Protein AF-0000000084934555 (afdb_homodimer)

InterPro domains:
  IPR013094 Alpha/beta hydrolase fold-3 [PF07859] (72-271)
  IPR029058 Alpha/Beta hydrolase fold [G3DSA:3.40.50.1820] (2-291)
  IPR029058 Alpha/Beta hydrolase fold [SSF53474] (52-292)
  IPR033140 Lipase, GDXG, putative serine active site [PS01174] (139-151)
  IPR050300 GDXG lipolytic enzyme [PTHR48081] (56-271)

Organism: Streptomyces venezuelae (strain ATCC 10712 / CBS 650.69 / DSM 40230 / JCM 4526 / NBRC 13096 / PD 04745) (NCBI:txid953739)

Foldseek 3Di:
DPPQDDDVPQFADSLQLVVQVVLLVQADDCVVDLVSRQCSLCVPQDDDDDFDWDALPNWIKTKDAFDDDDEEEEEEDDLLRHDFCRSCVVVQNLLCVLQRYMYIYTGWHGWPVDAPPRRLVRSLSNQQSCCVVPPPGAYEYEYEACRLLSSLLSLVCCVVVVGDHHQEYEYELYQAALVLPDPLLVVLQDSQNDHNSVNNSSLCRRQPPPGDSCNSHSLNDPDPAPGHAYEYEYEPNESSRVSSVSSQVRCVVNVHHYHYHYDTSHGGPCLSCVVSDVVNVVVSNVVSVVSNVSRD/DPPQDDDVPDQADSLQLVVQVVLLVQADDCVVDLVSRQCSLCVPQDDDDDFDWDALPNWIKTKDAFDDDDEEEEEEDDLLRHDFCRSCVVVQNLLCVLQRYMYIYTGWHGWPVDAPPRRLVRSLSNQQSCCVVPPPGAYEYEYEACRLLSSLLSLVCCVVVVGDHHQEYEYELYQAALVLPDPLLVVLQDSQNDHNSVNNSSLCRRQPPPGDSCNSHSLNDPDPAPGHAYEYEYEPNESSRVSSVSSQVRCVVNVHHYHYHYDTSHGGPCLSCVVSDVVNVVVSNVVSVVSNVSRD

Solvent-accessible surface area (backbone atoms only — not comparable to full-atom values): 29637 Å² total; per-residue (Å²): 131,79,72,66,68,63,57,87,87,42,54,37,15,29,67,46,45,55,50,37,50,56,52,40,74,60,46,71,59,70,88,63,37,69,68,52,42,36,49,42,61,47,65,78,63,70,91,70,77,89,63,54,72,49,64,31,90,81,35,45,28,38,52,42,82,36,94,40,65,35,38,33,42,31,29,56,36,41,48,50,50,29,59,47,62,74,69,40,40,67,57,50,50,48,50,19,68,69,42,30,14,22,30,40,37,44,47,52,56,36,21,65,88,33,34,66,60,44,34,44,51,36,51,42,40,39,48,49,40,48,50,68,73,42,68,90,53,50,35,26,30,21,18,30,28,38,6,11,26,39,27,52,39,33,51,51,45,16,68,75,69,64,46,73,73,47,63,25,34,42,27,32,45,22,46,25,51,80,79,59,76,38,66,30,22,62,78,22,28,61,94,30,58,50,29,38,67,48,51,52,49,26,52,48,39,28,34,41,92,86,45,62,54,68,80,72,10,56,55,66,55,90,73,61,63,86,49,48,41,31,43,36,37,32,26,61,41,15,32,42,32,42,47,42,50,52,38,39,31,52,29,12,24,55,62,22,56,41,40,33,43,40,32,46,19,29,32,52,69,45,63,78,33,52,92,75,33,72,66,21,45,47,51,51,51,52,50,28,53,52,51,48,60,72,73,101,131,78,73,66,68,63,57,89,86,42,56,38,15,30,68,45,45,54,51,36,52,56,53,40,74,59,47,70,59,70,86,64,37,68,68,51,43,34,51,41,62,48,64,79,62,67,90,70,78,91,63,52,72,48,64,31,91,81,36,47,27,36,53,41,82,36,93,40,65,36,37,32,41,31,29,56,37,41,47,50,51,30,60,47,62,75,69,41,40,67,58,50,50,50,51,20,68,69,43,30,15,22,30,41,37,45,47,52,55,36,21,64,88,33,33,69,59,43,34,44,52,36,51,42,43,37,49,50,39,47,51,66,74,42,68,91,51,51,35,27,32,21,17,30,28,36,6,11,25,40,27,52,40,33,50,52,45,18,68,75,69,64,46,74,74,49,61,26,34,44,28,32,45,22,46,25,52,78,79,59,74,37,67,29,22,63,77,22,26,60,95,31,59,50,27,38,66,48,51,54,50,27,51,47,39,27,35,43,95,86,45,59,54,67,82,72,9,55,56,66,56,90,74,63,63,86,48,48,41,31,45,36,36,31,25,60,41,15,31,41,33,42,48,42,51,52,39,39,31,51,29,11,22,55,63,21,56,43,42,34,43,40,34,45,18,29,33,53,71,44,63,76,32,53,91,75,32,70,67,21,46,46,50,52,50,52,49,29,54,51,51,48,60,72,73,102

Sequence (592 aa):
MTTPHARPGDPLTPAARALCDAMSAGFPRPEAGAEALRAAARAHLGELPPAPGASANGVPVRLYEGPGDPVVVFAHGGGWVLCDLDTHDRTCRALASRTGATVVSVDYRRAPEHRFPAAEDDVCTALGWAADRYPGRPLVLAGDSSGGNLAAAAALRARDGGGPAPAGQLLVYPALDHRLEGRSAHDFAEGYFHTTAHMRWYWRQYVGPDGDPAAASPGLTPDVTGLPPTLIVLADCDPLRDEGLAYARRLSAAGVPARVHLHTGMFHGFLGGTGLLPEADEALAGAAAWLTTLCGMTTPHARPGDPLTPAARALCDAMSAGFPRPEAGAEALRAAARAHLGELPPAPGASANGVPVRLYEGPGDPVVVFAHGGGWVLCDLDTHDRTCRALASRTGATVVSVDYRRAPEHRFPAAEDDVCTALGWAADRYPGRPLVLAGDSSGGNLAAAAALRARDGGGPAPAGQLLVYPALDHRLEGRSAHDFAEGYFHTTAHMRWYWRQYVGPDGDPAAASPGLTPDVTGLPPTLIVLADCDPLRDEGLAYARRLSAAGVPARVHLHTGMFHGFLGGTGLLPEADEALAGAAAWLTTLCG

Radius of gyration: 24.26 Å; Cα contacts (8 Å, |Δi|>4): 1357; chains: 2; bounding box: 63×74×59 Å

Secondary structure (DSSP, 8-state):
-------TT-SS-HHHHHHHHHHHHT---GGGHHHHHHHHHHTT--------EEEETTEEEEEE--SSS-EEEEE--STTTS--TTTTHHHHHHHHHHH--EEEEE----TTTS-TTHHHHHHHHHHHHHHHHSTTSPEEEEEETHHHHHHHHHHHHHHHHT----SEEEEES----TT--SHHHHHTSSSSSS-HHHHHHHHHHHH-TTS-TTTT-GGG-S--TTPPPEEEEEEEE-TTHHHHHHHHHHHHHTT--EEEEEEEEEETTGGGGTTT-HHHHHHHHHHHHHHHHHH-/-------TT-SS-HHHHHHHHHHHHTS--GGGHHHHHHHHHHTT--------EEEETTEEEEEE--SSS-EEEEE--STTTS--TTTTHHHHHHHHHHH--EEEEE----TTTS-TTHHHHHHHHHHHHHHHHSTTSPEEEEEETHHHHHHHHHHHHHHHHT----SEEEEES----TT--SHHHHHTSSSSSS-HHHHHHHHHHHH-TTS-TTTT-GGG-S--TTPPPEEEEEEEE-TTHHHHHHHHHHHHHTT--EEEEEEEEEETTGGGGTTT-HHHHHHHHHHHHHHHHHH-

Structure (mmCIF, N/CA/C/O backbone):
data_AF-0000000084934555-model_v1
#
loop_
_entity.id
_entity.type
_entity.pdbx_description
1 polymer 'Alpha or beta hydrolase fold-3 domain protein'
#
loop_
_atom_site.group_PDB
_atom_site.id
_atom_site.type_symbol
_atom_site.label_atom_id
_atom_site.label_alt_id
_atom_site.label_comp_id
_atom_site.label_asym_id
_atom_site.label_entity_id
_atom_site.label_seq_id
_atom_site.pdbx_PDB_ins_code
_atom_site.Cartn_x
_atom_site.Cartn_y
_atom_site.Cartn_z
_atom_site.occupancy
_atom_site.B_iso_or_equiv
_atom_site.auth_seq_id
_atom_site.auth_comp_id
_atom_site.auth_asym_id
_atom_site.auth_atom_id
_atom_site.pdbx_PDB_model_num
ATOM 1 N N . MET A 1 1 ? -31.766 -1.747 8.461 1 26.02 1 MET A N 1
ATOM 2 C CA . MET A 1 1 ? -30.75 -0.875 7.871 1 26.02 1 MET A CA 1
ATOM 3 C C . MET A 1 1 ? -30.297 -1.407 6.512 1 26.02 1 MET A C 1
ATOM 5 O O . MET A 1 1 ? -29.859 -2.553 6.406 1 26.02 1 MET A O 1
ATOM 9 N N . THR A 1 2 ? -30.719 -0.896 5.383 1 33.03 2 THR A N 1
ATOM 10 C CA . THR A 1 2 ? -30.609 -1.397 4.02 1 33.03 2 THR A CA 1
ATOM 11 C C . THR A 1 2 ? -29.156 -1.594 3.619 1 33.03 2 THR A C 1
ATOM 13 O O . THR A 1 2 ? -28.297 -0.786 3.977 1 33.03 2 THR A O 1
ATOM 16 N N . THR A 1 3 ? -28.719 -2.676 3.439 1 41.91 3 THR A N 1
ATOM 17 C CA . THR A 1 3 ? -27.391 -3.041 2.959 1 41.91 3 THR A CA 1
ATOM 18 C C . THR A 1 3 ? -26.922 -2.09 1.858 1 41.91 3 THR A C 1
ATOM 20 O O . THR A 1 3 ? -27.594 -1.95 0.833 1 41.91 3 THR A O 1
ATOM 23 N N . PRO A 1 4 ? -26.297 -1.006 2.266 1 52.72 4 PRO A N 1
ATOM 24 C CA . PRO A 1 4 ? -25.938 -0.068 1.199 1 52.72 4 PRO A CA 1
ATOM 25 C C . PRO A 1 4 ? -25.547 -0.771 -0.101 1 52.72 4 PRO A C 1
ATOM 27 O O . PRO A 1 4 ? -24.781 -1.739 -0.08 1 52.72 4 PRO A O 1
ATOM 30 N N . HIS A 1 5 ? -26.391 -0.736 -1.114 1 56.19 5 HIS A N 1
ATOM 31 C CA . HIS A 1 5 ? -26.203 -1.395 -2.402 1 56.19 5 HIS A CA 1
ATOM 32 C C . HIS A 1 5 ? -25.094 -0.732 -3.207 1 56.19 5 HIS A C 1
ATOM 34 O O . HIS A 1 5 ? -25.016 0.496 -3.27 1 56.19 5 HIS A O 1
ATOM 40 N N . ALA A 1 6 ? -24.156 -1.493 -3.691 1 64.12 6 ALA A N 1
ATOM 41 C CA . ALA A 1 6 ? -23.094 -1.091 -4.598 1 64.12 6 ALA A CA 1
ATOM 42 C C . ALA A 1 6 ? -23.656 -0.365 -5.82 1 64.12 6 ALA A C 1
ATOM 44 O O . ALA A 1 6 ? -24.625 -0.81 -6.418 1 64.12 6 ALA A O 1
ATOM 45 N N . ARG A 1 7 ? -23.344 0.994 -5.973 1 71.75 7 ARG A N 1
ATOM 46 C CA . ARG A 1 7 ? -23.625 1.722 -7.207 1 71.75 7 ARG A CA 1
ATOM 47 C C . ARG A 1 7 ? -22.734 1.237 -8.344 1 71.75 7 ARG A C 1
ATOM 49 O O . ARG A 1 7 ? -21.5 1.225 -8.211 1 71.75 7 ARG A O 1
ATOM 56 N N . PRO A 1 8 ? -23.328 0.672 -9.398 1 72.25 8 PRO A N 1
ATOM 57 C CA . PRO A 1 8 ? -22.484 0.135 -10.477 1 72.25 8 PRO A CA 1
ATOM 58 C C . PRO A 1 8 ? -21.422 1.125 -10.945 1 72.25 8 PRO A C 1
ATOM 60 O O . PRO A 1 8 ? -21.734 2.295 -11.188 1 72.25 8 PRO A O 1
ATOM 63 N N . GLY A 1 9 ? -20.297 0.749 -10.906 1 82.88 9 GLY A N 1
ATOM 64 C CA . GLY A 1 9 ? -19.203 1.54 -11.445 1 82.88 9 GLY A CA 1
ATOM 65 C C . GLY A 1 9 ? -18.578 2.469 -10.43 1 82.88 9 GLY A C 1
ATOM 66 O O . GLY A 1 9 ? -17.578 3.131 -10.711 1 82.88 9 GLY A O 1
ATOM 67 N N . ASP A 1 10 ? -19.188 2.572 -9.273 1 91.81 10 ASP A N 1
ATOM 68 C CA . ASP A 1 10 ? -18.625 3.43 -8.234 1 91.81 10 ASP A CA 1
ATOM 69 C C . ASP A 1 10 ? -17.359 2.816 -7.645 1 91.81 10 ASP A C 1
ATOM 71 O O . ASP A 1 10 ? -17.375 1.676 -7.176 1 91.81 10 ASP A O 1
ATOM 75 N N . PRO A 1 11 ? -16.281 3.523 -7.703 1 94.56 11 PRO A N 1
ATOM 76 C CA . PRO A 1 11 ? -15.031 2.973 -7.188 1 94.56 11 PRO A CA 1
ATOM 77 C C . PRO A 1 11 ? -15.008 2.887 -5.664 1 94.56 11 PRO A C 1
ATOM 79 O O . PRO A 1 11 ? -14.117 2.25 -5.09 1 94.56 11 PRO A O 1
ATOM 82 N N . LEU A 1 12 ? -15.883 3.559 -5 1 97 12 LEU A N 1
ATOM 83 C CA . LEU A 1 12 ? -15.938 3.492 -3.545 1 97 12 LEU A CA 1
ATOM 84 C C . LEU A 1 12 ? -16.641 2.219 -3.088 1 97 12 LEU A C 1
ATOM 86 O O . LEU A 1 12 ? -17.516 1.707 -3.783 1 97 12 LEU A O 1
ATOM 90 N N . THR A 1 13 ? -16.203 1.648 -1.928 1 95.5 13 THR A N 1
ATOM 91 C CA . THR A 1 13 ? -17.016 0.607 -1.307 1 95.5 13 THR A CA 1
ATOM 92 C C . THR A 1 13 ? -18.406 1.134 -0.969 1 95.5 13 THR A C 1
ATOM 94 O O . THR A 1 13 ? -18.594 2.344 -0.825 1 95.5 13 THR A O 1
ATOM 97 N N . PRO A 1 14 ? -19.312 0.258 -0.803 1 93.25 14 PRO A N 1
ATOM 98 C CA . PRO A 1 14 ? -20.656 0.714 -0.445 1 93.25 14 PRO A CA 1
ATOM 99 C C . PRO A 1 14 ? -20.688 1.506 0.86 1 93.25 14 PRO A C 1
ATOM 101 O O . PRO A 1 14 ? -21.344 2.545 0.941 1 93.25 14 PRO A O 1
ATOM 104 N N . ALA A 1 15 ? -19.922 1.052 1.873 1 95 15 ALA A N 1
ATOM 105 C CA . ALA A 1 15 ? -19.875 1.755 3.152 1 95 15 ALA A CA 1
ATOM 106 C C . ALA A 1 15 ? -19.219 3.123 3.002 1 95 15 ALA A C 1
ATOM 108 O O . ALA A 1 15 ? -19.688 4.109 3.586 1 95 15 ALA A O 1
ATOM 109 N N . ALA A 1 16 ? -18.172 3.168 2.207 1 97.31 16 ALA A N 1
ATOM 110 C CA . ALA A 1 16 ? -17.484 4.434 1.973 1 97.31 16 ALA A CA 1
ATOM 111 C C . ALA A 1 16 ? -18.375 5.418 1.226 1 97.31 16 ALA A C 1
ATOM 113 O O . ALA A 1 16 ? -18.375 6.613 1.516 1 97.31 16 ALA A O 1
ATOM 114 N N . ARG A 1 17 ? -19.109 4.93 0.25 1 96.69 17 ARG A N 1
ATOM 115 C CA . ARG A 1 17 ? -20.016 5.789 -0.497 1 96.69 17 ARG A CA 1
ATOM 116 C C . ARG A 1 17 ? -21.078 6.387 0.418 1 96.69 17 ARG A C 1
ATOM 118 O O . ARG A 1 17 ? -21.391 7.578 0.328 1 96.69 17 ARG A O 1
ATOM 125 N N . ALA A 1 18 ? -21.625 5.555 1.267 1 95.38 18 ALA A N 1
ATOM 126 C CA . ALA A 1 18 ? -22.641 6.035 2.199 1 95.38 18 ALA A CA 1
ATOM 127 C C . ALA A 1 18 ? -22.078 7.148 3.088 1 95.38 18 ALA A C 1
ATOM 129 O O . ALA A 1 18 ? -22.719 8.195 3.25 1 95.38 18 ALA A O 1
ATOM 130 N N . LEU A 1 19 ? -20.922 6.938 3.658 1 95.31 19 LEU A N 1
ATOM 131 C CA . LEU A 1 19 ? -20.312 7.941 4.516 1 95.31 19 LEU A CA 1
ATOM 132 C C . LEU A 1 19 ? -19.938 9.188 3.719 1 95.31 19 LEU A C 1
ATOM 134 O O . LEU A 1 19 ? -20.156 10.312 4.176 1 95.31 19 LEU A O 1
ATOM 138 N N . CYS A 1 20 ? -19.328 9 2.551 1 96.06 20 CYS A N 1
ATOM 139 C CA . CYS A 1 20 ? -18.953 10.094 1.66 1 96.06 20 CYS A CA 1
ATOM 140 C C . CYS A 1 20 ? -20.156 10.992 1.365 1 96.06 20 CYS A C 1
ATOM 142 O O . CYS A 1 20 ? -20.047 12.219 1.461 1 96.06 20 CYS A O 1
ATOM 144 N N . ASP A 1 21 ? -21.281 10.391 1.038 1 95.75 21 ASP A N 1
ATOM 145 C CA . ASP A 1 21 ? -22.484 11.141 0.725 1 95.75 21 ASP A CA 1
ATOM 146 C C . ASP A 1 21 ? -22.984 11.922 1.943 1 95.75 21 ASP A C 1
ATOM 148 O O . ASP A 1 21 ? -23.375 13.086 1.828 1 95.75 21 ASP A O 1
ATOM 152 N N . ALA A 1 22 ? -22.984 11.281 3.068 1 93.31 22 ALA A N 1
ATOM 153 C CA . ALA A 1 22 ? -23.438 11.922 4.297 1 93.31 22 ALA A CA 1
ATOM 154 C C . ALA A 1 22 ? -22.578 13.125 4.645 1 93.31 22 ALA A C 1
ATOM 156 O O . ALA A 1 22 ? -23.078 14.195 4.992 1 93.31 22 ALA A O 1
ATOM 157 N N . MET A 1 23 ? -21.312 12.984 4.566 1 93.25 23 MET A N 1
ATOM 158 C CA . MET A 1 23 ? -20.359 14.047 4.887 1 93.25 23 MET A CA 1
ATOM 159 C C . MET A 1 23 ? -20.484 15.195 3.889 1 93.25 23 MET A C 1
ATOM 161 O O . MET A 1 23 ? -20.422 16.359 4.27 1 93.25 23 MET A O 1
ATOM 165 N N . SER A 1 24 ? -20.625 14.828 2.639 1 93.81 24 SER A N 1
ATOM 166 C CA . SER A 1 24 ? -20.703 15.836 1.585 1 93.81 24 SER A CA 1
ATOM 167 C C . SER A 1 24 ? -21.953 16.688 1.741 1 93.81 24 SER A C 1
ATOM 169 O O . SER A 1 24 ? -21.922 17.891 1.475 1 93.81 24 SER A O 1
ATOM 171 N N . ALA A 1 25 ? -22.984 16.062 2.123 1 91.56 25 ALA A N 1
ATOM 172 C CA . ALA A 1 25 ? -24.266 16.766 2.283 1 91.56 25 ALA A CA 1
ATOM 173 C C . ALA A 1 25 ? -24.156 17.859 3.344 1 91.56 25 ALA A C 1
ATOM 175 O O . ALA A 1 25 ? -24.797 18.906 3.227 1 91.56 25 ALA A O 1
ATOM 176 N N . GLY A 1 26 ? -23.297 17.688 4.27 1 88.81 26 GLY A N 1
ATOM 177 C CA . GLY A 1 26 ? -23.203 18.609 5.383 1 88.81 26 GLY A CA 1
ATOM 178 C C . GLY A 1 26 ? -22.031 19.562 5.266 1 88.81 26 GLY A C 1
ATOM 179 O O . GLY A 1 26 ? -21.812 20.406 6.145 1 88.81 26 GLY A O 1
ATOM 180 N N . PHE A 1 27 ? -21.328 19.5 4.246 1 92.19 27 PHE A N 1
ATOM 181 C CA . PHE A 1 27 ? -20.109 20.297 4.148 1 92.19 27 PHE A CA 1
ATOM 182 C C . PHE A 1 27 ? -20.25 21.391 3.094 1 92.19 27 PHE A C 1
ATOM 184 O O . PHE A 1 27 ? -20.484 21.094 1.919 1 92.19 27 PHE A O 1
ATOM 191 N N . PRO A 1 28 ? -20.047 22.594 3.48 1 93.38 28 PRO A N 1
ATOM 192 C CA . PRO A 1 28 ? -20.297 23.703 2.553 1 93.38 28 PRO A CA 1
ATOM 193 C C . PRO A 1 28 ? -19.234 23.812 1.458 1 93.38 28 PRO A C 1
ATOM 195 O O . PRO A 1 28 ? -18.156 23.234 1.587 1 93.38 28 PRO A O 1
ATOM 198 N N . ARG A 1 29 ? -19.656 24.547 0.476 1 92.38 29 ARG A N 1
ATOM 199 C CA . ARG A 1 29 ? -18.703 24.906 -0.571 1 92.38 29 ARG A CA 1
ATOM 200 C C . ARG A 1 29 ? -17.75 26 -0.101 1 92.38 29 ARG A C 1
ATOM 202 O O . ARG A 1 29 ? -18.047 26.719 0.852 1 92.38 29 ARG A O 1
ATOM 209 N N . PRO A 1 30 ? -16.562 26.109 -0.785 1 93.38 30 PRO A N 1
ATOM 210 C CA . PRO A 1 30 ? -15.562 27.078 -0.333 1 93.38 30 PRO A CA 1
ATOM 211 C C . PRO A 1 30 ? -16.125 28.5 -0.229 1 93.38 30 PRO A C 1
ATOM 213 O O . PRO A 1 30 ? -15.656 29.281 0.603 1 93.38 30 PRO A O 1
ATOM 216 N N . GLU A 1 31 ? -17.047 28.75 -0.999 1 92.75 31 GLU A N 1
ATOM 217 C CA . GLU A 1 31 ? -17.594 30.109 -1.062 1 92.75 31 GLU A CA 1
ATOM 218 C C . GLU A 1 31 ? -18.266 30.484 0.255 1 92.75 31 GLU A C 1
ATOM 220 O O . GLU A 1 31 ? -18.469 31.672 0.534 1 92.75 31 GLU A O 1
ATOM 225 N N . ALA A 1 32 ? -18.625 29.484 1.038 1 94.62 32 ALA A N 1
ATOM 226 C CA . ALA A 1 32 ? -19.266 29.75 2.318 1 94.62 32 ALA A CA 1
ATOM 227 C C . ALA A 1 32 ? -18.297 30.375 3.312 1 94.62 32 ALA A C 1
ATOM 229 O O . ALA A 1 32 ? -18.703 30.922 4.336 1 94.62 32 ALA A O 1
ATOM 230 N N . GLY A 1 33 ? -16.969 30.203 3.059 1 94 33 GLY A N 1
ATOM 231 C CA . GLY A 1 33 ? -15.953 30.859 3.857 1 94 33 GLY A CA 1
ATOM 232 C C . GLY A 1 33 ? -15.461 30.016 5.02 1 94 33 GLY A C 1
ATOM 233 O O . GLY A 1 33 ? -16.031 28.969 5.305 1 94 33 GLY A O 1
ATOM 234 N N . ALA A 1 34 ? -14.453 30.531 5.645 1 95.06 34 ALA A N 1
ATOM 235 C CA . ALA A 1 34 ? -13.719 29.781 6.66 1 95.06 34 ALA A CA 1
ATOM 236 C C . ALA A 1 34 ? -14.602 29.469 7.867 1 95.06 34 ALA A C 1
ATOM 238 O O . ALA A 1 34 ? -14.594 28.359 8.391 1 95.06 34 ALA A O 1
ATOM 239 N N . GLU A 1 35 ? -15.344 30.453 8.312 1 94.06 35 GLU A N 1
ATOM 240 C CA . GLU A 1 35 ? -16.172 30.281 9.5 1 94.06 35 GLU A CA 1
ATOM 241 C C . GLU A 1 35 ? -17.203 29.172 9.297 1 94.06 35 GLU A C 1
ATOM 243 O O . GLU A 1 35 ? -17.406 28.328 10.172 1 94.06 35 GLU A O 1
ATOM 248 N N . ALA A 1 36 ? -17.859 29.203 8.188 1 93.94 36 ALA A N 1
ATOM 249 C CA . ALA A 1 36 ? -18.875 28.188 7.871 1 93.94 36 ALA A CA 1
ATOM 250 C C . ALA A 1 36 ? -18.25 26.797 7.785 1 93.94 36 ALA A C 1
ATOM 252 O O . ALA A 1 36 ? -18.828 25.828 8.289 1 93.94 36 ALA A O 1
ATOM 253 N N . LEU A 1 37 ? -17.172 26.719 7.141 1 94.75 37 LEU A N 1
ATOM 254 C CA . LEU A 1 37 ? -16.5 25.438 6.984 1 94.75 37 LEU A CA 1
ATOM 255 C C . LEU A 1 37 ? -15.984 24.922 8.328 1 94.75 37 LEU A C 1
ATOM 257 O O . LEU A 1 37 ? -16.062 23.719 8.609 1 94.75 37 LEU A O 1
ATOM 261 N N . ARG A 1 38 ? -15.461 25.812 9.18 1 94.94 38 ARG A N 1
ATOM 262 C CA . ARG A 1 38 ? -15.023 25.438 10.523 1 94.94 38 ARG A CA 1
ATOM 263 C C . ARG A 1 38 ? -16.188 24.875 11.344 1 94.94 38 ARG A C 1
ATOM 265 O O . ARG A 1 38 ? -16.031 23.875 12.047 1 94.94 38 ARG A O 1
ATOM 272 N N . ALA A 1 39 ? -17.297 25.531 11.234 1 92.94 39 ALA A N 1
ATOM 273 C CA . ALA A 1 39 ? -18.5 25.062 11.938 1 92.94 39 ALA A CA 1
ATOM 274 C C . ALA A 1 39 ? -18.906 23.688 11.445 1 92.94 39 ALA A C 1
ATOM 276 O O . ALA A 1 39 ? -19.297 22.828 12.242 1 92.94 39 ALA A O 1
ATOM 277 N N . ALA A 1 40 ? -18.859 23.5 10.227 1 92.38 40 ALA A N 1
ATOM 278 C CA . ALA A 1 40 ? -19.234 22.234 9.633 1 92.38 40 ALA A CA 1
ATOM 279 C C . ALA A 1 40 ? -18.297 21.109 10.078 1 92.38 40 ALA A C 1
ATOM 281 O O . ALA A 1 40 ? -18.734 19.984 10.312 1 92.38 40 ALA A O 1
ATOM 282 N N . ALA A 1 41 ? -17.016 21.391 10.195 1 91.5 41 ALA A N 1
ATOM 283 C CA . ALA A 1 41 ? -16.016 20.406 10.602 1 91.5 41 ALA A CA 1
ATOM 284 C C . ALA A 1 41 ? -16.266 19.922 12.023 1 91.5 41 ALA A C 1
ATOM 286 O O . ALA A 1 41 ? -15.898 18.812 12.383 1 91.5 41 ALA A O 1
ATOM 287 N N . ARG A 1 42 ? -17 20.656 12.805 1 89.31 42 ARG A N 1
ATOM 288 C CA . ARG A 1 42 ? -17.219 20.344 14.211 1 89.31 42 ARG A CA 1
ATOM 289 C C . ARG A 1 42 ? -18.625 19.812 14.445 1 89.31 42 ARG A C 1
ATOM 291 O O . ARG A 1 42 ? -18.953 19.359 15.539 1 89.31 42 ARG A O 1
ATOM 298 N N . ALA A 1 43 ? -19.391 19.875 13.461 1 84.25 43 ALA A N 1
ATOM 299 C CA . ALA A 1 43 ? -20.828 19.656 13.609 1 84.25 43 ALA A CA 1
ATOM 300 C C . ALA A 1 43 ? -21.109 18.234 14.109 1 84.25 43 ALA A C 1
ATOM 302 O O . ALA A 1 43 ? -22.125 18 14.773 1 84.25 43 ALA A O 1
ATOM 303 N N . HIS A 1 44 ? -20.234 17.344 13.906 1 77.69 44 HIS A N 1
ATOM 304 C CA . HIS A 1 44 ? -20.562 15.961 14.234 1 77.69 44 HIS A CA 1
ATOM 305 C C . HIS A 1 44 ? -19.734 15.477 15.414 1 77.69 44 HIS A C 1
ATOM 307 O O . HIS A 1 44 ? -19.734 14.281 15.734 1 77.69 44 HIS A O 1
ATOM 313 N N . LEU A 1 45 ? -19.219 16.5 16.078 1 83 45 LEU A N 1
ATOM 314 C CA . LEU A 1 45 ? -18.375 16.109 17.203 1 83 45 LEU A CA 1
ATOM 315 C C . LEU A 1 45 ? -19.234 15.734 18.406 1 83 45 LEU A C 1
ATOM 317 O O . LEU A 1 45 ? -20.219 16.406 18.719 1 83 45 LEU A O 1
ATOM 321 N N . GLY A 1 46 ? -19.156 14.57 18.828 1 77.56 46 GLY A N 1
ATOM 322 C CA . GLY A 1 46 ? -19.812 14.141 20.047 1 77.56 46 GLY A CA 1
ATOM 323 C C . GLY A 1 46 ? -19.031 14.492 21.297 1 77.56 46 GLY A C 1
ATOM 324 O O . GLY A 1 46 ? -18.188 15.391 21.266 1 77.56 46 GLY A O 1
ATOM 325 N N . GLU A 1 47 ? -19.406 13.953 22.344 1 78.69 47 GLU A N 1
ATOM 326 C CA . GLU A 1 47 ? -18.672 14.109 23.594 1 78.69 47 GLU A CA 1
ATOM 327 C C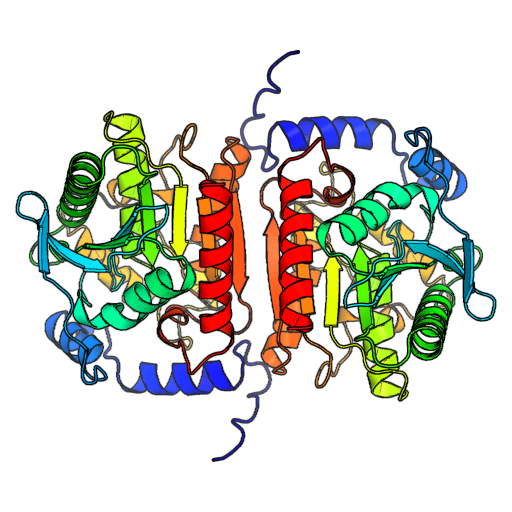 . GLU A 1 47 ? -17.266 13.523 23.5 1 78.69 47 GLU A C 1
ATOM 329 O O . GLU A 1 47 ? -17.094 12.406 23 1 78.69 47 GLU A O 1
ATOM 334 N N . LEU A 1 48 ? -16.344 14.383 23.844 1 82 48 LEU A N 1
ATOM 335 C CA . LEU A 1 48 ? -14.953 13.93 23.828 1 82 48 LEU A CA 1
ATOM 336 C C . LEU A 1 48 ? -14.422 13.758 25.25 1 82 48 LEU A C 1
ATOM 338 O O . LEU A 1 48 ? -14.672 14.602 26.109 1 82 48 LEU A O 1
ATOM 342 N N . PRO A 1 49 ? -13.82 12.688 25.391 1 78.12 49 PRO A N 1
ATOM 343 C CA . PRO A 1 49 ? -13.211 12.547 26.719 1 78.12 49 PRO A CA 1
ATOM 344 C C . PRO A 1 49 ? -12.109 13.57 26.969 1 78.12 49 PRO A C 1
ATOM 346 O O . PRO A 1 49 ? -11.484 14.062 26.031 1 78.12 49 PRO A O 1
ATOM 349 N N . PRO A 1 50 ? -11.922 13.828 28.172 1 75.25 50 PRO A N 1
ATOM 350 C CA . PRO A 1 50 ? -10.875 14.805 28.516 1 75.25 50 PRO A CA 1
ATOM 351 C C . PRO A 1 50 ? -9.477 14.312 28.172 1 75.25 50 PRO A C 1
ATOM 353 O O . PRO A 1 50 ? -9.188 13.117 28.281 1 75.25 50 PRO A O 1
ATOM 356 N N . ALA A 1 51 ? -8.695 15.102 27.578 1 81.94 51 ALA A N 1
ATOM 357 C CA . ALA A 1 51 ? -7.262 14.906 27.375 1 81.94 51 ALA A CA 1
ATOM 358 C C . ALA A 1 51 ? -6.477 16.125 27.844 1 81.94 51 ALA A C 1
ATOM 360 O O . ALA A 1 51 ? -6.922 17.266 27.672 1 81.94 51 ALA A O 1
ATOM 361 N N . PRO A 1 52 ? -5.355 15.805 28.516 1 85.88 52 PRO A N 1
ATOM 362 C CA . PRO A 1 52 ? -4.602 16.938 29.078 1 85.88 52 PRO A CA 1
ATOM 363 C C . PRO A 1 52 ? -4.082 17.891 28 1 85.88 52 PRO A C 1
ATOM 365 O O . PRO A 1 52 ? -3.654 17.438 26.938 1 85.88 52 PRO A O 1
ATOM 368 N N . GLY A 1 53 ? -4.238 19.109 28.328 1 91.31 53 GLY A N 1
ATOM 369 C CA . GLY A 1 53 ? -3.623 20.125 27.5 1 91.31 53 GLY A CA 1
ATOM 370 C C . GLY A 1 53 ? -2.285 20.609 28.031 1 91.31 53 GLY A C 1
ATOM 371 O O . GLY A 1 53 ? -2.023 20.516 29.234 1 91.31 53 GLY A O 1
ATOM 372 N N . ALA A 1 54 ? -1.4 20.938 27.156 1 94.75 54 ALA A N 1
ATOM 373 C CA . ALA A 1 54 ? -0.11 21.531 27.5 1 94.75 54 ALA A CA 1
ATOM 374 C C . ALA A 1 54 ? 0.276 22.625 26.516 1 94.75 54 ALA A C 1
ATOM 376 O O . ALA A 1 54 ? -0.471 22.906 25.578 1 94.75 54 ALA A O 1
ATOM 377 N N . SER A 1 55 ? 1.328 23.297 26.891 1 97.25 55 SER A N 1
ATOM 378 C CA . SER A 1 55 ? 1.898 24.312 26 1 97.25 55 SER A CA 1
ATOM 379 C C . SER A 1 55 ? 3.322 23.953 25.594 1 97.25 55 SER A C 1
ATOM 381 O O . SER A 1 55 ? 4.211 23.844 26.438 1 97.25 55 SER A O 1
ATOM 383 N N . ALA A 1 56 ? 3.502 23.656 24.344 1 97.88 56 ALA A N 1
ATOM 384 C CA . ALA A 1 56 ? 4.832 23.438 23.797 1 97.88 56 ALA A CA 1
ATOM 385 C C . ALA A 1 56 ? 5.492 24.75 23.406 1 97.88 56 ALA A C 1
ATOM 387 O O . ALA A 1 56 ? 5.414 25.172 22.25 1 97.88 56 ALA A O 1
ATOM 388 N N . ASN A 1 57 ? 6.188 25.406 24.422 1 97.38 57 ASN A N 1
ATOM 389 C CA . ASN A 1 57 ? 6.852 26.672 24.172 1 97.38 57 ASN A CA 1
ATOM 390 C C . ASN A 1 57 ? 5.906 27.688 23.531 1 97.38 57 ASN A C 1
ATOM 392 O O . ASN A 1 57 ? 6.246 28.312 22.531 1 97.38 57 ASN A O 1
ATOM 396 N N . GLY A 1 58 ? 4.664 27.703 23.984 1 97.81 58 GLY A N 1
ATOM 397 C CA . GLY A 1 58 ? 3.686 28.688 23.531 1 97.81 58 GLY A CA 1
ATOM 398 C C . GLY A 1 58 ? 2.676 28.125 22.562 1 97.81 58 GLY A C 1
ATOM 399 O O . GLY A 1 58 ? 1.637 28.734 22.297 1 97.81 58 GLY A O 1
ATOM 400 N N . VAL A 1 59 ? 2.945 26.969 21.984 1 98.62 59 VAL A N 1
ATOM 401 C CA . VAL A 1 59 ? 2.021 26.312 21.062 1 98.62 59 VAL A CA 1
ATOM 402 C C . VAL A 1 59 ? 1.133 25.344 21.844 1 98.62 59 VAL A C 1
ATOM 404 O O . VAL A 1 59 ? 1.63 24.422 22.5 1 98.62 59 VAL A O 1
ATOM 407 N N . PRO A 1 60 ? -0.17 25.531 21.844 1 98.38 60 PRO A N 1
ATOM 408 C CA . PRO A 1 60 ? -1.036 24.578 22.547 1 98.38 60 PRO A CA 1
ATOM 409 C C . PRO A 1 60 ? -0.936 23.172 21.984 1 98.38 60 PRO A C 1
ATOM 411 O O . PRO A 1 60 ? -0.875 22.984 20.75 1 98.38 60 PRO A O 1
ATOM 414 N N . VAL A 1 61 ? -0.843 22.141 22.891 1 98.62 61 VAL A N 1
ATOM 415 C CA . VAL A 1 61 ? -0.821 20.734 22.484 1 98.62 61 VAL A CA 1
ATOM 416 C C . VAL A 1 61 ? -1.711 19.922 23.406 1 98.62 61 VAL A C 1
ATOM 418 O O . VAL A 1 61 ? -1.989 20.328 24.547 1 98.62 61 VAL A O 1
ATOM 421 N N . ARG A 1 62 ? -2.23 18.891 22.922 1 98.06 62 ARG A N 1
ATOM 422 C CA . ARG A 1 62 ? -2.877 17.859 23.719 1 98.06 62 ARG A CA 1
ATOM 423 C C . ARG A 1 62 ? -2.033 16.578 23.766 1 98.06 62 ARG A C 1
ATOM 425 O O . ARG A 1 62 ? -1.472 16.172 22.75 1 98.06 62 ARG A O 1
ATOM 432 N N . LEU A 1 63 ? -1.943 16.016 24.969 1 97.5 63 LEU A N 1
ATOM 433 C CA . LEU A 1 63 ? -1.057 14.867 25.172 1 97.5 63 LEU A CA 1
ATOM 434 C C . LEU A 1 63 ? -1.858 13.594 25.391 1 97.5 63 LEU A C 1
ATOM 436 O O . LEU A 1 63 ? -2.764 13.562 26.234 1 97.5 63 LEU A O 1
ATOM 440 N N . TYR A 1 64 ? -1.595 12.594 24.609 1 96.56 64 TYR A N 1
ATOM 441 C CA . TYR A 1 64 ? -2.008 11.211 24.844 1 96.56 64 TYR A CA 1
ATOM 442 C C . TYR A 1 64 ? -0.811 10.336 25.203 1 96.56 64 TYR A C 1
ATOM 444 O O . TYR A 1 64 ? -0.157 9.781 24.312 1 96.56 64 TYR A O 1
ATOM 452 N N . GLU A 1 65 ? -0.549 10.234 26.422 1 95 65 GLU A N 1
ATOM 453 C CA . GLU A 1 65 ? 0.722 9.664 26.859 1 95 65 GLU A CA 1
ATOM 454 C C . GLU A 1 65 ? 0.641 8.141 26.953 1 95 65 GLU A C 1
ATOM 456 O O . GLU A 1 65 ? -0.35 7.598 27.453 1 95 65 GLU A O 1
ATOM 461 N N . GLY A 1 66 ? 1.54 7.484 26.359 1 92.5 66 GLY A N 1
ATOM 462 C CA . GLY A 1 66 ? 1.718 6.043 26.453 1 92.5 66 GLY A CA 1
ATOM 463 C C . GLY A 1 66 ? 3.072 5.641 27 1 92.5 66 GLY A C 1
ATOM 464 O O . GLY A 1 66 ? 4.004 6.449 27.016 1 92.5 66 GLY A O 1
ATOM 465 N N . PRO A 1 67 ? 3.18 4.461 27.5 1 89.19 67 PRO A N 1
ATOM 466 C CA . PRO A 1 67 ? 4.402 3.98 28.141 1 89.19 67 PRO A CA 1
ATOM 467 C C . PRO A 1 67 ? 5.496 3.621 27.125 1 89.19 67 PRO A C 1
ATOM 469 O O . PRO A 1 67 ? 6.656 3.436 27.516 1 89.19 67 PRO A O 1
ATOM 472 N N . GLY A 1 68 ? 5.195 3.463 25.969 1 88.44 68 GLY A N 1
ATOM 473 C CA . GLY A 1 68 ? 6.133 2.912 25 1 88.44 68 GLY A CA 1
ATOM 474 C C . GLY A 1 68 ? 6.625 3.934 24 1 88.44 68 GLY A C 1
ATOM 475 O O . GLY A 1 68 ? 6.289 5.117 24.094 1 88.44 68 GLY A O 1
ATOM 476 N N . ASP A 1 69 ? 7.715 3.484 23.25 1 92.25 69 ASP A N 1
ATOM 477 C CA . ASP A 1 69 ? 8.219 4.246 22.109 1 92.25 69 ASP A CA 1
ATOM 478 C C . ASP A 1 69 ? 7.316 4.074 20.891 1 92.25 69 ASP A C 1
ATOM 480 O O . ASP A 1 69 ? 6.664 3.043 20.734 1 92.25 69 ASP A O 1
ATOM 484 N N . PRO A 1 70 ? 7.125 5.137 20.062 1 97.06 70 PRO A N 1
ATOM 485 C CA . PRO A 1 70 ? 7.809 6.43 20.016 1 97.06 70 PRO A CA 1
ATOM 486 C C . PRO A 1 70 ? 6.969 7.562 20.594 1 97.06 70 PRO A C 1
ATOM 488 O O . PRO A 1 70 ? 5.906 7.312 21.172 1 97.06 70 PRO A O 1
ATOM 491 N N . VAL A 1 71 ? 7.465 8.789 20.5 1 97.94 71 VAL A N 1
ATOM 492 C CA . VAL A 1 71 ? 6.676 10.008 20.641 1 97.94 71 VAL A CA 1
ATOM 493 C C . VAL A 1 71 ? 6.266 10.523 19.266 1 97.94 71 VAL A C 1
ATOM 495 O O . VAL A 1 71 ? 7.125 10.828 18.438 1 97.94 71 VAL A O 1
ATOM 498 N N . VAL A 1 72 ? 4.988 10.57 19.062 1 98.56 72 VAL A N 1
ATOM 499 C CA . VAL A 1 72 ? 4.461 11 17.766 1 98.56 72 VAL A CA 1
ATOM 500 C C . VAL A 1 72 ? 3.969 12.438 17.875 1 98.56 72 VAL A C 1
ATOM 502 O O . VAL A 1 72 ? 3.049 12.742 18.641 1 98.56 72 VAL A O 1
ATOM 505 N N . VAL A 1 73 ? 4.609 13.367 17.188 1 98.88 73 VAL A N 1
ATOM 506 C CA . VAL A 1 73 ? 4.102 14.734 17.047 1 98.88 73 VAL A CA 1
ATOM 507 C C . VAL A 1 73 ? 3.139 14.797 15.859 1 98.88 73 VAL A C 1
ATOM 509 O O . VAL A 1 73 ? 3.557 14.672 14.703 1 98.88 73 VAL A O 1
ATOM 512 N N . PHE A 1 74 ? 1.875 15.008 16.172 1 98.81 74 PHE A N 1
ATOM 513 C CA . PHE A 1 74 ? 0.816 14.844 15.188 1 98.81 74 PHE A CA 1
ATOM 514 C C . PHE A 1 74 ? 0.205 16.188 14.82 1 98.81 74 PHE A C 1
ATOM 516 O O . PHE A 1 74 ? -0.238 16.938 15.695 1 98.81 74 PHE A O 1
ATOM 523 N N . ALA A 1 75 ? 0.2 16.531 13.508 1 98.88 75 ALA A N 1
ATOM 524 C CA . ALA A 1 75 ? -0.5 17.703 12.984 1 98.88 75 ALA A CA 1
ATOM 525 C C . ALA A 1 75 ? -1.81 17.297 12.312 1 98.88 75 ALA A C 1
ATOM 527 O O . ALA A 1 75 ? -1.818 16.469 11.406 1 98.88 75 ALA A O 1
ATOM 528 N N . HIS A 1 76 ? -2.883 17.906 12.766 1 98.44 76 HIS A N 1
ATOM 529 C CA . HIS A 1 76 ? -4.199 17.531 12.258 1 98.44 76 HIS A CA 1
ATOM 530 C C . HIS A 1 76 ? -4.422 18.094 10.859 1 98.44 76 HIS A C 1
ATOM 532 O O . HIS A 1 76 ? -3.814 19.109 10.484 1 98.44 76 HIS A O 1
ATOM 538 N N . GLY A 1 77 ? -5.32 17.438 10.117 1 98.38 77 GLY A N 1
ATOM 539 C CA . GLY A 1 77 ? -5.766 17.969 8.836 1 98.38 77 GLY A CA 1
ATOM 540 C C . GLY A 1 77 ? -6.77 19.094 8.969 1 98.38 77 GLY A C 1
ATOM 541 O O . GLY A 1 77 ? -6.988 19.609 10.07 1 98.38 77 GLY A O 1
ATOM 542 N N . GLY A 1 78 ? -7.316 19.469 7.801 1 97.81 78 GLY A N 1
ATOM 543 C CA . GLY A 1 78 ? -8.281 20.562 7.793 1 97.81 78 GLY A CA 1
ATOM 544 C C . GLY A 1 78 ? -7.898 21.688 6.855 1 97.81 78 GLY A C 1
ATOM 545 O O . GLY A 1 78 ? -8.352 22.828 7.02 1 97.81 78 GLY A O 1
ATOM 546 N N . GLY A 1 79 ? -7.023 21.422 5.926 1 98.38 79 GLY A N 1
ATOM 547 C CA . GLY A 1 79 ? -6.66 22.391 4.914 1 98.38 79 GLY A CA 1
ATOM 548 C C . GLY A 1 79 ? -6.008 23.641 5.5 1 98.38 79 GLY A C 1
ATOM 549 O O . GLY A 1 79 ? -6.215 24.75 5 1 98.38 79 GLY A O 1
ATOM 550 N N . TRP A 1 80 ? -5.379 23.469 6.645 1 98.62 80 TRP A N 1
ATOM 551 C CA . TRP A 1 80 ? -4.711 24.531 7.383 1 98.62 80 TRP A CA 1
ATOM 552 C C . TRP A 1 80 ? -5.727 25.531 7.93 1 98.62 80 TRP A C 1
ATOM 554 O O . TRP A 1 80 ? -5.355 26.484 8.609 1 98.62 80 TRP A O 1
ATOM 564 N N . VAL A 1 81 ? -6.977 25.344 7.641 1 98.44 81 VAL A N 1
ATOM 565 C CA . VAL A 1 81 ? -7.984 26.359 7.934 1 98.44 81 VAL A CA 1
ATOM 566 C C . VAL A 1 81 ? -8.969 25.828 8.969 1 98.44 81 VAL A C 1
ATOM 568 O O . VAL A 1 81 ? -9.391 26.562 9.875 1 98.44 81 VAL A O 1
ATOM 571 N N . LEU A 1 82 ? -9.305 24.531 8.805 1 96.62 82 LEU A N 1
ATOM 572 C CA . LEU A 1 82 ? -10.367 23.953 9.617 1 96.62 82 LEU A CA 1
ATOM 573 C C . LEU A 1 82 ? -9.789 23.047 10.688 1 96.62 82 LEU A C 1
ATOM 575 O O . LEU A 1 82 ? -8.57 22.844 10.75 1 96.62 82 LEU A O 1
ATOM 579 N N . CYS A 1 83 ? -10.602 22.391 11.43 1 95.94 83 CYS A N 1
ATOM 580 C CA . CYS A 1 83 ? -10.312 21.328 12.391 1 95.94 83 CYS A CA 1
ATOM 581 C C . CYS A 1 83 ? -9.438 21.844 13.523 1 95.94 83 CYS A C 1
ATOM 583 O O . CYS A 1 83 ? -9.156 23.031 13.609 1 95.94 83 CYS A O 1
ATOM 585 N N . ASP A 1 84 ? -9.227 21.062 14.469 1 95.19 84 ASP A N 1
ATOM 586 C CA . ASP A 1 84 ? -8.492 21.391 15.688 1 95.19 84 ASP A CA 1
ATOM 587 C C . ASP A 1 84 ? -8.25 20.141 16.531 1 95.19 84 ASP A C 1
ATOM 589 O O . ASP A 1 84 ? -8.367 19.016 16.031 1 95.19 84 ASP A O 1
ATOM 593 N N . LEU A 1 85 ? -7.84 20.344 17.797 1 95.94 85 LEU A N 1
ATOM 594 C CA . LEU A 1 85 ? -7.539 19.234 18.688 1 95.94 85 LEU A CA 1
ATOM 595 C C . LEU A 1 85 ? -8.766 18.344 18.875 1 95.94 85 LEU A C 1
ATOM 597 O O . LEU A 1 85 ? -8.641 17.125 18.953 1 95.94 85 LEU A O 1
ATOM 601 N N . ASP A 1 86 ? -9.938 18.953 18.938 1 94.12 86 ASP A N 1
ATOM 602 C CA . ASP A 1 86 ? -11.164 18.203 19.203 1 94.12 86 ASP A CA 1
ATOM 603 C C . ASP A 1 86 ? -11.531 17.328 18 1 94.12 86 ASP A C 1
ATOM 605 O O . ASP A 1 86 ? -11.938 16.188 18.156 1 94.12 86 ASP A O 1
ATOM 609 N N . THR A 1 87 ? -11.406 17.891 16.812 1 93.94 87 THR A N 1
ATOM 610 C CA . THR A 1 87 ? -11.828 17.188 15.609 1 93.94 87 THR A CA 1
ATOM 611 C C . THR A 1 87 ? -10.953 15.953 15.375 1 93.94 87 THR A C 1
ATOM 613 O O . THR A 1 87 ? -11.375 15.0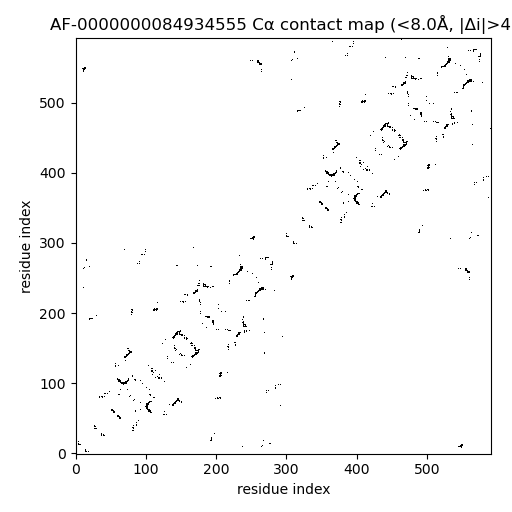16 14.703 1 93.94 87 THR A O 1
ATOM 616 N N . HIS A 1 88 ? -9.742 15.922 15.891 1 95.31 88 HIS A N 1
ATOM 617 C CA . HIS A 1 88 ? -8.836 14.812 15.648 1 95.31 88 HIS A CA 1
ATOM 618 C C . HIS A 1 88 ? -8.539 14.047 16.938 1 95.31 88 HIS A C 1
ATOM 620 O O . HIS A 1 88 ? -7.57 13.289 17 1 95.31 88 HIS A O 1
ATOM 626 N N . ASP A 1 89 ? -9.352 14.289 18 1 94.88 89 ASP A N 1
ATOM 627 C CA . ASP A 1 89 ? -9.148 13.633 19.281 1 94.88 89 ASP A CA 1
ATOM 628 C C . ASP A 1 89 ? -9.219 12.117 19.141 1 94.88 89 ASP A C 1
ATOM 630 O O . ASP A 1 89 ? -8.359 11.398 19.656 1 94.88 89 ASP A O 1
ATOM 634 N N . ARG A 1 90 ? -10.242 11.648 18.438 1 92.38 90 ARG A N 1
ATOM 635 C CA . ARG A 1 90 ? -10.461 10.211 18.312 1 92.38 90 ARG A CA 1
ATOM 636 C C . ARG A 1 90 ? -9.312 9.547 17.562 1 92.38 90 ARG A C 1
ATOM 638 O O . ARG A 1 90 ? -8.875 8.453 17.938 1 92.38 90 ARG A O 1
ATOM 645 N N . THR A 1 91 ? -8.859 10.188 16.5 1 93.38 91 THR A N 1
ATOM 646 C CA . THR A 1 91 ? -7.75 9.656 15.719 1 93.38 91 THR A CA 1
ATOM 647 C C . THR A 1 91 ? -6.488 9.555 16.562 1 93.38 91 THR A C 1
ATOM 649 O O . THR A 1 91 ? -5.82 8.516 16.578 1 93.38 91 THR A O 1
ATOM 652 N N . CYS A 1 92 ? -6.129 10.586 17.297 1 95.56 92 CYS A N 1
ATOM 653 C CA . CYS A 1 92 ? -4.918 10.602 18.109 1 95.56 92 CYS A CA 1
ATOM 654 C C . CYS A 1 92 ? -5.008 9.586 19.234 1 95.56 92 CYS A C 1
ATOM 656 O O . CYS A 1 92 ? -4.031 8.891 19.531 1 95.56 92 CYS A O 1
ATOM 658 N N . ARG A 1 93 ? -6.184 9.492 19.859 1 94.44 93 ARG A N 1
ATOM 659 C CA . ARG A 1 93 ? -6.402 8.508 20.922 1 94.44 93 ARG A CA 1
ATOM 660 C C . ARG A 1 93 ? -6.246 7.09 20.391 1 94.44 93 ARG A C 1
ATOM 662 O O . ARG A 1 93 ? -5.676 6.227 21.062 1 94.44 93 ARG A O 1
ATOM 669 N N . ALA A 1 94 ? -6.828 6.871 19.234 1 93.06 94 ALA A N 1
ATOM 670 C CA . ALA A 1 94 ? -6.738 5.547 18.625 1 93.06 94 ALA A CA 1
ATOM 671 C C . ALA A 1 94 ? -5.289 5.195 18.297 1 93.06 94 ALA A C 1
ATOM 673 O O . ALA A 1 94 ? -4.855 4.059 18.516 1 93.06 94 ALA A O 1
ATOM 674 N N . LEU A 1 95 ? -4.57 6.117 17.75 1 93.38 95 LEU A N 1
ATOM 675 C CA . LEU A 1 95 ? -3.164 5.895 17.422 1 93.38 95 LEU A CA 1
ATOM 676 C C . LEU A 1 95 ? -2.357 5.586 18.688 1 93.38 95 LEU A C 1
ATOM 678 O O . LEU A 1 95 ? -1.561 4.645 18.703 1 93.38 95 LEU A O 1
ATOM 682 N N . ALA A 1 96 ? -2.555 6.359 19.719 1 94.56 96 ALA A N 1
ATOM 683 C CA . ALA A 1 96 ? -1.859 6.141 20.984 1 94.56 96 ALA A CA 1
ATOM 684 C C . ALA A 1 96 ? -2.184 4.766 21.562 1 94.56 96 ALA A C 1
ATOM 686 O O . ALA A 1 96 ? -1.285 4.039 22 1 94.56 96 ALA A O 1
ATOM 687 N N . SER A 1 97 ? -3.436 4.445 21.531 1 92.94 97 SER A N 1
ATOM 688 C CA . SER A 1 97 ? -3.889 3.189 22.109 1 92.94 97 SER A CA 1
ATOM 689 C C . SER A 1 97 ? -3.338 1.988 21.344 1 92.94 97 SER A C 1
ATOM 691 O O . SER A 1 97 ? -2.98 0.975 21.953 1 92.94 97 SER A O 1
ATOM 693 N N . ARG A 1 98 ? -3.24 2.057 20.094 1 90.44 98 ARG A N 1
ATOM 694 C CA . ARG A 1 98 ? -2.824 0.937 19.25 1 90.44 98 ARG A CA 1
ATOM 695 C C . ARG A 1 98 ? -1.311 0.76 19.297 1 90.44 98 ARG A C 1
ATOM 697 O O . ARG A 1 98 ? -0.802 -0.334 19.031 1 90.44 98 ARG A O 1
ATOM 704 N N . THR A 1 99 ? -0.605 1.772 19.609 1 89.81 99 THR A N 1
ATOM 705 C CA . THR A 1 99 ? 0.849 1.73 19.5 1 89.81 99 THR A CA 1
ATOM 706 C C . THR A 1 99 ? 1.485 1.72 20.891 1 89.81 99 THR A C 1
ATOM 708 O O . THR A 1 99 ? 2.643 1.325 21.047 1 89.81 99 THR A O 1
ATOM 711 N N . GLY A 1 100 ? 0.804 2.213 21.844 1 92.94 100 GLY A N 1
ATOM 712 C CA . GLY A 1 100 ? 1.414 2.502 23.125 1 92.94 100 GLY A CA 1
ATOM 713 C C . GLY A 1 100 ? 2.283 3.744 23.109 1 92.94 100 GLY A C 1
ATOM 714 O O . GLY A 1 100 ? 2.918 4.078 24.109 1 92.94 100 GLY A O 1
ATOM 715 N N . ALA A 1 101 ? 2.283 4.473 22.078 1 95.94 101 ALA A N 1
ATOM 716 C CA . ALA A 1 101 ? 3.113 5.664 21.922 1 95.94 101 ALA A CA 1
ATOM 717 C C . ALA A 1 101 ? 2.518 6.852 22.672 1 95.94 101 ALA A C 1
ATOM 719 O O . ALA A 1 101 ? 1.351 6.82 23.062 1 95.94 101 ALA A O 1
ATOM 720 N N . THR A 1 102 ? 3.328 7.793 22.969 1 97.06 102 THR A N 1
ATOM 721 C CA . THR A 1 102 ? 2.85 9.133 23.312 1 97.06 102 THR A CA 1
ATOM 722 C C . THR A 1 102 ? 2.541 9.938 22.062 1 97.06 102 THR A C 1
ATOM 724 O O . THR A 1 102 ? 3.352 9.977 21.125 1 97.06 102 THR A O 1
ATOM 727 N N . VAL A 1 103 ? 1.372 10.477 21.984 1 98 103 VAL A N 1
ATOM 728 C CA . VAL A 1 103 ? 1 11.32 20.844 1 98 103 VAL A CA 1
ATOM 729 C C . VAL A 1 103 ? 0.851 12.766 21.328 1 98 103 VAL A C 1
ATOM 731 O O . VAL A 1 103 ? 0.108 13.047 22.266 1 98 103 VAL A O 1
ATOM 734 N N . VAL A 1 104 ? 1.61 13.664 20.75 1 98.69 104 VAL A N 1
ATOM 735 C CA . VAL A 1 104 ? 1.526 15.102 20.953 1 98.69 104 VAL A CA 1
ATOM 736 C C . VAL A 1 104 ? 0.745 15.742 19.812 1 98.69 104 VAL A C 1
ATOM 738 O O . VAL A 1 104 ? 1.298 15.992 18.734 1 98.69 104 VAL A O 1
ATOM 741 N N . SER A 1 105 ? -0.506 16 20.062 1 98.69 105 SER A N 1
ATOM 742 C CA . SER A 1 105 ? -1.354 16.641 19.047 1 98.69 105 SER A CA 1
ATOM 743 C C . SER A 1 105 ? -1.209 18.156 19.078 1 98.69 105 SER A C 1
ATOM 745 O O . SER A 1 105 ? -1.431 18.781 20.109 1 98.69 105 SER A O 1
ATOM 747 N N . VAL A 1 106 ? -0.894 18.734 17.953 1 98.88 106 VAL A N 1
ATOM 748 C CA . VAL A 1 106 ? -0.51 20.141 17.906 1 98.88 106 VAL A CA 1
ATOM 749 C C . VAL A 1 106 ? -1.707 21 17.469 1 98.88 106 VAL A C 1
ATOM 751 O O . VAL A 1 106 ? -2.369 20.688 16.484 1 98.88 106 VAL A O 1
ATOM 754 N N . ASP A 1 107 ? -2.033 21.984 18.219 1 98.5 107 ASP A N 1
ATOM 755 C CA . ASP A 1 107 ? -3.023 22.984 17.828 1 98.5 107 ASP A CA 1
ATOM 756 C C . ASP A 1 107 ? -2.361 24.172 17.125 1 98.5 107 ASP A C 1
ATOM 758 O O . ASP A 1 107 ? -2.35 25.281 17.672 1 98.5 107 ASP A O 1
ATOM 762 N N . TYR A 1 108 ? -1.914 23.938 15.961 1 98.81 108 TYR A N 1
ATOM 763 C CA . TYR A 1 108 ? -1.138 24.953 15.258 1 98.81 108 TYR A CA 1
ATOM 764 C C . TYR A 1 108 ? -2.016 26.141 14.867 1 98.81 108 TYR A C 1
ATOM 766 O O . TYR A 1 108 ? -3.238 26 14.766 1 98.81 108 TYR A O 1
ATOM 774 N N . ARG A 1 109 ? -1.428 27.344 14.68 1 98.69 109 ARG A N 1
ATOM 775 C CA . ARG A 1 109 ? -2.125 28.531 14.18 1 98.69 109 ARG A CA 1
ATOM 776 C C . ARG A 1 109 ? -2.686 28.281 12.781 1 98.69 109 ARG A C 1
ATOM 778 O O . ARG A 1 109 ? -2.025 27.672 11.945 1 98.69 109 ARG A O 1
ATOM 785 N N . ARG A 1 110 ? -3.881 28.797 12.492 1 98.44 110 ARG A N 1
ATOM 786 C CA . ARG A 1 110 ? -4.559 28.422 11.25 1 98.44 110 ARG A CA 1
ATOM 787 C C . ARG A 1 110 ? -4.742 29.641 10.352 1 98.44 110 ARG A C 1
ATOM 789 O O . ARG A 1 110 ? -4.855 30.766 10.836 1 98.44 110 ARG A O 1
ATOM 796 N N . ALA A 1 111 ? -4.676 29.328 9.117 1 98.19 111 ALA A N 1
ATOM 797 C CA . ALA A 1 111 ? -5.031 30.312 8.086 1 98.19 111 ALA A CA 1
ATOM 798 C C . ALA A 1 111 ? -6.535 30.547 8.055 1 98.19 111 ALA A C 1
ATOM 800 O O . ALA A 1 111 ? -7.316 29.703 8.492 1 98.19 111 ALA A O 1
ATOM 801 N N . PRO A 1 112 ? -7.051 31.719 7.629 1 97.31 112 PRO A N 1
ATOM 802 C CA . PRO A 1 112 ? -6.258 32.781 7.023 1 97.31 112 PRO A CA 1
ATOM 803 C C . PRO A 1 112 ? -5.707 33.781 8.055 1 97.31 112 PRO A C 1
ATOM 805 O O . PRO A 1 112 ? -4.918 34.656 7.715 1 97.31 112 PRO A O 1
ATOM 808 N N . GLU A 1 113 ? -6.129 33.625 9.336 1 97.88 113 GLU A N 1
ATOM 809 C CA . GLU A 1 113 ? -5.652 34.531 10.375 1 97.88 113 GLU A CA 1
ATOM 810 C C . GLU A 1 113 ? -4.133 34.469 10.508 1 97.88 113 GLU A C 1
ATOM 812 O O . GLU A 1 113 ? -3.484 35.5 10.781 1 97.88 113 GLU A O 1
ATOM 817 N N . HIS A 1 114 ? -3.557 33.312 10.422 1 98.31 114 HIS A N 1
ATOM 818 C CA . HIS A 1 114 ? -2.119 33.062 10.43 1 98.31 114 HIS A CA 1
ATOM 819 C C . HIS A 1 114 ? -1.691 32.281 9.211 1 98.31 114 HIS A C 1
ATOM 821 O O . HIS A 1 114 ? -1.757 31.031 9.227 1 98.31 114 HIS A O 1
ATOM 827 N N . ARG A 1 115 ? -1.185 32.938 8.266 1 98.38 115 ARG A N 1
ATOM 828 C CA . ARG A 1 115 ? -0.817 32.312 6.996 1 98.38 115 ARG A CA 1
ATOM 829 C C . ARG A 1 115 ? 0.581 31.703 7.062 1 98.38 115 ARG A C 1
ATOM 831 O O . ARG A 1 115 ? 1.26 31.812 8.086 1 98.38 115 ARG A O 1
ATOM 838 N N . PHE A 1 116 ? 0.999 30.938 6.035 1 98.38 116 PHE A N 1
ATOM 839 C CA . PHE A 1 116 ? 2.336 30.375 5.898 1 98.38 116 PHE A CA 1
ATOM 840 C C . PHE A 1 116 ? 3.398 31.422 6.219 1 98.38 116 PHE A C 1
ATOM 842 O O . PHE A 1 116 ? 3.318 32.562 5.754 1 98.38 116 PHE A O 1
ATOM 849 N N . PRO A 1 117 ? 4.254 30.953 7.074 1 98.25 117 PRO A N 1
ATOM 850 C CA . PRO A 1 117 ? 4.613 29.609 7.535 1 98.25 117 PRO A CA 1
ATOM 851 C C . PRO A 1 117 ? 4.23 29.375 8.992 1 98.25 117 PRO A C 1
ATOM 853 O O . PRO A 1 117 ? 4.855 28.547 9.664 1 98.25 117 PRO A O 1
ATOM 856 N N . ALA A 1 118 ? 3.238 30.078 9.523 1 98.62 118 ALA A N 1
ATOM 857 C CA . ALA A 1 118 ? 2.912 30.047 10.945 1 98.62 118 ALA A CA 1
ATOM 858 C C . ALA A 1 118 ? 2.654 28.625 11.422 1 98.62 118 ALA A C 1
ATOM 860 O O . ALA A 1 118 ? 3.162 28.203 12.469 1 98.62 118 ALA A O 1
ATOM 861 N N . ALA A 1 119 ? 1.841 27.891 10.695 1 98.81 119 ALA A N 1
ATOM 862 C CA . ALA A 1 119 ? 1.511 26.531 11.078 1 98.81 119 ALA A CA 1
ATOM 863 C C . ALA A 1 119 ? 2.76 25.641 11.109 1 98.81 119 ALA A C 1
ATOM 865 O O . ALA A 1 119 ? 2.943 24.844 12.031 1 98.81 119 ALA A O 1
ATOM 866 N N . GLU A 1 120 ? 3.609 25.781 10.102 1 98.25 120 GLU A N 1
ATOM 867 C CA . GLU A 1 120 ? 4.867 25.031 10.055 1 98.25 120 GLU A CA 1
ATOM 868 C C . GLU A 1 120 ? 5.734 25.344 11.273 1 98.25 120 GLU A C 1
ATOM 870 O O . GLU A 1 120 ? 6.309 24.422 11.875 1 98.25 120 GLU A O 1
ATOM 875 N N . ASP A 1 121 ? 5.824 26.672 11.57 1 98.56 121 ASP A N 1
ATOM 876 C CA . ASP A 1 121 ? 6.594 27.109 12.734 1 98.56 121 ASP A CA 1
ATOM 877 C C . ASP A 1 121 ? 6.109 26.406 14.008 1 98.56 121 ASP A C 1
ATOM 879 O O . ASP A 1 121 ? 6.918 25.969 14.828 1 98.56 121 ASP A O 1
ATOM 883 N N . ASP A 1 122 ? 4.844 26.328 14.133 1 98.88 122 ASP A N 1
ATOM 884 C CA . ASP A 1 122 ? 4.254 25.75 15.336 1 98.88 122 ASP A CA 1
ATOM 885 C C . ASP A 1 122 ? 4.574 24.266 15.445 1 98.88 122 ASP A C 1
ATOM 887 O O . ASP A 1 122 ? 4.875 23.766 16.531 1 98.88 122 ASP A O 1
ATOM 891 N N . VAL A 1 123 ? 4.516 23.516 14.367 1 98.88 123 VAL A N 1
ATOM 892 C CA . VAL A 1 123 ? 4.812 22.094 14.398 1 98.88 123 VAL A CA 1
ATOM 893 C C . VAL A 1 123 ? 6.289 21.875 14.711 1 98.88 123 VAL A C 1
ATOM 895 O O . VAL A 1 123 ? 6.641 20.984 15.484 1 98.88 123 VAL A O 1
ATOM 898 N N . CYS A 1 124 ? 7.172 22.719 14.125 1 98.69 124 CYS A N 1
ATOM 899 C CA . CYS A 1 124 ? 8.594 22.625 14.43 1 98.69 124 CYS A CA 1
ATOM 900 C C . CYS A 1 124 ? 8.852 22.922 15.906 1 98.69 124 CYS A C 1
ATOM 902 O O . CYS A 1 124 ? 9.68 22.266 16.531 1 98.69 124 CYS A O 1
ATOM 904 N N . THR A 1 125 ? 8.164 23.922 16.391 1 98.62 125 THR A N 1
ATOM 905 C CA . THR A 1 125 ? 8.281 24.266 17.812 1 98.62 125 THR A CA 1
ATOM 906 C C . THR A 1 125 ? 7.863 23.078 18.688 1 98.62 125 THR A C 1
ATOM 908 O O . THR A 1 125 ? 8.555 22.734 19.641 1 98.62 125 THR A O 1
ATOM 911 N N . ALA A 1 126 ? 6.734 22.438 18.359 1 98.81 126 ALA A N 1
ATOM 912 C CA . ALA A 1 126 ? 6.246 21.281 19.109 1 98.81 126 ALA A CA 1
ATOM 913 C C . ALA A 1 126 ? 7.234 20.125 19.031 1 98.81 126 ALA A C 1
ATOM 915 O O . ALA A 1 126 ? 7.414 19.391 20 1 98.81 126 ALA A O 1
ATOM 916 N N . LEU A 1 127 ? 7.84 19.953 17.844 1 98.69 127 LEU A N 1
ATOM 917 C CA . LEU A 1 127 ? 8.844 18.906 17.672 1 98.69 127 LEU A CA 1
ATOM 918 C C . LEU A 1 127 ? 10.016 19.125 18.625 1 98.69 127 LEU A C 1
ATOM 920 O O . LEU A 1 127 ? 10.453 18.188 19.297 1 98.69 127 LEU A O 1
ATOM 924 N N . GLY A 1 128 ? 10.555 20.328 18.625 1 98.5 128 GLY A N 1
ATOM 925 C CA . GLY A 1 128 ? 11.633 20.656 19.531 1 98.5 128 GLY A CA 1
ATOM 926 C C . GLY A 1 128 ? 11.258 20.469 21 1 98.5 128 GLY A C 1
ATOM 927 O O . GLY A 1 128 ? 12.031 19.906 21.781 1 98.5 128 GLY A O 1
ATOM 928 N N . TRP A 1 129 ? 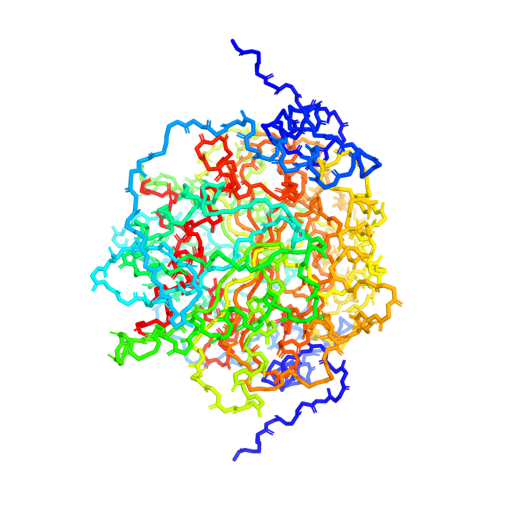10.094 20.938 21.359 1 98.56 129 TRP A N 1
ATOM 929 C CA . TRP A 1 129 ? 9.586 20.797 22.719 1 98.56 129 TRP A CA 1
ATOM 930 C C . TRP A 1 129 ? 9.492 19.328 23.109 1 98.56 129 TRP A C 1
ATOM 932 O O . TRP A 1 129 ? 9.867 18.953 24.234 1 98.56 129 TRP A O 1
ATOM 942 N N . ALA A 1 130 ? 8.922 18.484 22.25 1 98.5 130 ALA A N 1
ATOM 943 C CA . ALA A 1 130 ? 8.789 17.047 22.516 1 98.5 130 ALA A CA 1
ATOM 944 C C . ALA A 1 130 ? 10.148 16.406 22.734 1 98.5 130 ALA A C 1
ATOM 946 O O . ALA A 1 130 ? 10.289 15.516 23.594 1 98.5 130 ALA A O 1
ATOM 947 N N . ALA A 1 131 ? 11.133 16.812 21.938 1 98.25 131 ALA A N 1
ATOM 948 C CA . ALA A 1 131 ? 12.492 16.281 22.078 1 98.25 131 ALA A CA 1
ATOM 949 C C . ALA A 1 131 ? 13.031 16.578 23.484 1 98.25 131 ALA A C 1
ATOM 951 O O . ALA A 1 131 ? 13.719 15.734 24.078 1 98.25 131 ALA A O 1
ATOM 952 N N . ASP A 1 132 ? 12.758 17.75 23.938 1 97.94 132 ASP A N 1
ATOM 953 C CA . ASP A 1 132 ? 13.234 18.156 25.266 1 97.94 132 ASP A CA 1
ATOM 954 C C . ASP A 1 132 ? 12.461 17.438 26.359 1 97.94 132 ASP A C 1
ATOM 956 O O . ASP A 1 132 ? 13.039 17.047 27.375 1 97.94 132 ASP A O 1
ATOM 960 N N . ARG A 1 133 ? 11.219 17.297 26.188 1 97.12 133 ARG A N 1
ATOM 961 C CA . ARG A 1 133 ? 10.336 16.75 27.219 1 97.12 133 ARG A CA 1
ATOM 962 C C . ARG A 1 133 ? 10.531 15.242 27.359 1 97.12 133 ARG A C 1
ATOM 964 O O . ARG A 1 133 ? 10.383 14.695 28.453 1 97.12 133 ARG A O 1
ATOM 971 N N . TYR A 1 134 ? 10.75 14.594 26.281 1 97.06 134 TYR A N 1
ATOM 972 C CA . TYR A 1 134 ? 10.891 13.141 26.266 1 97.06 134 TYR A CA 1
ATOM 973 C C . TYR A 1 134 ? 12.266 12.727 25.75 1 97.06 134 TYR A C 1
ATOM 975 O O . TYR A 1 134 ? 12.375 12.047 24.734 1 97.06 134 TYR A O 1
ATOM 983 N N . PRO A 1 135 ? 13.305 13.086 26.547 1 96.19 135 PRO A N 1
ATOM 984 C CA . PRO A 1 135 ? 14.672 12.82 26.078 1 96.19 135 PRO A CA 1
ATOM 985 C C . PRO A 1 135 ? 14.93 11.336 25.844 1 96.19 135 PRO A C 1
ATOM 987 O O . PRO A 1 135 ? 14.531 10.492 26.656 1 96.19 135 PRO A O 1
ATOM 990 N N . GLY A 1 136 ? 15.508 11.023 24.672 1 94.25 136 GLY A N 1
ATOM 991 C CA . GLY A 1 136 ? 15.938 9.672 24.375 1 94.25 136 GLY A CA 1
ATOM 992 C C . GLY A 1 136 ? 14.891 8.859 23.625 1 94.25 136 GLY A C 1
ATOM 993 O O . GLY A 1 136 ? 15.188 7.801 23.078 1 94.25 136 GLY A O 1
ATOM 994 N N . ARG A 1 137 ? 13.656 9.242 23.641 1 96.19 137 ARG A N 1
ATOM 995 C CA . ARG A 1 137 ? 12.617 8.539 22.891 1 96.19 137 ARG A CA 1
ATOM 996 C C . ARG A 1 137 ? 12.625 8.953 21.422 1 96.19 137 ARG A C 1
ATOM 998 O O . ARG A 1 137 ? 12.734 10.133 21.109 1 96.19 137 ARG A O 1
ATOM 1005 N N . PRO A 1 138 ? 12.547 7.934 20.516 1 97.69 138 PRO A N 1
ATOM 1006 C CA . PRO A 1 138 ? 12.469 8.305 19.094 1 97.69 138 PRO A CA 1
ATOM 1007 C C . PRO A 1 138 ? 11.273 9.203 18.797 1 97.69 138 PRO A C 1
ATOM 1009 O O . PRO A 1 138 ? 10.188 8.992 19.344 1 97.69 138 PRO A O 1
ATOM 1012 N N . LEU A 1 139 ? 11.477 10.227 17.969 1 98.12 139 LEU A N 1
ATOM 1013 C CA . LEU A 1 139 ? 10.422 11.141 17.547 1 98.12 139 LEU A CA 1
ATOM 1014 C C . LEU A 1 139 ? 9.898 10.766 16.172 1 98.12 139 LEU A C 1
ATOM 1016 O O . LEU A 1 139 ? 10.68 10.375 15.289 1 98.12 139 LEU A O 1
ATOM 1020 N N . VAL A 1 140 ? 8.625 10.812 16.016 1 98.62 140 VAL A N 1
ATOM 1021 C CA . VAL A 1 140 ? 7.996 10.609 14.719 1 98.62 140 VAL A CA 1
ATOM 1022 C C . VAL A 1 140 ? 7.09 11.797 14.383 1 98.62 140 VAL A C 1
ATOM 1024 O O . VAL A 1 140 ? 6.32 12.25 15.234 1 98.62 140 VAL A O 1
ATOM 1027 N N . LEU A 1 141 ? 7.242 12.352 13.211 1 98.81 141 LEU A N 1
ATOM 1028 C CA . LEU A 1 141 ? 6.32 13.367 12.703 1 98.81 141 LEU A CA 1
ATOM 1029 C C . LEU A 1 141 ? 5.164 12.719 11.953 1 98.81 141 LEU A C 1
ATOM 1031 O O . LEU A 1 141 ? 5.379 11.859 11.086 1 98.81 141 LEU A O 1
ATOM 1035 N N . ALA A 1 142 ? 3.934 13.086 12.305 1 98.88 142 ALA A N 1
ATOM 1036 C CA . ALA A 1 142 ? 2.768 12.477 11.672 1 98.88 1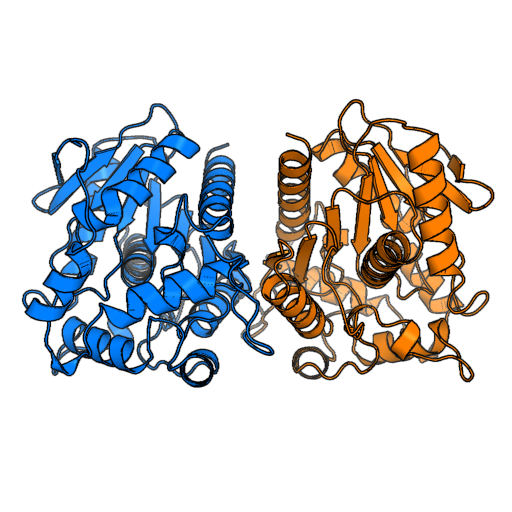42 ALA A CA 1
ATOM 1037 C C . ALA A 1 142 ? 1.68 13.516 11.414 1 98.88 142 ALA A C 1
ATOM 1039 O O . ALA A 1 142 ? 1.616 14.539 12.109 1 98.88 142 ALA A O 1
ATOM 1040 N N . GLY A 1 143 ? 0.837 13.25 10.477 1 98.75 143 GLY A N 1
ATOM 1041 C CA . GLY A 1 143 ? -0.319 14.086 10.203 1 98.75 143 GLY A CA 1
ATOM 1042 C C . GLY A 1 143 ? -1.113 13.633 8.992 1 98.75 143 GLY A C 1
ATOM 1043 O O . GLY A 1 143 ? -0.634 12.82 8.195 1 98.75 143 GLY A O 1
ATOM 1044 N N . ASP A 1 144 ? -2.328 14.086 8.875 1 98.56 144 ASP A N 1
ATOM 1045 C CA . ASP A 1 144 ? -3.156 13.75 7.719 1 98.56 144 ASP A CA 1
ATOM 1046 C C . ASP A 1 144 ? -3.486 14.992 6.898 1 98.56 144 ASP A C 1
ATOM 1048 O O . ASP A 1 144 ? -3.654 16.078 7.449 1 98.56 144 ASP A O 1
ATOM 1052 N N . SER A 1 145 ? -3.559 14.836 5.539 1 98.62 145 SER A N 1
ATOM 1053 C CA . SER A 1 145 ? -3.939 15.922 4.641 1 98.62 145 SER A CA 1
ATOM 1054 C C . SER A 1 145 ? -3.004 17.109 4.785 1 98.62 145 SER A C 1
ATOM 1056 O O . SER A 1 145 ? -1.786 16.984 4.641 1 98.62 145 SER A O 1
ATOM 1058 N N . SER A 1 146 ? -3.543 18.328 5.227 1 98.88 146 SER A N 1
ATOM 1059 C CA . SER A 1 146 ? -2.699 19.5 5.477 1 98.88 146 SER A CA 1
ATOM 1060 C C . SER A 1 146 ? -1.746 19.25 6.641 1 98.88 146 SER A C 1
ATOM 1062 O O . SER A 1 146 ? -0.633 19.781 6.66 1 98.88 146 SER A O 1
ATOM 1064 N N . GLY A 1 147 ? -2.188 18.406 7.598 1 98.88 147 GLY A N 1
ATOM 1065 C CA . GLY A 1 147 ? -1.269 18.016 8.648 1 98.88 147 GLY A CA 1
ATOM 1066 C C . GLY A 1 147 ? -0.112 17.172 8.148 1 98.88 147 GLY A C 1
ATOM 1067 O O . GLY A 1 147 ? 0.991 17.234 8.695 1 98.88 147 GLY A O 1
ATOM 1068 N N . GLY A 1 148 ? -0.413 16.281 7.145 1 98.94 148 GLY A N 1
ATOM 1069 C CA . GLY A 1 148 ? 0.667 15.57 6.484 1 98.94 148 GLY A CA 1
ATOM 1070 C C . GLY A 1 148 ? 1.659 16.5 5.797 1 98.94 148 GLY A C 1
ATOM 1071 O O . GLY A 1 148 ? 2.861 16.219 5.781 1 98.94 148 GLY A O 1
ATOM 1072 N N . ASN A 1 149 ? 1.158 17.562 5.191 1 98.94 149 ASN A N 1
ATOM 1073 C CA . ASN A 1 149 ? 2.01 18.625 4.664 1 98.94 149 ASN A CA 1
ATOM 1074 C C . ASN A 1 149 ? 2.947 19.172 5.734 1 98.94 149 ASN A C 1
ATOM 1076 O O . ASN A 1 149 ? 4.152 19.297 5.508 1 98.94 149 ASN A O 1
ATOM 1080 N N . LEU A 1 150 ? 2.381 19.5 6.867 1 98.94 150 LEU A N 1
ATOM 1081 C CA . LEU A 1 150 ? 3.143 20.109 7.949 1 98.94 150 LEU A CA 1
ATOM 1082 C C . LEU A 1 150 ? 4.184 19.141 8.5 1 98.94 150 LEU A C 1
ATOM 1084 O O . LEU A 1 150 ? 5.301 19.547 8.836 1 98.94 150 LEU A O 1
ATOM 1088 N N . ALA A 1 151 ? 3.818 17.875 8.625 1 98.88 151 ALA A N 1
ATOM 1089 C CA . ALA A 1 151 ? 4.77 16.859 9.07 1 98.88 151 ALA A CA 1
ATOM 1090 C C . ALA A 1 151 ? 5.949 16.766 8.102 1 98.88 151 ALA A C 1
ATOM 1092 O O . ALA A 1 151 ? 7.105 16.75 8.531 1 98.88 151 ALA A O 1
ATOM 1093 N N . ALA A 1 152 ? 5.691 16.688 6.809 1 98.88 152 ALA A N 1
ATOM 1094 C CA . ALA A 1 152 ? 6.742 16.609 5.797 1 98.88 152 ALA A CA 1
ATOM 1095 C C . ALA A 1 152 ? 7.625 17.859 5.828 1 98.88 152 ALA A C 1
ATOM 1097 O O . ALA A 1 152 ? 8.852 17.75 5.746 1 98.88 152 ALA A O 1
ATOM 1098 N N . ALA A 1 153 ? 6.977 19.031 5.953 1 98.62 153 ALA A N 1
ATOM 1099 C CA . ALA A 1 153 ? 7.711 20.297 5.996 1 98.62 153 ALA A CA 1
ATOM 1100 C C . ALA A 1 153 ? 8.617 20.359 7.223 1 98.62 153 ALA A C 1
ATOM 1102 O O . ALA A 1 153 ? 9.773 20.781 7.129 1 98.62 153 ALA A O 1
ATOM 1103 N N . ALA A 1 154 ? 8.078 19.938 8.344 1 98.69 154 ALA A N 1
ATOM 1104 C CA . ALA A 1 154 ? 8.859 19.953 9.578 1 98.69 154 ALA A CA 1
ATOM 1105 C C . ALA A 1 154 ? 10.062 19.016 9.477 1 98.69 154 ALA A C 1
ATOM 1107 O O . ALA A 1 154 ? 11.133 19.312 10.016 1 98.69 154 ALA A O 1
ATOM 1108 N N . ALA A 1 155 ? 9.922 17.891 8.852 1 98.62 155 ALA A N 1
ATOM 1109 C CA . ALA A 1 155 ? 11.031 16.969 8.656 1 98.62 155 ALA A CA 1
ATOM 1110 C C . ALA A 1 155 ? 12.141 17.609 7.82 1 98.62 155 ALA A C 1
ATOM 1112 O O . ALA A 1 155 ? 13.32 17.484 8.141 1 98.62 155 ALA A O 1
ATOM 1113 N N . LEU A 1 156 ? 11.734 18.25 6.742 1 98.38 156 LEU A N 1
ATOM 1114 C CA . LEU A 1 156 ? 12.695 18.953 5.898 1 98.38 156 LEU A CA 1
ATOM 1115 C C . LEU A 1 156 ? 13.438 20.016 6.695 1 98.38 156 LEU A C 1
ATOM 1117 O O . LEU A 1 156 ? 14.664 20.125 6.605 1 98.38 156 LEU A O 1
ATOM 1121 N N . ARG A 1 157 ? 12.695 20.766 7.469 1 97.75 157 ARG A N 1
ATOM 1122 C CA . ARG A 1 157 ? 13.297 21.844 8.25 1 97.75 157 ARG A CA 1
ATOM 1123 C C . ARG A 1 157 ? 14.227 21.281 9.32 1 97.75 157 ARG A C 1
ATOM 1125 O O . ARG A 1 157 ? 15.266 21.875 9.609 1 97.75 157 ARG A O 1
ATOM 1132 N N . ALA A 1 158 ? 13.789 20.234 9.961 1 97.75 158 ALA A N 1
ATOM 1133 C CA . ALA A 1 158 ? 14.656 19.594 10.953 1 97.75 158 ALA A CA 1
ATOM 1134 C C . ALA A 1 158 ? 15.977 19.172 10.328 1 97.75 158 ALA A C 1
ATOM 1136 O O . ALA A 1 158 ? 17.047 19.375 10.914 1 97.75 158 ALA A O 1
ATOM 1137 N N . ARG A 1 159 ? 15.945 18.578 9.172 1 96.69 159 ARG A N 1
ATOM 1138 C CA . ARG A 1 159 ? 17.141 18.141 8.453 1 96.69 159 ARG A CA 1
ATOM 1139 C C . ARG A 1 159 ? 18.031 19.328 8.086 1 96.69 159 ARG A C 1
ATOM 1141 O O . ARG A 1 159 ? 19.234 19.297 8.32 1 96.69 159 ARG A O 1
ATOM 1148 N N . ASP A 1 160 ? 17.422 20.359 7.551 1 95.69 160 ASP A N 1
ATOM 1149 C CA . ASP A 1 160 ? 18.156 21.5 6.988 1 95.69 160 ASP A CA 1
ATOM 1150 C C . ASP A 1 160 ? 18.656 22.422 8.086 1 95.69 160 ASP A C 1
ATOM 1152 O O . ASP A 1 160 ? 19.688 23.078 7.938 1 95.69 160 ASP A O 1
ATOM 1156 N N . GLY A 1 161 ? 17.875 22.578 9.125 1 91.56 161 GLY A N 1
ATOM 1157 C CA . GLY A 1 161 ? 18.172 23.547 10.164 1 91.56 161 GLY A CA 1
ATOM 1158 C C . GLY A 1 161 ? 18.844 22.938 11.375 1 91.56 161 GLY A C 1
ATOM 1159 O O . GLY A 1 161 ? 19.172 23.641 12.336 1 91.56 161 GLY A O 1
ATOM 1160 N N . GLY A 1 162 ? 18.859 21.766 11.336 1 86.5 162 GLY A N 1
ATOM 1161 C CA . GLY A 1 162 ? 19.547 21.094 12.43 1 86.5 162 GLY A CA 1
ATOM 1162 C C . GLY A 1 162 ? 18.672 20.875 13.648 1 86.5 162 GLY A C 1
ATOM 1163 O O . GLY A 1 162 ? 19.156 20.859 14.773 1 86.5 162 GLY A O 1
ATOM 1164 N N . GLY A 1 163 ? 17.391 20.875 13.625 1 90.81 163 GLY A N 1
ATOM 1165 C CA . GLY A 1 163 ? 16.516 20.453 14.703 1 90.81 163 GLY A CA 1
ATOM 1166 C C . GLY A 1 163 ? 16.594 18.969 15 1 90.81 163 GLY A C 1
ATOM 1167 O O . GLY A 1 163 ? 17.422 18.25 14.422 1 90.81 163 GLY A O 1
ATOM 1168 N N . PRO A 1 164 ? 15.828 18.594 16.062 1 95.88 164 PRO A N 1
ATOM 1169 C CA . PRO A 1 164 ? 15.859 17.172 16.359 1 95.88 164 PRO A CA 1
ATOM 1170 C C . PRO A 1 164 ? 15.508 16.312 15.141 1 95.88 164 PRO A C 1
ATOM 1172 O O . PRO A 1 164 ? 14.562 16.625 14.414 1 95.88 164 PRO A O 1
ATOM 1175 N N . ALA A 1 165 ? 16.281 15.305 14.945 1 95.12 165 ALA A N 1
ATOM 1176 C CA . ALA A 1 165 ? 16.094 14.422 13.797 1 95.12 165 ALA A CA 1
ATOM 1177 C C . ALA A 1 165 ? 14.969 13.422 14.055 1 95.12 165 ALA A C 1
ATOM 1179 O O . ALA A 1 165 ? 15.078 12.562 14.938 1 95.12 165 ALA A O 1
ATOM 1180 N N . PRO A 1 166 ? 13.867 13.516 13.297 1 97.62 166 PRO A N 1
ATOM 1181 C CA . PRO A 1 166 ? 12.836 12.492 13.469 1 97.62 166 PRO A CA 1
ATOM 1182 C C . PRO A 1 166 ? 13.297 11.109 13.023 1 97.62 166 PRO A C 1
ATOM 1184 O O . PRO A 1 166 ? 14.023 10.992 12.031 1 97.62 166 PRO A O 1
ATOM 1187 N N . ALA A 1 167 ? 12.812 10.117 13.773 1 97.62 167 ALA A N 1
ATOM 1188 C CA . ALA A 1 167 ? 13.102 8.727 13.445 1 97.62 167 ALA A CA 1
ATOM 1189 C C . ALA A 1 167 ? 12.242 8.242 12.281 1 97.62 167 ALA A C 1
ATOM 1191 O O . ALA A 1 167 ? 12.562 7.238 11.641 1 97.62 167 ALA A O 1
ATOM 1192 N N . GLY A 1 168 ? 11.148 8.945 12 1 98.06 168 GLY A N 1
ATOM 1193 C CA . GLY A 1 168 ? 10.234 8.594 10.93 1 98.06 168 GLY A CA 1
ATOM 1194 C C . GLY A 1 168 ? 9.188 9.656 10.656 1 98.06 168 GLY A C 1
ATOM 1195 O O . GLY A 1 168 ? 9.055 10.609 11.43 1 98.06 168 GLY A O 1
ATOM 1196 N N . GLN A 1 169 ? 8.477 9.586 9.562 1 98.19 169 GLN A N 1
ATOM 1197 C CA . GLN A 1 169 ? 7.316 10.422 9.281 1 98.19 169 GLN A CA 1
ATOM 1198 C C . GLN A 1 169 ? 6.152 9.586 8.766 1 98.19 169 GLN A C 1
ATOM 1200 O O . GLN A 1 169 ? 6.34 8.688 7.938 1 98.19 169 GLN A O 1
ATOM 1205 N N . LEU A 1 170 ? 5.02 9.703 9.352 1 98.56 170 LEU A N 1
ATOM 1206 C CA . LEU A 1 170 ? 3.75 9.102 8.953 1 98.56 170 LEU A CA 1
ATOM 1207 C C . LEU A 1 170 ? 2.846 10.125 8.281 1 98.56 170 LEU A C 1
ATOM 1209 O O . LEU A 1 170 ? 2.285 11 8.945 1 98.56 170 LEU A O 1
ATOM 1213 N N . LEU A 1 171 ? 2.709 10.008 6.941 1 98.88 171 LEU A N 1
ATOM 1214 C CA . LEU A 1 171 ? 1.952 10.977 6.156 1 98.88 171 LEU A CA 1
ATOM 1215 C C . LEU A 1 171 ? 0.68 10.344 5.598 1 98.88 171 LEU A C 1
ATOM 1217 O O . LEU A 1 171 ? 0.743 9.477 4.727 1 98.88 171 LEU A O 1
ATOM 1221 N N . VAL A 1 172 ? -0.478 10.805 6.059 1 98.81 172 VAL A N 1
ATOM 1222 C CA . VAL A 1 172 ? -1.757 10.258 5.617 1 98.81 172 VAL A CA 1
ATOM 1223 C C . VAL A 1 172 ? -2.416 11.219 4.629 1 98.81 172 VAL A C 1
ATOM 1225 O O . VAL A 1 172 ? -2.791 12.336 4.992 1 98.81 172 VAL A O 1
ATOM 1228 N N . TYR A 1 173 ? -2.576 10.766 3.359 1 98.75 173 TYR A N 1
ATOM 1229 C CA . TYR A 1 173 ? -3.045 11.523 2.203 1 98.75 173 TYR A CA 1
ATOM 1230 C C . TYR A 1 173 ? -2.607 12.977 2.287 1 98.75 173 TYR A C 1
ATOM 1232 O O . TYR A 1 173 ? -3.438 13.891 2.217 1 98.75 173 TYR A O 1
ATOM 1240 N N . PRO A 1 174 ? -1.318 13.203 2.27 1 98.94 174 PRO A N 1
ATOM 1241 C CA . PRO A 1 174 ? -0.743 14.523 2.531 1 98.94 174 PRO A CA 1
ATOM 1242 C C . PRO A 1 174 ? -0.918 15.484 1.358 1 98.94 174 PRO A C 1
ATOM 1244 O O . PRO A 1 174 ? -0.862 15.07 0.199 1 98.94 174 PRO A O 1
ATOM 1247 N N . ALA A 1 175 ? -1.119 16.766 1.677 1 98.88 175 ALA A N 1
ATOM 1248 C CA . ALA A 1 175 ? -1.027 17.828 0.687 1 98.88 175 ALA A CA 1
ATOM 1249 C C . ALA A 1 175 ? 0.425 18.234 0.451 1 98.88 175 ALA A C 1
ATOM 1251 O O . ALA A 1 175 ? 1.062 18.828 1.329 1 98.88 175 ALA A O 1
ATOM 1252 N N . LEU A 1 176 ? 0.957 18.016 -0.762 1 98.81 176 LEU A N 1
ATOM 1253 C CA . LEU A 1 176 ? 2.404 18.125 -0.907 1 98.81 176 LEU A CA 1
ATOM 1254 C C . LEU A 1 176 ? 2.762 19.047 -2.076 1 98.81 176 LEU A C 1
ATOM 1256 O O . LEU A 1 176 ? 3.92 19.438 -2.227 1 98.81 176 LEU A O 1
ATOM 1260 N N . ASP A 1 177 ? 1.828 19.375 -2.906 1 98.69 177 ASP A N 1
ATOM 1261 C CA . ASP A 1 177 ? 2.066 20.109 -4.145 1 98.69 177 ASP A CA 1
ATOM 1262 C C . ASP A 1 177 ? 0.895 21.031 -4.469 1 98.69 177 ASP A C 1
ATOM 1264 O O . ASP A 1 177 ? -0.17 20.578 -4.883 1 98.69 177 ASP A O 1
ATOM 1268 N N . HIS A 1 178 ? 1.134 22.297 -4.402 1 98.62 178 HIS A N 1
ATOM 1269 C CA . HIS A 1 178 ? 0.076 23.281 -4.551 1 98.62 178 HIS A CA 1
ATOM 1270 C C . HIS A 1 178 ? -0.477 23.297 -5.973 1 98.62 178 HIS A C 1
ATOM 1272 O O . HIS A 1 178 ? -1.552 23.844 -6.223 1 98.62 178 HIS A O 1
ATOM 1278 N N . ARG A 1 179 ? 0.231 22.797 -6.926 1 98.25 179 ARG A N 1
ATOM 1279 C CA . ARG A 1 179 ? -0.13 22.906 -8.336 1 98.25 179 ARG A CA 1
ATOM 1280 C C . ARG A 1 179 ? -1.325 22 -8.656 1 98.25 179 ARG A C 1
ATOM 1282 O O . ARG A 1 179 ? -2.088 22.297 -9.586 1 98.25 179 ARG A O 1
ATOM 1289 N N . LEU A 1 180 ? -1.513 20.891 -7.867 1 98 180 LEU A N 1
ATOM 1290 C CA . LEU A 1 180 ? -2.619 19.953 -8.055 1 98 180 LEU A CA 1
ATOM 1291 C C . LEU A 1 180 ? -2.701 19.5 -9.508 1 98 180 LEU A C 1
ATOM 1293 O O . LEU A 1 180 ? -3.77 19.547 -10.117 1 98 180 LEU A O 1
ATOM 1297 N N . GLU A 1 181 ? -1.622 18.953 -9.992 1 95.06 181 GLU A N 1
ATOM 1298 C CA . GLU A 1 181 ? -1.542 18.641 -11.414 1 95.06 181 GLU A CA 1
ATOM 1299 C C . GLU A 1 181 ? -1.613 17.125 -11.641 1 95.06 181 GLU A C 1
ATOM 1301 O O . GLU A 1 181 ? -1.628 16.672 -12.789 1 95.06 181 GLU A O 1
ATOM 1306 N N . GLY A 1 182 ? -1.554 16.359 -10.617 1 95 182 GLY A N 1
ATOM 1307 C CA . GLY A 1 182 ? -1.725 14.93 -10.805 1 95 182 GLY A CA 1
ATOM 1308 C C . GLY A 1 182 ? -3.057 14.57 -11.438 1 95 182 GLY A C 1
ATOM 1309 O O . GLY A 1 182 ? -4.035 15.305 -11.297 1 95 182 GLY A O 1
ATOM 1310 N N . ARG A 1 183 ? -3.156 13.414 -12.125 1 95.44 183 ARG A N 1
ATOM 1311 C CA . ARG A 1 183 ? -4.395 12.969 -12.75 1 95.44 183 ARG A CA 1
ATOM 1312 C C . ARG A 1 183 ? -5.516 12.844 -11.727 1 95.44 183 ARG A C 1
ATOM 1314 O O . ARG A 1 183 ? -6.684 13.086 -12.039 1 95.44 183 ARG A O 1
ATOM 1321 N N . SER A 1 184 ? -5.168 12.438 -10.547 1 97.69 184 SER A N 1
ATOM 1322 C CA . SER A 1 184 ? -6.176 12.227 -9.508 1 97.69 184 SER A CA 1
ATOM 1323 C C . SER A 1 184 ? -6.879 13.531 -9.148 1 97.69 184 SER A C 1
ATOM 1325 O O . SER A 1 184 ? -8.039 13.523 -8.734 1 97.69 184 SER A O 1
ATOM 1327 N N . ALA A 1 185 ? -6.184 14.695 -9.25 1 98 185 ALA A N 1
ATOM 1328 C CA . ALA A 1 185 ? -6.773 16 -8.961 1 98 185 ALA A CA 1
ATOM 1329 C C . ALA A 1 185 ? -7.922 16.312 -9.914 1 98 185 ALA A C 1
ATOM 1331 O O . ALA A 1 185 ? -8.805 17.109 -9.602 1 98 185 ALA A O 1
ATOM 1332 N N . HIS A 1 186 ? -7.906 15.625 -11.086 1 97.25 186 HIS A N 1
ATOM 1333 C CA . HIS A 1 186 ? -8.961 15.781 -12.086 1 97.25 186 HIS A CA 1
ATOM 1334 C C . HIS A 1 186 ? -9.984 14.656 -11.977 1 97.25 186 HIS A C 1
ATOM 1336 O O . HIS A 1 186 ? -11.188 14.914 -11.93 1 97.25 186 HIS A O 1
ATOM 1342 N N . ASP A 1 187 ? -9.484 13.398 -11.898 1 96.06 187 ASP A N 1
ATOM 1343 C CA . ASP A 1 187 ? -10.344 12.219 -11.891 1 96.06 187 ASP A CA 1
ATOM 1344 C C . ASP A 1 187 ? -11.273 12.219 -10.68 1 96.06 187 ASP A C 1
ATOM 1346 O O . ASP A 1 187 ? -12.398 11.727 -10.758 1 96.06 187 ASP A O 1
ATOM 1350 N N . PHE A 1 188 ? -10.781 12.734 -9.586 1 97.81 188 PHE A N 1
ATOM 1351 C CA . PHE A 1 188 ? -11.539 12.695 -8.344 1 97.81 188 PHE A CA 1
ATOM 1352 C C . PHE A 1 188 ? -11.836 14.109 -7.848 1 97.81 188 PHE A C 1
ATOM 1354 O O . PHE A 1 188 ? -11.914 14.344 -6.641 1 97.81 188 PHE A O 1
ATOM 1361 N N . ALA A 1 189 ? -12.008 15.016 -8.758 1 97.75 189 ALA A N 1
ATOM 1362 C CA . ALA A 1 189 ? -12.211 16.438 -8.477 1 97.75 189 ALA A CA 1
ATOM 1363 C C . ALA A 1 189 ? -13.508 16.656 -7.699 1 97.75 189 ALA A C 1
ATOM 1365 O O . ALA A 1 189 ? -13.609 17.609 -6.922 1 97.75 189 ALA A O 1
ATOM 1366 N N . GLU A 1 190 ? -14.492 15.859 -7.906 1 96.81 190 GLU A N 1
ATOM 1367 C CA . GLU A 1 190 ? -15.797 15.953 -7.262 1 96.81 190 GLU A CA 1
ATOM 1368 C C . GLU A 1 190 ? -16.406 14.57 -7.035 1 96.81 190 GLU A C 1
ATOM 1370 O O . GLU A 1 190 ? -15.984 13.594 -7.664 1 96.81 190 GLU A O 1
ATOM 1375 N N . GLY A 1 191 ? -17.312 14.555 -6.051 1 95.81 191 GLY A N 1
ATOM 1376 C CA . GLY A 1 191 ? -18.062 13.32 -5.84 1 95.81 191 GLY A CA 1
ATOM 1377 C C . GLY A 1 191 ? -17.422 12.414 -4.797 1 95.81 191 GLY A C 1
ATOM 1378 O O . GLY A 1 191 ? -17.953 11.359 -4.473 1 95.81 191 GLY A O 1
ATOM 1379 N N . TYR A 1 192 ? -16.312 12.82 -4.215 1 97.12 192 TYR A N 1
ATOM 1380 C CA . TYR A 1 192 ? -15.578 12.008 -3.248 1 97.12 192 TYR A CA 1
ATOM 1381 C C . TYR A 1 192 ? -15.281 12.805 -1.982 1 97.12 192 TYR A C 1
ATOM 1383 O O . TYR A 1 192 ? -14.211 12.664 -1.389 1 97.12 192 TYR A O 1
ATOM 1391 N N . PHE A 1 193 ? -16.188 13.758 -1.58 1 95.56 193 PHE A N 1
ATOM 1392 C CA . PHE A 1 193 ? -16.188 14.609 -0.396 1 95.56 193 PHE A CA 1
ATOM 1393 C C . PHE A 1 193 ? -15.18 15.742 -0.535 1 95.56 193 PHE A C 1
ATOM 1395 O O . PHE A 1 193 ? -15.547 16.875 -0.817 1 95.56 193 PHE A O 1
ATOM 1402 N N . HIS A 1 194 ? -13.891 15.359 -0.419 1 95.5 194 HIS A N 1
ATOM 1403 C CA . HIS A 1 194 ? -12.852 16.359 -0.658 1 95.5 194 HIS A CA 1
ATOM 1404 C C . HIS A 1 194 ? -12.742 16.688 -2.143 1 95.5 194 HIS A C 1
ATOM 1406 O O . HIS A 1 194 ? -12.625 15.789 -2.977 1 95.5 194 HIS A O 1
ATOM 1412 N N . THR A 1 195 ? -12.836 17.969 -2.514 1 97.5 195 THR A N 1
ATOM 1413 C CA . THR A 1 195 ? -12.82 18.359 -3.918 1 97.5 195 THR A CA 1
ATOM 1414 C C . THR A 1 195 ? -11.539 19.141 -4.246 1 97.5 195 THR A C 1
ATOM 1416 O O . THR A 1 195 ? -10.922 19.719 -3.357 1 97.5 195 THR A O 1
ATOM 1419 N N . THR A 1 196 ? -11.18 19.109 -5.508 1 98.38 196 THR A N 1
ATOM 1420 C CA . THR A 1 196 ? -10.055 19.906 -5.965 1 98.38 196 THR A CA 1
ATOM 1421 C C . THR A 1 196 ? -10.312 21.391 -5.73 1 98.38 196 THR A C 1
ATOM 1423 O O . THR A 1 196 ? -9.391 22.156 -5.418 1 98.38 196 THR A O 1
ATOM 1426 N N . ALA A 1 197 ? -11.586 21.828 -5.844 1 97.69 197 ALA A N 1
ATOM 1427 C CA . ALA A 1 197 ? -11.945 23.219 -5.578 1 97.69 197 ALA A CA 1
ATOM 1428 C C . ALA A 1 197 ? -11.656 23.578 -4.125 1 97.69 197 ALA A C 1
ATOM 1430 O O . ALA A 1 197 ? -11.117 24.656 -3.848 1 97.69 197 ALA A O 1
ATOM 1431 N N . HIS A 1 198 ? -12.062 22.719 -3.213 1 97.81 198 HIS A N 1
ATOM 1432 C CA . HIS A 1 198 ? -11.75 22.969 -1.81 1 97.81 198 HIS A CA 1
ATOM 1433 C C . HIS A 1 198 ? -10.242 23.062 -1.591 1 97.81 198 HIS A C 1
ATOM 1435 O O . HIS A 1 198 ? -9.766 23.938 -0.874 1 97.81 198 HIS A O 1
ATOM 1441 N N . MET A 1 199 ? -9.492 22.156 -2.186 1 98.44 199 MET A N 1
ATOM 1442 C CA . MET A 1 199 ? -8.039 22.141 -1.995 1 98.44 199 MET A CA 1
ATOM 1443 C C . MET A 1 199 ? -7.406 23.422 -2.518 1 98.44 199 MET A C 1
ATOM 1445 O O . MET A 1 199 ? -6.508 23.969 -1.882 1 98.44 199 MET A O 1
ATOM 1449 N N . ARG A 1 200 ? -7.824 23.891 -3.672 1 98.12 200 ARG A N 1
ATOM 1450 C CA . ARG A 1 200 ? -7.324 25.156 -4.215 1 98.12 200 ARG A CA 1
ATOM 1451 C C . ARG A 1 200 ? -7.629 26.312 -3.273 1 98.12 200 ARG A C 1
ATOM 1453 O O . ARG A 1 200 ? -6.789 27.188 -3.07 1 98.12 200 ARG A O 1
ATOM 1460 N N . TRP A 1 201 ? -8.828 26.281 -2.775 1 98.25 201 TRP A N 1
ATOM 1461 C CA . TRP A 1 201 ? -9.227 27.328 -1.835 1 98.25 201 TRP A CA 1
ATOM 1462 C C . TRP A 1 201 ? -8.344 27.297 -0.589 1 98.25 201 TRP A C 1
ATOM 1464 O O . TRP A 1 201 ? -7.879 28.344 -0.127 1 98.25 201 TRP A O 1
ATOM 1474 N N . TYR A 1 202 ? -8.078 26.094 -0.032 1 98.56 202 TYR A N 1
ATOM 1475 C CA . TYR A 1 202 ? -7.223 25.953 1.141 1 98.56 202 TYR A CA 1
ATOM 1476 C C . TYR A 1 202 ? -5.828 26.5 0.865 1 98.56 202 TYR A C 1
ATOM 1478 O O . TYR A 1 202 ? -5.258 27.219 1.692 1 98.56 202 TYR A O 1
ATOM 1486 N N . TRP A 1 203 ? -5.23 26.188 -0.28 1 98.62 203 TRP A N 1
ATOM 1487 C CA . TRP A 1 203 ? -3.908 26.688 -0.644 1 98.62 203 TRP A CA 1
ATOM 1488 C C . TRP A 1 203 ? -3.895 28.203 -0.691 1 98.62 203 TRP A C 1
ATOM 1490 O O . TRP A 1 203 ? -2.951 28.844 -0.215 1 98.62 203 TRP A O 1
ATOM 1500 N N . ARG A 1 204 ? -4.957 28.766 -1.223 1 97.94 204 ARG A N 1
ATOM 1501 C CA . ARG A 1 204 ? -5.039 30.219 -1.299 1 97.94 204 ARG A CA 1
ATOM 1502 C C . ARG A 1 204 ? -5.117 30.828 0.093 1 97.94 204 ARG A C 1
ATOM 1504 O O . ARG A 1 204 ? -4.492 31.859 0.356 1 97.94 204 ARG A O 1
ATOM 1511 N N . GLN A 1 205 ? -5.91 30.203 0.959 1 98.25 205 GLN A N 1
ATOM 1512 C CA . GLN A 1 205 ? -6.027 30.719 2.32 1 98.25 205 GLN A CA 1
ATOM 1513 C C . GLN A 1 205 ? -4.703 30.578 3.072 1 98.25 205 GLN A C 1
ATOM 1515 O O . GLN A 1 205 ? -4.336 31.469 3.848 1 98.25 205 GLN A O 1
ATOM 1520 N N . TYR A 1 206 ? -4.016 29.484 2.873 1 98.62 206 TYR A N 1
ATOM 1521 C CA . TYR A 1 206 ? -2.807 29.141 3.615 1 98.62 206 TYR A CA 1
ATOM 1522 C C . TYR A 1 206 ? -1.643 30.031 3.207 1 98.62 206 TYR A C 1
ATOM 1524 O O . TYR A 1 206 ? -0.918 30.547 4.062 1 98.62 206 TYR A O 1
ATOM 1532 N N . VAL A 1 207 ? -1.422 30.266 1.925 1 98.38 207 VAL A N 1
ATOM 1533 C CA . VAL A 1 207 ? -0.239 30.953 1.416 1 98.38 207 VAL A CA 1
ATOM 1534 C C . VAL A 1 207 ? -0.511 32.469 1.324 1 98.38 207 VAL A C 1
ATOM 1536 O O . VAL A 1 207 ? 0.377 33.281 1.586 1 98.38 207 VAL A O 1
ATOM 1539 N N . GLY A 1 208 ? -1.793 32.812 0.964 1 96.12 208 GLY A N 1
ATOM 1540 C CA . GLY A 1 208 ? -2.146 34.188 0.765 1 96.12 208 GLY A CA 1
ATOM 1541 C C . GLY A 1 208 ? -1.632 34.75 -0.547 1 96.12 208 GLY A C 1
ATOM 1542 O O . GLY A 1 208 ? -0.854 34.125 -1.246 1 96.12 208 GLY A O 1
ATOM 1543 N N . PRO A 1 209 ? -2.045 35.906 -0.879 1 93.5 209 PRO A N 1
ATOM 1544 C CA . PRO A 1 209 ? -1.746 36.5 -2.186 1 93.5 209 PRO A CA 1
ATOM 1545 C C . PRO A 1 209 ? -0.272 36.875 -2.344 1 93.5 209 PRO A C 1
ATOM 1547 O O . PRO A 1 209 ? 0.245 36.875 -3.463 1 93.5 209 PRO A O 1
ATOM 1550 N N . ASP A 1 210 ? 0.418 37.094 -1.294 1 94.06 210 ASP A N 1
ATOM 1551 C CA . ASP A 1 210 ? 1.799 37.562 -1.359 1 94.06 210 ASP A CA 1
ATOM 1552 C C . ASP A 1 210 ? 2.779 36.438 -1.03 1 94.06 210 ASP A C 1
ATOM 1554 O O . ASP A 1 210 ? 3.988 36.656 -0.951 1 94.06 210 ASP A O 1
ATOM 1558 N N . GLY A 1 211 ? 2.256 35.25 -0.754 1 96.25 211 GLY A N 1
ATOM 1559 C CA . GLY A 1 211 ? 3.125 34.156 -0.357 1 96.25 211 GLY A CA 1
ATOM 1560 C C . GLY A 1 211 ? 3.656 33.375 -1.533 1 96.25 211 GLY A C 1
ATOM 1561 O O . GLY A 1 211 ? 3.25 33.594 -2.676 1 96.25 211 GLY A O 1
ATOM 1562 N N . ASP A 1 212 ? 4.613 32.469 -1.295 1 97 212 ASP A N 1
ATOM 1563 C CA . ASP A 1 212 ? 5.195 31.562 -2.279 1 97 212 ASP A CA 1
ATOM 1564 C C . ASP A 1 212 ? 4.684 30.141 -2.078 1 97 212 ASP A C 1
ATOM 1566 O O . ASP A 1 212 ? 5.203 29.406 -1.242 1 97 212 ASP A O 1
ATOM 1570 N N . PRO A 1 213 ? 3.793 29.766 -2.877 1 97.75 213 PRO A N 1
ATOM 1571 C CA . PRO A 1 213 ? 3.217 28.438 -2.688 1 97.75 213 PRO A CA 1
ATOM 1572 C C . PRO A 1 213 ? 4.254 27.312 -2.822 1 97.75 213 PRO A C 1
ATOM 1574 O O . PRO A 1 213 ? 4.102 26.25 -2.217 1 97.75 213 PRO A O 1
ATOM 1577 N N . ALA A 1 214 ? 5.281 27.531 -3.586 1 97.69 214 ALA A N 1
ATOM 1578 C CA . ALA A 1 214 ? 6.328 26.531 -3.746 1 97.69 214 ALA A CA 1
ATOM 1579 C C . ALA A 1 214 ? 7.043 26.266 -2.424 1 97.69 214 ALA A C 1
ATOM 1581 O O . ALA A 1 214 ? 7.379 25.125 -2.109 1 97.69 214 ALA A O 1
ATOM 1582 N N . ALA A 1 215 ? 7.246 27.266 -1.693 1 97.75 215 ALA A N 1
ATOM 1583 C CA . ALA A 1 215 ? 7.91 27.141 -0.398 1 97.75 215 ALA A CA 1
ATOM 1584 C C . ALA A 1 215 ? 7.043 26.375 0.59 1 97.75 215 ALA A C 1
ATOM 1586 O O . ALA A 1 215 ? 7.559 25.734 1.509 1 97.75 215 ALA A O 1
ATOM 1587 N N . ALA A 1 216 ? 5.734 26.375 0.365 1 98.5 216 ALA A N 1
ATOM 1588 C CA . ALA A 1 216 ? 4.789 25.703 1.247 1 98.5 216 ALA A CA 1
ATOM 1589 C C . ALA A 1 216 ? 4.5 24.281 0.754 1 98.5 216 ALA A C 1
ATOM 1591 O O . ALA A 1 216 ? 3.662 23.578 1.325 1 98.5 216 ALA A O 1
ATOM 1592 N N . SER A 1 217 ? 5.141 23.891 -0.357 1 98.81 217 SER A N 1
ATOM 1593 C CA . SER A 1 217 ? 4.918 22.594 -0.987 1 98.81 217 SER A CA 1
ATOM 1594 C C . SER A 1 217 ? 6.117 21.672 -0.802 1 98.81 217 SER A C 1
ATOM 1596 O O . SER A 1 217 ? 6.984 21.594 -1.676 1 98.81 217 SER A O 1
ATOM 1598 N N . PRO A 1 218 ? 6.09 20.891 0.317 1 98.25 218 PRO A N 1
ATOM 1599 C CA . PRO A 1 218 ? 7.23 20 0.549 1 98.25 218 PRO A CA 1
ATOM 1600 C C . PRO A 1 218 ? 7.469 19.031 -0.61 1 98.25 218 PRO A C 1
ATOM 1602 O O . PRO A 1 218 ? 8.602 18.609 -0.848 1 98.25 218 PRO A O 1
ATOM 1605 N N . GLY A 1 219 ? 6.445 18.719 -1.364 1 97.81 219 GLY A N 1
ATOM 1606 C CA . GLY A 1 219 ? 6.57 17.797 -2.486 1 97.81 219 GLY A CA 1
ATOM 1607 C C . GLY A 1 219 ? 7.414 18.359 -3.617 1 97.81 219 GLY A C 1
ATOM 1608 O O . GLY A 1 219 ? 7.824 17.609 -4.512 1 97.81 219 GLY A O 1
ATOM 1609 N N . LEU A 1 220 ? 7.727 19.609 -3.594 1 97.12 220 LEU A N 1
ATOM 1610 C CA . LEU A 1 220 ? 8.469 20.25 -4.672 1 97.12 220 LEU A CA 1
ATOM 1611 C C . LEU A 1 220 ? 9.914 20.516 -4.258 1 97.12 220 LEU A C 1
ATOM 1613 O O . LEU A 1 220 ? 10.703 21.062 -5.035 1 97.12 220 LEU A O 1
ATOM 1617 N N . THR A 1 221 ? 10.281 20.156 -3.014 1 96.38 221 THR A N 1
ATOM 1618 C CA . THR A 1 221 ? 11.656 20.359 -2.564 1 96.38 221 THR A CA 1
ATOM 1619 C C . THR A 1 221 ? 12.641 19.672 -3.49 1 96.38 221 THR A C 1
ATOM 1621 O O . THR A 1 221 ? 12.414 18.531 -3.912 1 96.38 221 THR A O 1
ATOM 1624 N N . PRO A 1 222 ? 13.711 20.266 -3.822 1 93.69 222 PRO A N 1
ATOM 1625 C CA . PRO A 1 222 ? 14.633 19.703 -4.809 1 93.69 222 PRO A CA 1
ATOM 1626 C C . PRO A 1 222 ? 15.391 18.5 -4.273 1 93.69 222 PRO A C 1
ATOM 1628 O O . PRO A 1 222 ? 15.789 17.609 -5.043 1 93.69 222 PRO A O 1
ATOM 1631 N N . ASP A 1 223 ? 15.695 18.516 -3.027 1 95.94 223 ASP A N 1
ATOM 1632 C CA . ASP A 1 223 ? 16.516 17.469 -2.428 1 95.94 223 ASP A CA 1
ATOM 1633 C C . ASP A 1 223 ? 15.82 16.844 -1.228 1 95.94 223 ASP A C 1
ATOM 1635 O O . ASP A 1 223 ? 15.555 17.516 -0.232 1 95.94 223 ASP A O 1
ATOM 1639 N N . VAL A 1 224 ? 15.547 15.539 -1.322 1 96.94 224 VAL A N 1
ATOM 1640 C CA . VAL A 1 224 ? 14.859 14.859 -0.232 1 96.94 224 VAL A CA 1
ATOM 1641 C C . VAL A 1 224 ? 15.812 13.875 0.444 1 96.94 224 VAL A C 1
ATOM 1643 O O . VAL A 1 224 ? 15.398 13.086 1.294 1 96.94 224 VAL A O 1
ATOM 1646 N N . THR A 1 225 ? 17.125 13.883 0.067 1 95.69 225 THR A N 1
ATOM 1647 C CA . THR A 1 225 ? 18.094 12.977 0.674 1 95.69 225 THR A CA 1
ATOM 1648 C C . THR A 1 225 ? 18.188 13.219 2.178 1 95.69 225 THR A C 1
ATOM 1650 O O . THR A 1 225 ? 18.047 14.352 2.641 1 95.69 225 THR A O 1
ATOM 1653 N N . GLY A 1 226 ? 18.359 12.172 2.916 1 95.88 226 GLY A N 1
ATOM 1654 C CA . GLY A 1 226 ? 18.609 12.297 4.344 1 95.88 226 GLY A CA 1
ATOM 1655 C C . GLY A 1 226 ? 17.328 12.422 5.16 1 95.88 226 GLY A C 1
ATOM 1656 O O . GLY A 1 226 ? 17.375 12.453 6.391 1 95.88 226 GLY A O 1
ATOM 1657 N N . LEU A 1 227 ? 16.172 12.477 4.547 1 97.81 227 LEU A N 1
ATOM 1658 C CA . LEU A 1 227 ? 14.914 12.469 5.285 1 97.81 227 LEU A CA 1
ATOM 1659 C C . LEU A 1 227 ? 14.695 11.117 5.961 1 97.81 227 LEU A C 1
ATOM 1661 O O . LEU A 1 227 ? 15.305 10.117 5.578 1 97.81 227 LEU A O 1
ATOM 1665 N N . PRO A 1 228 ? 13.914 11.109 7.02 1 97.5 228 PRO A N 1
ATOM 1666 C CA . PRO A 1 228 ? 13.711 9.852 7.742 1 97.5 228 PRO A CA 1
ATOM 1667 C C . PRO A 1 228 ? 12.836 8.859 6.973 1 97.5 228 PRO A C 1
ATOM 1669 O O . PRO A 1 228 ? 12.156 9.25 6.016 1 97.5 228 PRO A O 1
ATOM 1672 N N . PRO A 1 229 ? 12.867 7.539 7.43 1 97.19 229 PRO A N 1
ATOM 1673 C CA . PRO A 1 229 ? 11.914 6.57 6.879 1 97.19 229 PRO A CA 1
ATOM 1674 C C . PRO A 1 229 ? 10.469 7.078 6.914 1 97.19 229 PRO A C 1
ATOM 1676 O O . PRO A 1 229 ? 10.062 7.73 7.883 1 97.19 229 PRO A O 1
ATOM 1679 N N . THR A 1 230 ? 9.766 6.816 5.828 1 98.12 230 THR A N 1
ATOM 1680 C CA . THR A 1 230 ? 8.453 7.434 5.672 1 98.12 230 THR A CA 1
ATOM 1681 C C . THR A 1 230 ? 7.402 6.387 5.312 1 98.12 230 THR A C 1
ATOM 1683 O O . THR A 1 230 ? 7.629 5.543 4.445 1 98.12 230 THR A O 1
ATOM 1686 N N . LEU A 1 231 ? 6.312 6.355 6.027 1 97.81 231 LEU A N 1
ATOM 1687 C CA . LEU A 1 231 ? 5.098 5.684 5.582 1 97.81 231 LEU A CA 1
ATOM 1688 C C . LEU A 1 231 ? 4.082 6.691 5.051 1 97.81 231 LEU A C 1
ATOM 1690 O O . LEU A 1 231 ? 3.736 7.652 5.738 1 97.81 231 LEU A O 1
ATOM 1694 N N . ILE A 1 232 ? 3.645 6.484 3.807 1 98.69 232 ILE A N 1
ATOM 1695 C CA . ILE A 1 232 ? 2.594 7.297 3.203 1 98.69 232 ILE A CA 1
ATOM 1696 C C . ILE A 1 232 ? 1.332 6.461 3.02 1 98.69 232 ILE A C 1
ATOM 1698 O O . ILE A 1 232 ? 1.369 5.398 2.391 1 98.69 232 ILE A O 1
ATOM 1702 N N . VAL A 1 233 ? 0.266 6.875 3.646 1 98.69 233 VAL A N 1
ATOM 1703 C CA . VAL A 1 233 ? -1.046 6.25 3.521 1 98.69 233 VAL A CA 1
ATOM 1704 C C . VAL A 1 233 ? -1.92 7.062 2.57 1 98.69 233 VAL A C 1
ATOM 1706 O O . VAL A 1 233 ? -2.117 8.266 2.771 1 98.69 233 VAL A O 1
ATOM 1709 N N . LEU A 1 234 ? -2.453 6.391 1.525 1 98.69 234 LEU A N 1
ATOM 1710 C CA . LEU A 1 234 ? -3.207 7.113 0.507 1 98.69 234 LEU A CA 1
ATOM 1711 C C . LEU A 1 234 ? -4.594 6.504 0.324 1 98.69 234 LEU A C 1
ATOM 1713 O O . LEU A 1 234 ? -4.777 5.297 0.506 1 98.69 234 LEU A O 1
ATOM 1717 N N . ALA A 1 235 ? -5.52 7.348 0.025 1 98.44 235 ALA A N 1
ATOM 1718 C CA . ALA A 1 235 ? -6.824 6.93 -0.489 1 98.44 235 ALA A CA 1
ATOM 1719 C C . ALA A 1 235 ? -6.84 6.938 -2.016 1 98.44 235 ALA A C 1
ATOM 1721 O O . ALA A 1 235 ? -6.371 7.891 -2.643 1 98.44 235 ALA A O 1
ATOM 1722 N N . ASP A 1 236 ? -7.375 5.898 -2.574 1 97.44 236 ASP A N 1
ATOM 1723 C CA . ASP A 1 236 ? -7.344 5.75 -4.027 1 97.44 236 ASP A CA 1
ATOM 1724 C C . ASP A 1 236 ? -8.195 6.816 -4.707 1 97.44 236 ASP A C 1
ATOM 1726 O O . ASP A 1 236 ? -7.824 7.332 -5.762 1 97.44 236 ASP A O 1
ATOM 1730 N N . CYS A 1 237 ? -9.375 7.152 -4.129 1 97.75 237 CYS A N 1
ATOM 1731 C CA . CYS A 1 237 ? -10.297 8.133 -4.688 1 97.75 237 CYS A CA 1
ATOM 1732 C C . CYS A 1 237 ? -10.102 9.5 -4.031 1 97.75 237 CYS A C 1
ATOM 1734 O O . CYS A 1 237 ? -11.016 10.008 -3.375 1 97.75 237 CYS A O 1
ATOM 1736 N N . ASP A 1 238 ? -8.945 10.07 -4.23 1 98.56 238 ASP A N 1
ATOM 1737 C CA . ASP A 1 238 ? -8.5 11.305 -3.59 1 98.56 238 ASP A CA 1
ATOM 1738 C C . ASP A 1 238 ? -7.734 12.188 -4.57 1 98.56 238 ASP A C 1
ATOM 1740 O O . ASP A 1 238 ? -6.785 11.734 -5.215 1 98.56 238 ASP A O 1
ATOM 1744 N N . PRO A 1 239 ? -8.094 13.523 -4.691 1 98.69 239 PRO A N 1
ATOM 1745 C CA . PRO A 1 239 ? -7.328 14.438 -5.535 1 98.69 239 PRO A CA 1
ATOM 1746 C C . PRO A 1 239 ? -5.84 14.453 -5.191 1 98.69 239 PRO A C 1
ATOM 1748 O O . PRO A 1 239 ? -5.008 14.766 -6.047 1 98.69 239 PRO A O 1
ATOM 1751 N N . LEU A 1 240 ? -5.469 14.109 -3.961 1 98.81 240 LEU A N 1
ATOM 1752 C CA . LEU A 1 240 ? -4.094 14.242 -3.49 1 98.81 240 LEU A CA 1
ATOM 1753 C C . LEU A 1 240 ? -3.316 12.945 -3.711 1 98.81 240 LEU A C 1
ATOM 1755 O O . LEU A 1 240 ? -2.123 12.875 -3.412 1 98.81 240 LEU A O 1
ATOM 1759 N N . ARG A 1 241 ? -3.938 11.883 -4.23 1 98.31 241 ARG A N 1
ATOM 1760 C CA . ARG A 1 241 ? -3.324 10.562 -4.355 1 98.31 241 ARG A CA 1
ATOM 1761 C C . ARG A 1 241 ? -2.016 10.648 -5.137 1 98.31 241 ARG A C 1
ATOM 1763 O O . ARG A 1 241 ? -0.982 10.156 -4.676 1 98.31 241 ARG A O 1
ATOM 1770 N N . ASP A 1 242 ? -2.037 11.32 -6.301 1 97.62 242 ASP A N 1
ATOM 1771 C CA . ASP A 1 242 ? -0.894 11.281 -7.211 1 97.62 242 ASP A CA 1
ATOM 1772 C C . ASP A 1 242 ? 0.277 12.086 -6.656 1 97.62 242 ASP A C 1
ATOM 1774 O O . ASP A 1 242 ? 1.438 11.734 -6.871 1 97.62 242 ASP A O 1
ATOM 1778 N N . GLU A 1 243 ? 0.034 13.156 -5.941 1 98.25 243 GLU A N 1
ATOM 1779 C CA . GLU A 1 243 ? 1.144 13.906 -5.363 1 98.25 243 GLU A CA 1
ATOM 1780 C C . GLU A 1 243 ? 1.775 13.148 -4.199 1 98.25 243 GLU A C 1
ATOM 1782 O O . GLU A 1 243 ? 2.982 13.25 -3.969 1 98.25 243 GLU A O 1
ATOM 1787 N N . GLY A 1 244 ? 0.944 12.375 -3.422 1 98.44 244 GLY A N 1
ATOM 1788 C CA . GLY A 1 244 ? 1.526 11.484 -2.432 1 98.44 244 GLY A CA 1
ATOM 1789 C C . GLY A 1 244 ? 2.43 10.422 -3.039 1 98.44 244 GLY A C 1
ATOM 1790 O O . GLY A 1 244 ? 3.525 10.172 -2.533 1 98.44 244 GLY A O 1
ATOM 1791 N N . LEU A 1 245 ? 1.969 9.844 -4.156 1 97.25 245 LEU A N 1
ATOM 1792 C CA . LEU A 1 245 ? 2.754 8.836 -4.859 1 97.25 245 LEU A CA 1
ATOM 1793 C C . LEU A 1 245 ? 4.035 9.438 -5.422 1 97.25 245 LEU A C 1
ATOM 1795 O O . LEU A 1 245 ? 5.098 8.82 -5.359 1 97.25 245 LEU A O 1
ATOM 1799 N N . ALA A 1 246 ? 3.93 10.633 -5.996 1 97.06 246 ALA A N 1
ATOM 1800 C CA . ALA A 1 246 ? 5.098 11.312 -6.551 1 97.06 246 ALA A CA 1
ATOM 1801 C C . ALA A 1 246 ? 6.148 11.57 -5.477 1 97.06 246 ALA A C 1
ATOM 1803 O O . ALA A 1 246 ? 7.344 11.391 -5.715 1 97.06 246 ALA A O 1
ATOM 1804 N N . TYR A 1 247 ? 5.691 11.992 -4.344 1 98.25 247 TYR A N 1
ATOM 1805 C CA . TYR A 1 247 ? 6.617 12.242 -3.246 1 98.25 247 TYR A CA 1
ATOM 1806 C C . TYR A 1 247 ? 7.297 10.945 -2.801 1 98.25 247 TYR A C 1
ATOM 1808 O O . TYR A 1 247 ? 8.508 10.922 -2.574 1 98.25 247 TYR A O 1
ATOM 1816 N N . ALA A 1 248 ? 6.531 9.859 -2.656 1 97.94 248 ALA A N 1
ATOM 1817 C CA . ALA A 1 248 ? 7.082 8.562 -2.291 1 97.94 248 ALA A CA 1
ATOM 1818 C C . ALA A 1 248 ? 8.156 8.125 -3.279 1 97.94 248 ALA A C 1
ATOM 1820 O O . ALA A 1 248 ? 9.219 7.629 -2.881 1 97.94 248 ALA A O 1
ATOM 1821 N N . ARG A 1 249 ? 7.891 8.297 -4.555 1 96.56 249 ARG A N 1
ATOM 1822 C CA . ARG A 1 249 ? 8.836 7.926 -5.605 1 96.56 249 ARG A CA 1
ATOM 1823 C C . ARG A 1 249 ? 10.141 8.695 -5.465 1 96.56 249 ARG A C 1
ATOM 1825 O O . ARG A 1 249 ? 11.227 8.117 -5.594 1 96.56 249 ARG A O 1
ATOM 1832 N N . ARG A 1 250 ? 10 9.969 -5.188 1 96.62 250 ARG A N 1
ATOM 1833 C CA . ARG A 1 250 ? 11.195 10.789 -5.02 1 96.62 250 ARG A CA 1
ATOM 1834 C C . ARG A 1 250 ? 12.008 10.336 -3.814 1 96.62 250 ARG A C 1
ATOM 1836 O O . ARG A 1 250 ? 13.242 10.273 -3.875 1 96.62 250 ARG A O 1
ATOM 1843 N N . LEU A 1 251 ? 11.32 10.055 -2.713 1 97.5 251 LEU A N 1
ATOM 1844 C CA . LEU A 1 251 ? 12 9.555 -1.521 1 97.5 251 LEU A CA 1
ATOM 1845 C C . LEU A 1 251 ? 12.766 8.273 -1.826 1 97.5 251 LEU A C 1
ATOM 1847 O O . LEU A 1 251 ? 13.961 8.172 -1.54 1 97.5 251 LEU A O 1
ATOM 1851 N N . SER A 1 252 ? 12.086 7.336 -2.465 1 96.19 252 SER A N 1
ATOM 1852 C CA . SER A 1 252 ? 12.695 6.051 -2.779 1 96.19 252 SER A CA 1
ATOM 1853 C C . SER A 1 252 ? 13.891 6.215 -3.709 1 96.19 252 SER A C 1
ATOM 1855 O O . SER A 1 252 ? 14.945 5.609 -3.49 1 96.19 252 SER A O 1
ATOM 1857 N N . ALA A 1 253 ? 13.711 7.035 -4.734 1 93.88 253 ALA A N 1
ATOM 1858 C CA . ALA A 1 253 ? 14.766 7.266 -5.711 1 93.88 253 ALA A CA 1
ATOM 1859 C C . ALA A 1 253 ? 16 7.863 -5.047 1 93.88 253 ALA A C 1
ATOM 1861 O O . ALA A 1 253 ? 17.125 7.617 -5.488 1 93.88 253 ALA A O 1
ATOM 1862 N N . ALA A 1 254 ? 15.781 8.609 -3.965 1 95.25 254 ALA A N 1
ATOM 1863 C CA . ALA A 1 254 ? 16.875 9.258 -3.244 1 95.25 254 ALA A CA 1
ATOM 1864 C C . ALA A 1 254 ? 17.469 8.32 -2.201 1 95.25 254 ALA A C 1
ATOM 1866 O O . ALA A 1 254 ? 18.375 8.703 -1.457 1 95.25 254 ALA A O 1
ATOM 1867 N N . GLY A 1 255 ? 16.938 7.137 -2.072 1 93.31 255 GLY A N 1
ATOM 1868 C CA . GLY A 1 255 ? 17.453 6.156 -1.131 1 93.31 255 GLY A CA 1
ATOM 1869 C C . GLY A 1 255 ? 16.828 6.262 0.247 1 93.31 255 GLY A C 1
ATOM 1870 O O . GLY A 1 255 ? 17.297 5.637 1.198 1 93.31 255 GLY A O 1
ATOM 1871 N N . VAL A 1 256 ? 15.82 7.102 0.418 1 95.88 256 VAL A N 1
ATOM 1872 C CA . VAL A 1 256 ? 15.062 7.191 1.662 1 95.88 256 VAL A CA 1
ATOM 1873 C C . VAL A 1 256 ? 14.031 6.066 1.724 1 95.88 256 VAL A C 1
ATOM 1875 O O . VAL A 1 256 ? 13.227 5.906 0.805 1 95.88 256 VAL A O 1
ATOM 1878 N N . PRO A 1 257 ? 14.07 5.254 2.807 1 94.56 257 PRO A N 1
ATOM 1879 C CA . PRO A 1 257 ? 13.039 4.219 2.904 1 94.56 257 PRO A CA 1
ATOM 1880 C C . PRO A 1 257 ? 11.625 4.793 2.904 1 94.56 257 PRO A C 1
ATOM 1882 O O . PRO A 1 257 ? 11.281 5.613 3.764 1 94.56 257 PRO A O 1
ATOM 1885 N N . ALA A 1 258 ? 10.844 4.434 1.902 1 96.12 258 ALA A N 1
ATOM 1886 C CA . ALA A 1 258 ? 9.469 4.918 1.765 1 96.12 258 ALA A CA 1
ATOM 1887 C C . ALA A 1 258 ? 8.516 3.771 1.442 1 96.12 258 ALA A C 1
ATOM 1889 O O . ALA A 1 258 ? 8.852 2.881 0.656 1 96.12 258 ALA A O 1
ATOM 1890 N N . ARG A 1 259 ? 7.363 3.816 2.143 1 94.06 259 ARG A N 1
ATOM 1891 C CA . ARG A 1 259 ? 6.297 2.842 1.942 1 94.06 259 ARG A CA 1
ATOM 1892 C C . ARG A 1 259 ? 4.973 3.533 1.633 1 94.06 259 ARG A C 1
ATOM 1894 O O . ARG A 1 259 ? 4.699 4.617 2.15 1 94.06 259 ARG A O 1
ATOM 1901 N N . VAL A 1 260 ? 4.211 2.814 0.749 1 97.75 260 VAL A N 1
ATOM 1902 C CA . VAL A 1 260 ? 2.891 3.354 0.438 1 97.75 260 VAL A CA 1
ATOM 1903 C C . VAL A 1 260 ? 1.82 2.307 0.736 1 97.75 260 VAL A C 1
ATOM 1905 O O . VAL A 1 260 ? 1.846 1.208 0.177 1 97.75 260 VAL A O 1
ATOM 1908 N N . HIS A 1 261 ? 0.962 2.588 1.643 1 97.62 261 HIS A N 1
ATOM 1909 C CA . HIS A 1 261 ? -0.295 1.867 1.807 1 97.62 261 HIS A CA 1
ATOM 1910 C C . HIS A 1 261 ? -1.432 2.566 1.069 1 97.62 261 HIS A C 1
ATOM 1912 O O . HIS A 1 261 ? -1.899 3.625 1.5 1 97.62 261 HIS A O 1
ATOM 1918 N N . LEU A 1 262 ? -1.836 1.995 -0.061 1 97.94 262 LEU A N 1
ATOM 1919 C CA . LEU A 1 262 ? -2.922 2.557 -0.856 1 97.94 262 LEU A CA 1
ATOM 1920 C C . LEU A 1 262 ? -4.238 1.852 -0.554 1 97.94 262 LEU A C 1
ATOM 1922 O O . LEU A 1 262 ? -4.344 0.631 -0.699 1 97.94 262 LEU A O 1
ATOM 1926 N N . HIS A 1 263 ? -5.199 2.566 -0.12 1 97.75 263 HIS A N 1
ATOM 1927 C CA . HIS A 1 263 ? -6.512 2.014 0.199 1 97.75 263 HIS A CA 1
ATOM 1928 C C . HIS A 1 263 ? -7.508 2.27 -0.927 1 97.75 263 HIS A C 1
ATOM 1930 O O . HIS A 1 263 ? -8.062 3.365 -1.031 1 97.75 263 HIS A O 1
ATOM 1936 N N . THR A 1 264 ? -7.77 1.21 -1.718 1 97.19 264 THR A N 1
ATOM 1937 C CA . THR A 1 264 ? -8.781 1.278 -2.764 1 97.19 264 THR A CA 1
ATOM 1938 C C . THR A 1 264 ? -10.188 1.329 -2.158 1 97.19 264 THR A C 1
ATOM 1940 O O . THR A 1 264 ? -10.391 0.908 -1.017 1 97.19 264 THR A O 1
ATOM 1943 N N . GLY A 1 265 ? -11.125 1.991 -2.869 1 97 265 GLY A N 1
ATOM 1944 C CA . GLY A 1 265 ? -12.492 2.107 -2.396 1 97 265 GLY A CA 1
ATOM 1945 C C . GLY A 1 265 ? -12.672 3.191 -1.351 1 97 265 GLY A C 1
ATOM 1946 O O . GLY A 1 265 ? -13.75 3.318 -0.76 1 97 265 GLY A O 1
ATOM 1947 N N . MET A 1 266 ? -11.617 3.924 -1.156 1 98.19 266 MET A N 1
ATOM 1948 C CA . MET A 1 266 ? -11.664 4.914 -0.083 1 98.19 266 MET A CA 1
ATOM 1949 C C . MET A 1 266 ? -11.469 6.32 -0.633 1 98.19 266 MET A C 1
ATOM 1951 O O . MET A 1 266 ? -10.867 6.504 -1.689 1 98.19 266 MET A O 1
ATOM 1955 N N . PHE A 1 267 ? -12.039 7.316 0.057 1 97.94 267 PHE A N 1
ATOM 1956 C CA . PHE A 1 267 ? -11.953 8.727 -0.294 1 97.94 267 PHE A CA 1
ATOM 1957 C C . PHE A 1 267 ? -11.117 9.492 0.73 1 97.94 267 PHE A C 1
ATOM 1959 O O . PHE A 1 267 ? -10.75 8.938 1.77 1 97.94 267 PHE A O 1
ATOM 1966 N N . HIS A 1 268 ? -10.727 10.766 0.378 1 97.94 268 HIS A N 1
ATOM 1967 C CA . HIS A 1 268 ? -9.953 11.633 1.26 1 97.94 268 HIS A CA 1
ATOM 1968 C C . HIS A 1 268 ? -10.656 11.82 2.602 1 97.94 268 HIS A C 1
ATOM 1970 O O . HIS A 1 268 ? -11.852 12.102 2.648 1 97.94 268 HIS A O 1
ATOM 1976 N N . GLY A 1 269 ? -9.898 11.641 3.707 1 96.81 269 GLY A N 1
ATOM 1977 C CA . GLY A 1 269 ? -10.445 11.844 5.039 1 96.81 269 GLY A CA 1
ATOM 1978 C C . GLY A 1 269 ? -11.023 10.57 5.641 1 96.81 269 GLY A C 1
ATOM 1979 O O . GLY A 1 269 ? -11.492 10.578 6.781 1 96.81 269 GLY A O 1
ATOM 1980 N N . PHE A 1 270 ? -10.867 9.445 4.949 1 96.81 270 PHE A N 1
ATOM 1981 C CA . PHE A 1 270 ? -11.492 8.211 5.406 1 96.81 270 PHE A CA 1
ATOM 1982 C C . PHE A 1 270 ? -10.945 7.801 6.77 1 96.81 270 PHE A C 1
ATOM 1984 O O . PHE A 1 270 ? -11.586 7.043 7.5 1 96.81 270 PHE A O 1
ATOM 1991 N N . LEU A 1 271 ? -9.781 8.266 7.176 1 95.44 271 LEU A N 1
ATOM 1992 C CA . LEU A 1 271 ? -9.195 7.934 8.469 1 95.44 271 LEU A CA 1
ATOM 1993 C C . LEU A 1 271 ? -10.125 8.344 9.609 1 95.44 271 LEU A C 1
ATOM 1995 O O . LEU A 1 271 ? -10.141 7.699 10.656 1 95.44 271 LEU A O 1
ATOM 1999 N N . GLY A 1 272 ? -10.898 9.391 9.414 1 91.12 272 GLY A N 1
ATOM 2000 C CA . GLY A 1 272 ? -11.859 9.836 10.406 1 91.12 272 GLY A CA 1
ATOM 2001 C C . GLY A 1 272 ? -13.016 8.875 10.586 1 91.12 272 GLY A C 1
ATOM 2002 O O . GLY A 1 272 ? -13.773 8.984 11.555 1 91.12 272 GLY A O 1
ATOM 2003 N N . GLY A 1 273 ? -13.156 7.914 9.711 1 92.31 273 GLY A N 1
ATOM 2004 C CA . GLY A 1 273 ? -14.25 6.949 9.773 1 92.31 273 GLY A CA 1
ATOM 2005 C C . GLY A 1 273 ? -13.898 5.711 10.578 1 92.31 273 GLY A C 1
ATOM 2006 O O . GLY A 1 273 ? -14.391 4.617 10.289 1 92.31 273 GLY A O 1
ATOM 2007 N N . THR A 1 274 ? -12.969 5.84 11.531 1 90.31 274 THR A N 1
ATOM 2008 C CA . THR A 1 274 ? -12.641 4.723 12.414 1 90.31 274 THR A CA 1
ATOM 2009 C C . THR A 1 274 ? -13.891 4.223 13.133 1 90.31 274 THR A C 1
ATOM 2011 O O . THR A 1 274 ? -14.68 5.02 13.648 1 90.31 274 THR A O 1
ATOM 2014 N N . GLY A 1 275 ? -14.125 2.924 13.164 1 88.75 275 GLY A N 1
ATOM 2015 C CA . GLY A 1 275 ? -15.336 2.342 13.734 1 88.75 275 GLY A CA 1
ATOM 2016 C C . GLY A 1 275 ? -16.469 2.209 12.727 1 88.75 275 GLY A C 1
ATOM 2017 O O . GLY A 1 275 ? -17.391 1.423 12.93 1 88.75 275 GLY A O 1
ATOM 2018 N N . LEU A 1 276 ? -16.438 2.992 11.648 1 91 276 LEU A N 1
ATOM 2019 C CA . LEU A 1 276 ? -17.469 2.973 10.625 1 91 276 LEU A CA 1
ATOM 2020 C C . LEU A 1 276 ? -16.969 2.297 9.352 1 91 276 LEU A C 1
ATOM 2022 O O . LEU A 1 276 ? -17.719 1.605 8.664 1 91 276 LEU A O 1
ATOM 2026 N N . LEU A 1 277 ? -15.75 2.557 9.039 1 94.75 277 LEU A N 1
ATOM 2027 C CA . LEU A 1 277 ? -15.094 1.994 7.867 1 94.75 277 LEU A CA 1
ATOM 2028 C C . LEU A 1 277 ? -13.977 1.035 8.273 1 94.75 277 LEU A C 1
ATOM 2030 O O . LEU A 1 277 ? -12.984 1.45 8.883 1 94.75 277 LEU A O 1
ATOM 2034 N N . PRO A 1 278 ? -14.109 -0.222 7.934 1 92.88 278 PRO A N 1
ATOM 2035 C CA . PRO A 1 278 ? -13.039 -1.162 8.266 1 92.88 278 PRO A CA 1
ATOM 2036 C C . PRO A 1 278 ? -11.68 -0.724 7.719 1 92.88 278 PRO A C 1
ATOM 2038 O O . PRO A 1 278 ? -10.648 -0.995 8.336 1 92.88 278 PRO A O 1
ATOM 2041 N N . GLU A 1 279 ? -11.703 -0.071 6.578 1 94.12 279 GLU A N 1
ATOM 2042 C CA . GLU A 1 279 ? -10.477 0.404 5.949 1 94.12 279 GLU A CA 1
ATOM 2043 C C . GLU A 1 279 ? -9.781 1.444 6.824 1 94.12 279 GLU A C 1
ATOM 2045 O O . GLU A 1 279 ? -8.547 1.519 6.848 1 94.12 279 GLU A O 1
ATOM 2050 N N . ALA A 1 280 ? -10.531 2.271 7.52 1 95.25 280 ALA A N 1
ATOM 2051 C CA . ALA A 1 280 ? -9.945 3.246 8.438 1 95.25 280 ALA A CA 1
ATOM 2052 C C . ALA A 1 280 ? -9.25 2.553 9.602 1 95.25 280 ALA A C 1
ATOM 2054 O O . ALA A 1 280 ? -8.125 2.918 9.969 1 95.25 280 ALA A O 1
ATOM 2055 N N . ASP A 1 281 ? -9.898 1.57 10.156 1 93.31 281 ASP A N 1
ATOM 2056 C CA . ASP A 1 281 ? -9.297 0.784 11.227 1 93.31 281 ASP A CA 1
ATOM 2057 C C . ASP A 1 281 ? -8.031 0.08 10.75 1 93.31 281 ASP A C 1
ATOM 2059 O O . ASP A 1 281 ? -7.031 0.036 11.477 1 93.31 281 ASP A O 1
ATOM 2063 N N . GLU A 1 282 ? -8.125 -0.381 9.617 1 92.31 282 GLU A N 1
ATOM 2064 C CA . GLU A 1 282 ? -6.977 -1.067 9.031 1 92.31 282 GLU A CA 1
ATOM 2065 C C . GLU A 1 282 ? -5.812 -0.106 8.805 1 92.31 282 GLU A C 1
ATOM 2067 O O . GLU A 1 282 ? -4.652 -0.466 9.016 1 92.31 282 GLU A O 1
ATOM 2072 N N . ALA A 1 283 ? -6.105 1.036 8.289 1 94.94 283 ALA A N 1
ATOM 2073 C CA . ALA A 1 283 ? -5.074 2.045 8.07 1 94.94 283 ALA A CA 1
ATOM 2074 C C . ALA A 1 283 ? -4.355 2.385 9.375 1 94.94 283 ALA A C 1
ATOM 2076 O O . ALA A 1 283 ? -3.127 2.467 9.414 1 94.94 283 ALA A O 1
ATOM 2077 N N . LEU A 1 284 ? -5.094 2.555 10.438 1 94.5 284 LEU A N 1
ATOM 2078 C CA . LEU A 1 284 ? -4.512 2.867 11.734 1 94.5 284 LEU A CA 1
ATOM 2079 C C . LEU A 1 284 ? -3.703 1.688 12.266 1 94.5 284 LEU A C 1
ATOM 2081 O O . LEU A 1 284 ? -2.627 1.876 12.836 1 94.5 284 LEU A O 1
ATOM 2085 N N . ALA A 1 285 ? -4.211 0.499 12.094 1 91.94 285 ALA A N 1
ATOM 2086 C CA . ALA A 1 285 ? -3.482 -0.692 12.523 1 91.94 285 ALA A CA 1
ATOM 2087 C C . ALA A 1 285 ? -2.16 -0.826 11.773 1 91.94 285 ALA A C 1
ATOM 2089 O O . ALA A 1 285 ? -1.136 -1.177 12.359 1 91.94 285 ALA A O 1
ATOM 2090 N N . GLY A 1 286 ? -2.25 -0.615 10.469 1 92.12 286 GLY A N 1
ATOM 2091 C CA . GLY A 1 286 ? -1.034 -0.646 9.672 1 92.12 286 GLY A CA 1
ATOM 2092 C C . GLY A 1 286 ? -0.017 0.396 10.102 1 92.12 286 GLY A C 1
ATOM 2093 O O . GLY A 1 286 ? 1.18 0.109 10.172 1 92.12 286 GLY A O 1
ATOM 2094 N N . ALA A 1 287 ? -0.484 1.603 10.328 1 93.69 287 ALA A N 1
ATOM 2095 C CA . ALA A 1 287 ? 0.386 2.672 10.812 1 93.69 287 ALA A CA 1
ATOM 2096 C C . ALA A 1 287 ? 1.014 2.307 12.148 1 93.69 287 ALA A C 1
ATOM 2098 O O . ALA A 1 287 ? 2.205 2.541 12.375 1 93.69 287 ALA A O 1
ATOM 2099 N N . ALA A 1 288 ? 0.2 1.77 13.016 1 92.5 288 ALA A N 1
ATOM 2100 C CA . ALA A 1 288 ? 0.687 1.36 14.328 1 92.5 288 ALA A CA 1
ATOM 2101 C C . ALA A 1 288 ? 1.771 0.293 14.211 1 92.5 288 ALA A C 1
ATOM 2103 O O . ALA A 1 288 ? 2.797 0.361 14.883 1 92.5 288 ALA A O 1
ATOM 2104 N N . ALA A 1 289 ? 1.525 -0.687 13.383 1 89.88 289 ALA A N 1
ATOM 2105 C CA . ALA A 1 289 ? 2.516 -1.737 13.156 1 89.88 289 ALA A CA 1
ATOM 2106 C C . ALA A 1 289 ? 3.818 -1.156 12.617 1 89.88 289 ALA A C 1
ATOM 2108 O O . ALA A 1 289 ? 4.906 -1.547 13.047 1 89.88 289 ALA A O 1
ATOM 2109 N N . TRP A 1 290 ? 3.711 -0.261 11.703 1 92.81 290 TRP A N 1
ATOM 2110 C CA . TRP A 1 290 ? 4.891 0.37 11.117 1 92.81 290 TRP A CA 1
ATOM 2111 C C . TRP A 1 290 ? 5.672 1.143 12.172 1 92.81 290 TRP A C 1
ATOM 2113 O O . TRP A 1 290 ? 6.902 1.068 12.219 1 92.81 290 TRP A O 1
ATOM 2123 N N . LEU A 1 291 ? 4.961 1.874 12.984 1 92.75 291 LEU A N 1
ATOM 2124 C CA . LEU A 1 291 ? 5.605 2.643 14.047 1 92.75 291 LEU A CA 1
ATOM 2125 C C . LEU A 1 291 ? 6.383 1.728 14.984 1 92.75 291 LEU A C 1
ATOM 2127 O O . LEU A 1 291 ? 7.457 2.096 15.461 1 92.75 291 LEU A O 1
ATOM 2131 N N . THR A 1 292 ? 5.867 0.591 15.203 1 86.25 292 THR A N 1
ATOM 2132 C CA . THR A 1 292 ? 6.523 -0.371 16.078 1 86.25 292 THR A CA 1
ATOM 2133 C C . THR A 1 292 ? 7.828 -0.868 15.469 1 86.25 292 THR A C 1
ATOM 2135 O O . THR A 1 292 ? 8.797 -1.132 16.172 1 86.25 292 THR A O 1
ATOM 2138 N N . THR A 1 293 ? 7.887 -0.96 14.164 1 84.25 293 THR A N 1
ATOM 2139 C CA . THR A 1 293 ? 9.086 -1.45 13.492 1 84.25 293 THR A CA 1
ATOM 2140 C C . THR A 1 293 ? 10.195 -0.406 13.539 1 84.25 293 THR A C 1
ATOM 2142 O O . THR A 1 293 ? 11.375 -0.738 13.391 1 84.25 293 THR A O 1
ATOM 2145 N N . LEU A 1 294 ? 9.844 0.846 13.648 1 85.88 294 LEU A N 1
ATOM 2146 C CA . LEU A 1 294 ? 10.828 1.919 13.688 1 85.88 294 LEU A CA 1
ATOM 2147 C C . LEU A 1 294 ? 11.617 1.882 14.992 1 85.88 294 LEU A C 1
ATOM 2149 O O . LEU A 1 294 ? 12.773 2.322 15.039 1 85.88 294 LEU A O 1
ATOM 2153 N N . CYS A 1 295 ? 10.984 1.438 16.078 1 82.25 295 CYS A N 1
ATOM 2154 C CA . CYS A 1 295 ? 11.578 1.549 17.406 1 82.25 295 CYS A CA 1
ATOM 2155 C C . CYS A 1 295 ? 12.18 0.219 17.844 1 82.25 295 CYS A C 1
ATOM 2157 O O . CYS A 1 295 ? 12.906 0.161 18.844 1 82.25 295 CYS A O 1
ATOM 2159 N N . GLY A 1 296 ? 11.852 -0.896 17.203 1 66.31 296 GLY A N 1
ATOM 2160 C CA . GLY A 1 296 ? 12.406 -2.178 17.594 1 66.31 296 GLY A CA 1
ATOM 2161 C C . GLY A 1 296 ? 13.68 -2.539 16.859 1 66.31 296 GLY A C 1
ATOM 2162 O O . GLY A 1 296 ? 14.031 -1.884 15.875 1 66.31 296 GLY A O 1
ATOM 2163 N N . MET B 1 1 ? 33.406 -1.353 -1.741 1 26.08 1 MET B N 1
ATOM 2164 C CA . MET B 1 1 ? 32.156 -1.584 -2.416 1 26.08 1 MET B CA 1
ATOM 2165 C C . MET B 1 1 ? 31.438 -0.264 -2.715 1 26.08 1 MET B C 1
ATOM 2167 O O . MET B 1 1 ? 31.172 0.522 -1.805 1 26.08 1 MET B O 1
ATOM 2171 N N . THR B 1 2 ? 31.469 0.278 -3.908 1 32.91 2 THR B N 1
ATOM 2172 C CA . THR B 1 2 ? 31.094 1.626 -4.324 1 32.91 2 THR B CA 1
ATOM 2173 C C . THR B 1 2 ? 29.625 1.904 -4.012 1 32.91 2 THR B C 1
ATOM 2175 O O . THR B 1 2 ? 28.781 1.027 -4.172 1 32.91 2 THR B O 1
ATOM 2178 N N . THR B 1 3 ? 29.344 2.697 -3.195 1 41.56 3 THR B N 1
ATOM 2179 C CA . THR B 1 3 ? 28 3.15 -2.836 1 41.56 3 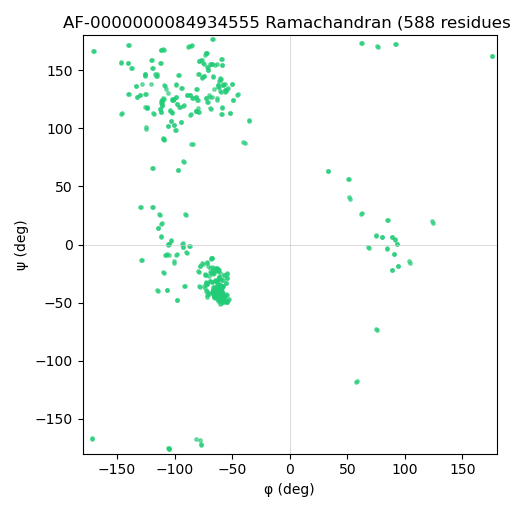THR B CA 1
ATOM 2180 C C . THR B 1 3 ? 27.141 3.33 -4.082 1 41.56 3 THR B C 1
ATOM 2182 O O . THR B 1 3 ? 27.484 4.098 -4.98 1 41.56 3 THR B O 1
ATOM 2185 N N . PRO B 1 4 ? 26.484 2.268 -4.488 1 52.5 4 PRO B N 1
ATOM 2186 C CA . PRO B 1 4 ? 25.734 2.447 -5.734 1 52.5 4 PRO B CA 1
ATOM 2187 C C . PRO B 1 4 ? 25.141 3.848 -5.871 1 52.5 4 PRO B C 1
ATOM 2189 O O . PRO B 1 4 ? 24.562 4.371 -4.922 1 52.5 4 PRO B O 1
ATOM 2192 N N . HIS B 1 5 ? 25.703 4.684 -6.727 1 55.41 5 HIS B N 1
ATOM 2193 C CA . HIS B 1 5 ? 25.297 6.07 -6.945 1 55.41 5 HIS B CA 1
ATOM 2194 C C . HIS B 1 5 ? 23.938 6.148 -7.629 1 55.41 5 HIS B C 1
ATOM 2196 O O . HIS B 1 5 ? 23.672 5.414 -8.586 1 55.41 5 HIS B O 1
ATOM 2202 N N . ALA B 1 6 ? 23.031 6.871 -7.082 1 63.75 6 ALA B N 1
ATOM 2203 C CA . ALA B 1 6 ? 21.719 7.203 -7.641 1 63.75 6 ALA B CA 1
ATOM 2204 C C . ALA B 1 6 ? 21.859 7.77 -9.055 1 63.75 6 ALA B C 1
ATOM 2206 O O . ALA B 1 6 ? 22.703 8.625 -9.305 1 63.75 6 ALA B O 1
ATOM 2207 N N . ARG B 1 7 ? 21.344 6.992 -10.109 1 71.25 7 ARG B N 1
ATOM 2208 C CA . ARG B 1 7 ? 21.219 7.539 -11.453 1 71.25 7 ARG B CA 1
ATOM 2209 C C . ARG B 1 7 ? 20.125 8.609 -11.508 1 71.25 7 ARG B C 1
ATOM 2211 O O . ARG B 1 7 ? 18.984 8.359 -11.117 1 71.25 7 ARG B O 1
ATOM 2218 N N . PRO B 1 8 ? 20.5 9.852 -11.828 1 71.88 8 PRO B N 1
ATOM 2219 C CA . PRO B 1 8 ? 19.5 10.922 -11.812 1 71.88 8 PRO B CA 1
ATOM 2220 C C . PRO B 1 8 ? 18.234 10.547 -12.586 1 71.88 8 PRO B C 1
ATOM 2222 O O . PRO B 1 8 ? 18.328 10.047 -13.711 1 71.88 8 PRO B O 1
ATOM 2225 N N . GLY B 1 9 ? 17.219 10.617 -11.984 1 82.69 9 GLY B N 1
ATOM 2226 C CA . GLY B 1 9 ? 15.93 10.414 -12.633 1 82.69 9 GLY B CA 1
ATOM 2227 C C . GLY B 1 9 ? 15.461 8.969 -12.609 1 82.69 9 GLY B C 1
ATOM 2228 O O . GLY B 1 9 ? 14.352 8.664 -13.039 1 82.69 9 GLY B O 1
ATOM 2229 N N . ASP B 1 10 ? 16.328 8.094 -12.18 1 91.75 10 ASP B N 1
ATOM 2230 C CA . ASP B 1 10 ? 15.938 6.691 -12.102 1 91.75 10 ASP B CA 1
ATOM 2231 C C . ASP B 1 10 ? 14.938 6.461 -10.969 1 91.75 10 ASP B C 1
ATOM 2233 O O . ASP B 1 10 ? 15.211 6.801 -9.82 1 91.75 10 ASP B O 1
ATOM 2237 N N . PRO B 1 11 ? 13.805 5.934 -11.289 1 94.44 11 PRO B N 1
ATOM 2238 C CA . PRO B 1 11 ? 12.789 5.723 -10.25 1 94.44 11 PRO B CA 1
ATOM 2239 C C . PRO B 1 11 ? 13.156 4.59 -9.297 1 94.44 11 PRO B C 1
ATOM 2241 O O . PRO B 1 11 ? 12.523 4.43 -8.25 1 94.44 11 PRO B O 1
ATOM 2244 N N . LEU B 1 12 ? 14.086 3.779 -9.641 1 96.94 12 LEU B N 1
ATOM 2245 C CA . LEU B 1 12 ? 14.516 2.701 -8.758 1 96.94 12 LEU B CA 1
ATOM 2246 C C . LEU B 1 12 ? 15.461 3.227 -7.684 1 96.94 12 LEU B C 1
ATOM 2248 O O . LEU B 1 12 ? 16.203 4.191 -7.914 1 96.94 12 LEU B O 1
ATOM 2252 N N . THR B 1 13 ? 15.398 2.627 -6.457 1 95.38 13 THR B N 1
ATOM 2253 C CA . THR B 1 13 ? 16.453 2.895 -5.496 1 95.38 13 THR B CA 1
ATOM 2254 C C . THR B 1 13 ? 17.812 2.477 -6.055 1 95.38 13 THR B C 1
ATOM 2256 O O . THR B 1 13 ? 17.891 1.634 -6.949 1 95.38 13 THR B O 1
ATOM 2259 N N . PRO B 1 14 ? 18.828 3.008 -5.508 1 93.06 14 PRO B N 1
ATOM 2260 C CA . PRO B 1 14 ? 20.156 2.613 -5.988 1 93.06 14 PRO B CA 1
ATOM 2261 C C . PRO B 1 14 ? 20.422 1.115 -5.848 1 93.06 14 PRO B C 1
ATOM 2263 O O . PRO B 1 14 ? 20.938 0.484 -6.77 1 93.06 14 PRO B O 1
ATOM 2266 N N . ALA B 1 15 ? 20.016 0.519 -4.723 1 94.88 15 ALA B N 1
ATOM 2267 C CA . ALA B 1 15 ? 20.203 -0.914 -4.508 1 94.88 15 ALA B CA 1
ATOM 2268 C C . ALA B 1 15 ? 19.359 -1.73 -5.488 1 94.88 15 ALA B C 1
ATOM 2270 O O . ALA B 1 15 ? 19.828 -2.738 -6.023 1 94.88 15 ALA B O 1
ATOM 2271 N N . ALA B 1 16 ? 18.141 -1.279 -5.715 1 97.25 16 ALA B N 1
ATOM 2272 C CA . ALA B 1 16 ? 17.266 -1.97 -6.66 1 97.25 16 ALA B CA 1
ATOM 2273 C C . ALA B 1 16 ? 17.828 -1.892 -8.078 1 97.25 16 ALA B C 1
ATOM 2275 O O . ALA B 1 16 ? 17.75 -2.863 -8.836 1 97.25 16 ALA B O 1
ATOM 2276 N N . ARG B 1 17 ? 18.328 -0.741 -8.453 1 96.62 17 ARG B N 1
ATOM 2277 C CA . ARG B 1 17 ? 18.922 -0.586 -9.781 1 96.62 17 ARG B CA 1
ATOM 2278 C C . ARG B 1 17 ? 20.094 -1.535 -9.977 1 96.62 17 ARG B C 1
ATOM 2280 O O . ARG B 1 17 ? 20.219 -2.17 -11.023 1 96.62 17 ARG B O 1
ATOM 2287 N N . ALA B 1 18 ? 20.922 -1.598 -8.969 1 95.31 18 ALA B N 1
ATOM 2288 C CA . ALA B 1 18 ? 22.078 -2.492 -9.047 1 95.31 18 ALA B CA 1
ATOM 2289 C C . ALA B 1 18 ? 21.641 -3.938 -9.25 1 95.31 18 ALA B C 1
ATOM 2291 O O . ALA B 1 18 ? 22.156 -4.637 -10.125 1 95.31 18 ALA B O 1
ATOM 2292 N N . LEU B 1 19 ? 20.703 -4.406 -8.477 1 95.12 19 LEU B N 1
ATOM 2293 C CA . LEU B 1 19 ? 20.203 -5.77 -8.594 1 95.12 19 LEU B CA 1
ATOM 2294 C C . LEU B 1 19 ? 19.484 -5.973 -9.93 1 95.12 19 LEU B C 1
ATOM 2296 O O . LEU B 1 19 ? 19.688 -7 -10.594 1 95.12 19 LEU B O 1
ATOM 2300 N N . CYS B 1 20 ? 18.641 -5.031 -10.32 1 95.94 20 CYS B N 1
ATOM 2301 C CA . CYS B 1 20 ? 17.922 -5.07 -11.586 1 95.94 20 CYS B CA 1
ATOM 2302 C C . CYS B 1 20 ? 18.891 -5.254 -12.75 1 95.94 20 CYS B C 1
ATOM 2304 O O . CYS B 1 20 ? 18.656 -6.105 -13.617 1 95.94 20 CYS B O 1
ATOM 2306 N N . ASP B 1 21 ? 19.953 -4.48 -12.758 1 95.62 21 ASP B N 1
ATOM 2307 C CA . ASP B 1 21 ? 20.938 -4.555 -13.828 1 95.62 21 ASP B CA 1
ATOM 2308 C C . ASP B 1 21 ? 21.641 -5.918 -13.844 1 95.62 21 ASP B C 1
ATOM 2310 O O . ASP B 1 21 ? 21.828 -6.508 -14.906 1 95.62 21 ASP B O 1
ATOM 2314 N N . ALA B 1 22 ? 22 -6.391 -12.688 1 93.12 22 ALA B N 1
ATOM 2315 C CA . ALA B 1 22 ? 22.672 -7.684 -12.578 1 93.12 22 ALA B CA 1
ATOM 2316 C C . ALA B 1 22 ? 21.766 -8.805 -13.094 1 93.12 22 ALA B C 1
ATOM 2318 O O . ALA B 1 22 ? 22.219 -9.672 -13.844 1 93.12 22 ALA B O 1
ATOM 2319 N N . MET B 1 23 ? 20.562 -8.82 -12.711 1 93.12 23 MET B N 1
ATOM 2320 C CA . MET B 1 23 ? 19.609 -9.852 -13.109 1 93.12 23 MET B CA 1
ATOM 2321 C C . MET B 1 23 ? 19.328 -9.773 -14.609 1 93.12 23 MET B C 1
ATOM 2323 O O . MET B 1 23 ? 19.219 -10.805 -15.281 1 93.12 23 MET B O 1
ATOM 2327 N N . SER B 1 24 ? 19.188 -8.57 -15.094 1 93.62 24 SER B N 1
ATOM 2328 C CA . SER B 1 24 ? 18.875 -8.367 -16.5 1 93.62 24 SER B CA 1
ATOM 2329 C C . SER B 1 24 ? 20.016 -8.867 -17.391 1 93.62 24 SER B C 1
ATOM 2331 O O . SER B 1 24 ? 19.766 -9.406 -18.469 1 93.62 24 SER B O 1
ATOM 2333 N N . ALA B 1 25 ? 21.172 -8.648 -16.938 1 91.44 25 ALA B N 1
ATOM 2334 C CA . ALA B 1 25 ? 22.359 -9.055 -17.703 1 91.44 25 ALA B CA 1
ATOM 2335 C C . ALA B 1 25 ? 22.391 -10.562 -17.906 1 91.44 25 ALA B C 1
ATOM 2337 O O . ALA B 1 25 ? 22.844 -11.047 -18.938 1 91.44 25 ALA B O 1
ATOM 2338 N N . GLY B 1 26 ? 21.812 -11.273 -17 1 88.69 26 GLY B N 1
ATOM 2339 C CA . GLY B 1 26 ? 21.891 -12.727 -17.062 1 88.69 26 GLY B CA 1
ATOM 2340 C C . GLY B 1 26 ? 20.609 -13.367 -17.562 1 88.69 26 GLY B C 1
ATOM 2341 O O . GLY B 1 26 ? 20.516 -14.594 -17.656 1 88.69 26 GLY B O 1
ATOM 2342 N N . PHE B 1 27 ? 19.688 -12.633 -17.922 1 91.94 27 PHE B N 1
ATOM 2343 C CA . PHE B 1 27 ? 18.391 -13.195 -18.297 1 91.94 27 PHE B CA 1
ATOM 2344 C C . PHE B 1 27 ? 18.141 -13.031 -19.781 1 91.94 27 PHE B C 1
ATOM 2346 O O . PHE B 1 27 ? 18.094 -11.914 -20.297 1 91.94 27 PHE B O 1
ATOM 2353 N N . PRO B 1 28 ? 17.906 -14.109 -20.453 1 93 28 PRO B N 1
ATOM 2354 C CA . PRO B 1 28 ? 17.781 -14.047 -21.906 1 93 28 PRO B CA 1
ATOM 2355 C C . PRO B 1 28 ? 16.469 -13.391 -22.359 1 93 28 PRO B C 1
ATOM 2357 O O . PRO B 1 28 ? 15.539 -13.258 -21.562 1 93 28 PRO B O 1
ATOM 2360 N N . ARG B 1 29 ? 16.547 -13.062 -23.625 1 92.06 29 ARG B N 1
ATOM 2361 C CA . ARG B 1 29 ? 15.32 -12.594 -24.281 1 92.06 29 ARG B CA 1
ATOM 2362 C C . ARG B 1 29 ? 14.391 -13.758 -24.609 1 92.06 29 ARG B C 1
ATOM 2364 O O . ARG B 1 29 ? 14.828 -14.906 -24.672 1 92.06 29 ARG B O 1
ATOM 2371 N N . PRO B 1 30 ? 13.062 -13.422 -24.797 1 92.94 30 PRO B N 1
ATOM 2372 C CA . PRO B 1 30 ? 12.094 -14.5 -25.031 1 92.94 30 PRO B CA 1
ATOM 2373 C C . PRO B 1 30 ? 12.477 -15.398 -26.203 1 92.94 30 PRO B C 1
ATOM 2375 O O . PRO B 1 30 ? 12.148 -16.578 -26.219 1 92.94 30 PRO B O 1
ATOM 2378 N N . GLU B 1 31 ? 13.141 -14.844 -27.094 1 92.25 31 GLU B N 1
ATOM 2379 C CA . GLU B 1 31 ? 13.5 -15.562 -28.297 1 92.25 31 GLU B CA 1
ATOM 2380 C C . GLU B 1 31 ? 14.422 -16.734 -28 1 92.25 31 GLU B C 1
ATOM 2382 O O . GLU B 1 31 ? 14.539 -17.672 -28.797 1 92.25 31 GLU B O 1
ATOM 2387 N N . ALA B 1 32 ? 15.078 -16.672 -26.859 1 94.31 32 ALA B N 1
ATOM 2388 C CA . ALA B 1 32 ? 15.992 -17.75 -26.484 1 94.31 32 ALA B CA 1
ATOM 2389 C C . ALA B 1 32 ? 15.227 -19.016 -26.125 1 94.31 32 ALA B C 1
ATOM 2391 O O . ALA B 1 32 ? 15.805 -20.094 -26.062 1 94.31 32 ALA B O 1
ATOM 2392 N N . GLY B 1 33 ? 13.914 -18.891 -25.828 1 93.56 33 GLY B N 1
ATOM 2393 C CA . GLY B 1 33 ? 13.055 -20.031 -25.609 1 93.56 33 GLY B CA 1
ATOM 2394 C C . GLY B 1 33 ? 12.977 -20.469 -24.156 1 93.56 33 GLY B C 1
ATOM 2395 O O . GLY B 1 33 ? 13.727 -19.953 -23.312 1 93.56 33 GLY B O 1
ATOM 2396 N N . ALA B 1 34 ? 12.102 -21.391 -23.922 1 94.75 34 ALA B N 1
ATOM 2397 C CA . ALA B 1 34 ? 11.75 -21.797 -22.578 1 94.75 34 ALA B CA 1
ATOM 2398 C C . ALA B 1 34 ? 12.938 -22.438 -21.859 1 94.75 34 ALA B C 1
ATOM 2400 O O . ALA B 1 34 ? 13.195 -22.141 -20.688 1 94.75 34 ALA B O 1
ATOM 2401 N N . GLU B 1 35 ? 13.648 -23.297 -22.531 1 93.69 35 GLU B N 1
ATOM 2402 C CA . GLU B 1 35 ? 14.766 -24 -21.906 1 93.69 35 GLU B CA 1
ATOM 2403 C C . GLU B 1 35 ? 15.844 -23.031 -21.438 1 93.69 35 GLU B C 1
ATOM 2405 O O . GLU B 1 35 ? 16.359 -23.156 -20.328 1 93.69 35 GLU B O 1
ATOM 2410 N N . ALA B 1 36 ? 16.188 -22.109 -22.266 1 93.5 36 ALA B N 1
ATOM 2411 C CA . ALA B 1 36 ? 17.203 -21.109 -21.922 1 93.5 36 ALA B CA 1
ATOM 2412 C C . ALA B 1 36 ? 16.75 -20.25 -20.75 1 93.5 36 ALA B C 1
ATOM 2414 O O . ALA B 1 36 ? 17.547 -19.969 -19.844 1 93.5 36 ALA B O 1
ATOM 2415 N N . LEU B 1 37 ? 15.555 -19.844 -20.797 1 94.38 37 LEU B N 1
ATOM 2416 C CA . LEU B 1 37 ? 15.023 -19 -19.719 1 94.38 37 LEU B CA 1
ATOM 2417 C C . LEU B 1 37 ? 14.938 -19.781 -18.422 1 94.38 37 LEU B C 1
ATOM 2419 O O . LEU B 1 37 ? 15.219 -19.234 -17.344 1 94.38 37 LEU B O 1
ATOM 2423 N N . ARG B 1 38 ? 14.531 -21.062 -18.469 1 94.44 38 ARG B N 1
ATOM 2424 C CA . ARG B 1 38 ? 14.5 -21.906 -17.281 1 94.44 38 ARG B CA 1
ATOM 2425 C C . ARG B 1 38 ? 15.891 -22.047 -16.672 1 94.44 38 ARG B C 1
ATOM 2427 O O . ARG B 1 38 ? 16.047 -22 -15.445 1 94.44 38 ARG B O 1
ATOM 2434 N N . ALA B 1 39 ? 16.859 -22.25 -17.516 1 92.44 39 ALA B N 1
ATOM 2435 C CA . ALA B 1 39 ? 18.234 -22.359 -17.047 1 92.44 39 ALA B CA 1
ATOM 2436 C C . ALA B 1 39 ? 18.688 -21.062 -16.375 1 92.44 39 ALA B C 1
ATOM 2438 O O . ALA B 1 39 ? 19.344 -21.109 -15.336 1 92.44 39 ALA B O 1
ATOM 2439 N N . ALA B 1 40 ? 18.344 -20.031 -16.922 1 91.75 40 ALA B N 1
ATOM 2440 C CA . ALA B 1 40 ? 18.719 -18.719 -16.375 1 91.75 40 ALA B CA 1
ATOM 2441 C C . ALA B 1 40 ? 18.062 -18.5 -15.016 1 91.75 40 ALA B C 1
ATOM 2443 O O . ALA B 1 40 ? 18.672 -17.922 -14.117 1 91.75 40 ALA B O 1
ATOM 2444 N N . ALA B 1 41 ? 16.828 -18.906 -14.852 1 90.81 41 ALA B N 1
ATOM 2445 C CA . ALA B 1 41 ? 16.094 -18.734 -13.602 1 90.81 41 ALA B CA 1
ATOM 2446 C C . ALA B 1 41 ? 16.75 -19.516 -12.469 1 90.81 41 ALA B C 1
ATOM 2448 O O . ALA B 1 41 ? 16.609 -19.141 -11.297 1 90.81 41 ALA B O 1
ATOM 2449 N N . ARG B 1 42 ? 17.547 -20.484 -12.758 1 88.56 42 ARG B N 1
ATOM 2450 C CA . ARG B 1 42 ? 18.156 -21.359 -11.758 1 88.56 42 ARG B CA 1
ATOM 2451 C C . ARG B 1 42 ? 19.625 -21.031 -11.555 1 88.56 42 ARG B C 1
ATOM 2453 O O . ARG B 1 42 ? 20.266 -21.562 -10.648 1 88.56 42 ARG B O 1
ATOM 2460 N N . ALA B 1 43 ? 20.109 -20.219 -12.383 1 83.5 43 ALA B N 1
ATOM 2461 C CA . ALA B 1 43 ? 21.547 -20.016 -12.477 1 83.5 43 ALA B CA 1
ATOM 2462 C C . ALA B 1 43 ? 22.125 -19.5 -11.156 1 83.5 43 ALA B C 1
ATOM 2464 O O . ALA B 1 43 ? 23.281 -19.734 -10.828 1 83.5 43 ALA B O 1
ATOM 2465 N N . HIS B 1 44 ? 21.344 -18.875 -10.375 1 77 44 HIS B N 1
ATOM 2466 C CA . HIS B 1 44 ? 21.891 -18.234 -9.188 1 77 44 HIS B CA 1
ATOM 2467 C C . HIS B 1 44 ? 21.438 -18.938 -7.918 1 77 44 HIS B C 1
ATOM 2469 O O . HIS B 1 44 ? 21.656 -18.438 -6.812 1 77 44 HIS B O 1
ATOM 2475 N N . LEU B 1 45 ? 21 -20.172 -8.195 1 82.44 45 LEU B N 1
ATOM 2476 C CA . LEU B 1 45 ? 20.516 -20.891 -7.031 1 82.44 45 LEU B CA 1
ATOM 2477 C C . LEU B 1 45 ? 21.672 -21.5 -6.242 1 82.44 45 LEU B C 1
ATOM 2479 O O . LEU B 1 45 ? 22.594 -22.062 -6.828 1 82.44 45 LEU B O 1
ATOM 2483 N N . GLY B 1 46 ? 21.859 -21.062 -5.09 1 75.25 46 GLY B N 1
ATOM 2484 C CA . GLY B 1 46 ? 22.844 -21.672 -4.211 1 75.25 46 GLY B CA 1
ATOM 2485 C C . GLY B 1 46 ? 22.359 -22.969 -3.588 1 75.25 46 GLY B C 1
ATOM 2486 O O . GLY B 1 46 ? 21.422 -23.594 -4.086 1 75.25 46 GLY B O 1
ATOM 2487 N N . GLU B 1 47 ? 23.062 -23.422 -2.656 1 75.88 47 GLU B N 1
ATOM 2488 C CA . GLU B 1 47 ? 22.656 -24.594 -1.886 1 75.88 47 GLU B CA 1
ATOM 2489 C C . GLU B 1 47 ? 21.359 -24.344 -1.128 1 75.88 47 GLU B C 1
ATOM 2491 O O . GLU B 1 47 ? 21.203 -23.297 -0.49 1 75.88 47 GLU B O 1
ATOM 2496 N N . LEU B 1 48 ? 20.438 -25.234 -1.408 1 78 48 LEU B N 1
ATOM 2497 C CA . LEU B 1 48 ? 19.156 -25.125 -0.713 1 78 48 LEU B CA 1
ATOM 2498 C C . LEU B 1 48 ? 19.016 -26.188 0.36 1 78 48 LEU B C 1
ATOM 2500 O O . LEU B 1 48 ? 19.359 -27.359 0.128 1 78 48 LEU B O 1
ATOM 2504 N N . PRO B 1 49 ? 18.656 -25.703 1.452 1 75.12 49 PRO B N 1
ATOM 2505 C CA . PRO B 1 49 ? 18.422 -26.734 2.469 1 75.12 49 PRO B CA 1
ATOM 2506 C C . PRO B 1 49 ? 17.281 -27.688 2.094 1 75.12 49 PRO B C 1
ATOM 2508 O O . PRO B 1 49 ? 16.359 -27.297 1.379 1 75.12 49 PRO B O 1
ATOM 2511 N N . PRO B 1 50 ? 17.344 -28.781 2.607 1 69.81 50 PRO B N 1
ATOM 2512 C CA . PRO B 1 50 ? 16.328 -29.781 2.316 1 69.81 50 PRO B CA 1
ATOM 2513 C C . PRO B 1 50 ? 14.953 -29.406 2.869 1 69.81 50 PRO B C 1
ATOM 2515 O O . PRO B 1 50 ? 14.859 -28.812 3.951 1 69.81 50 PRO B O 1
ATOM 2518 N N . ALA B 1 51 ? 13.961 -29.406 2.102 1 79.38 51 ALA B N 1
ATOM 2519 C CA . ALA B 1 51 ? 12.562 -29.344 2.52 1 79.38 51 ALA B CA 1
ATOM 2520 C C . ALA B 1 51 ? 11.789 -30.562 2.027 1 79.38 51 ALA B C 1
ATOM 2522 O O . ALA B 1 51 ? 12.047 -31.062 0.928 1 79.38 51 ALA B O 1
ATOM 2523 N N . PRO B 1 52 ? 10.938 -31.062 2.967 1 85.06 52 PRO B N 1
ATOM 2524 C CA . PRO B 1 52 ? 10.242 -32.281 2.596 1 85.06 52 PRO B CA 1
ATOM 2525 C C . PRO B 1 52 ? 9.328 -32.125 1.381 1 85.06 52 PRO B C 1
ATOM 2527 O O . PRO B 1 52 ? 8.672 -31.078 1.244 1 85.06 52 PRO B O 1
ATOM 2530 N N . GLY B 1 53 ? 9.414 -33.094 0.58 1 90.69 53 GLY B N 1
ATOM 2531 C CA . GLY B 1 53 ? 8.484 -33.156 -0.533 1 90.69 53 GLY B CA 1
ATOM 2532 C C . GLY B 1 53 ? 7.277 -34.031 -0.242 1 90.69 53 GLY B C 1
ATOM 2533 O O . GLY B 1 53 ? 7.344 -34.938 0.6 1 90.69 53 GLY B O 1
ATOM 2534 N N . ALA B 1 54 ? 6.152 -33.688 -0.76 1 94.31 54 ALA B N 1
ATOM 2535 C CA . ALA B 1 54 ? 4.922 -34.469 -0.682 1 94.31 54 ALA B CA 1
ATOM 2536 C C . ALA B 1 54 ? 4.16 -34.438 -2.004 1 94.31 54 ALA B C 1
ATOM 2538 O O . ALA B 1 54 ? 4.605 -33.781 -2.965 1 94.31 54 ALA B O 1
ATOM 2539 N N . SER B 1 55 ? 3.15 -35.25 -2.023 1 97 55 SER B N 1
ATOM 2540 C CA . SER B 1 55 ? 2.254 -35.281 -3.176 1 97 55 SER B CA 1
ATOM 2541 C C . SER B 1 55 ? 0.829 -34.906 -2.775 1 97 55 SER B C 1
ATOM 2543 O O . SER B 1 55 ? 0.21 -35.625 -1.963 1 97 55 SER B O 1
ATOM 2545 N N . ALA B 1 56 ? 0.374 -33.812 -3.238 1 97.75 56 ALA B N 1
ATOM 2546 C CA . ALA B 1 56 ? -1.018 -33.406 -3.051 1 97.75 56 ALA B CA 1
ATOM 2547 C C . ALA B 1 56 ? -1.912 -34 -4.133 1 97.75 56 ALA B C 1
ATOM 2549 O O . ALA B 1 56 ? -2.18 -33.344 -5.148 1 97.75 56 ALA B O 1
ATOM 2550 N N . ASN B 1 57 ? -2.398 -35.281 -3.863 1 97.31 57 ASN B N 1
ATOM 2551 C CA . ASN B 1 57 ? -3.258 -35.969 -4.824 1 97.31 57 ASN B CA 1
ATOM 2552 C C . ASN B 1 57 ? -2.637 -35.969 -6.219 1 97.31 57 ASN B C 1
ATOM 2554 O O . ASN B 1 57 ? -3.297 -35.625 -7.199 1 97.31 57 ASN B O 1
ATOM 2558 N N . GLY B 1 58 ? -1.346 -36.188 -6.293 1 97.75 58 GLY B N 1
ATOM 2559 C CA . GLY B 1 58 ? -0.639 -36.344 -7.555 1 97.75 58 GLY B CA 1
ATOM 2560 C C . GLY B 1 58 ? 0.152 -35.094 -7.949 1 97.75 58 GLY B C 1
ATOM 2561 O O . GLY B 1 58 ? 1.006 -35.156 -8.836 1 97.75 58 GLY B O 1
ATOM 2562 N N . VAL B 1 59 ? -0.104 -33.969 -7.32 1 98.56 59 VAL B N 1
ATOM 2563 C CA . VAL B 1 59 ? 0.636 -32.75 -7.574 1 98.56 59 VAL B CA 1
ATOM 2564 C C . VAL B 1 59 ? 1.807 -32.656 -6.598 1 98.56 59 VAL B C 1
ATOM 2566 O O . VAL B 1 59 ? 1.609 -32.625 -5.383 1 98.56 59 VAL B O 1
ATOM 2569 N N . PRO B 1 60 ? 3.039 -32.594 -7.066 1 98.19 60 PRO B N 1
ATOM 2570 C CA . PRO B 1 60 ? 4.164 -32.438 -6.141 1 98.19 60 PRO B CA 1
ATOM 2571 C C . PRO B 1 60 ? 4.102 -31.125 -5.355 1 98.19 60 PRO B C 1
ATOM 2573 O O . PRO B 1 60 ? 3.754 -30.078 -5.918 1 98.19 60 PRO B O 1
ATOM 2576 N N . VAL B 1 61 ? 4.371 -31.203 -4.02 1 98.5 61 VAL B N 1
ATOM 2577 C CA . VAL B 1 61 ? 4.418 -30.016 -3.17 1 98.5 61 VAL B CA 1
ATOM 2578 C C . VAL B 1 61 ? 5.609 -30.109 -2.217 1 98.5 61 VAL B C 1
ATOM 2580 O O . VAL B 1 61 ? 6.113 -31.203 -1.953 1 98.5 61 VAL B O 1
ATOM 2583 N N . ARG B 1 62 ? 6.102 -29.031 -1.829 1 97.88 62 ARG B N 1
ATOM 2584 C CA . ARG B 1 62 ? 7.047 -28.938 -0.723 1 97.88 62 ARG B CA 1
ATOM 2585 C C . ARG B 1 62 ? 6.398 -28.281 0.493 1 97.88 62 ARG B C 1
ATOM 2587 O O . ARG B 1 62 ? 5.66 -27.312 0.359 1 97.88 62 ARG B O 1
ATOM 2594 N N . LEU B 1 63 ? 6.684 -28.875 1.662 1 97.31 63 LEU B N 1
ATOM 2595 C CA . LEU B 1 63 ? 6.023 -28.422 2.883 1 97.31 63 LEU B CA 1
ATOM 2596 C C . LEU B 1 63 ? 7.008 -27.703 3.803 1 97.31 63 LEU B C 1
ATOM 2598 O O . LEU B 1 63 ? 8.102 -28.219 4.07 1 97.31 63 LEU B O 1
ATOM 2602 N N . TYR B 1 64 ? 6.672 -26.516 4.195 1 96.31 64 TYR B N 1
ATOM 2603 C CA . TYR B 1 64 ? 7.297 -25.797 5.301 1 96.31 64 TYR B CA 1
ATOM 2604 C C . TYR B 1 64 ? 6.34 -25.672 6.484 1 96.31 64 TYR B C 1
ATOM 2606 O O . TYR B 1 64 ? 5.555 -24.734 6.566 1 96.31 64 TYR B O 1
ATOM 2614 N N . GLU B 1 65 ? 6.406 -26.594 7.344 1 94.81 65 GLU B N 1
ATOM 2615 C CA . GLU B 1 65 ? 5.363 -26.734 8.352 1 94.81 65 GLU B CA 1
ATOM 2616 C C . GLU B 1 65 ? 5.641 -25.859 9.562 1 94.81 65 GLU B C 1
ATOM 2618 O O . GLU B 1 65 ? 6.781 -25.766 10.031 1 94.81 65 GLU B O 1
ATOM 2623 N N . GLY B 1 66 ? 4.703 -25.094 9.945 1 92.38 66 GLY B N 1
ATOM 2624 C CA . GLY B 1 66 ? 4.723 -24.297 11.156 1 92.38 66 GLY B CA 1
ATOM 2625 C C . GLY B 1 66 ? 3.604 -24.641 12.117 1 92.38 66 GLY B C 1
ATOM 2626 O O . GLY B 1 66 ? 2.619 -25.281 11.734 1 92.38 66 GLY B O 1
ATOM 2627 N N . PRO B 1 67 ? 3.764 -24.312 13.344 1 89.19 67 PRO B N 1
ATOM 2628 C CA . PRO B 1 67 ? 2.803 -24.672 14.391 1 89.19 67 PRO B CA 1
ATOM 2629 C C . PRO B 1 67 ? 1.546 -23.797 14.359 1 89.19 67 PRO B C 1
ATOM 2631 O O . PRO B 1 67 ? 0.547 -24.141 15.008 1 89.19 67 PRO B O 1
ATOM 2634 N N . GLY B 1 68 ? 1.555 -22.766 13.742 1 88.31 68 GLY B N 1
ATOM 2635 C CA . GLY B 1 68 ? 0.48 -21.797 13.844 1 88.31 68 GLY B CA 1
ATOM 2636 C C . GLY B 1 68 ? -0.367 -21.703 12.586 1 88.31 68 GLY B C 1
ATOM 2637 O O . GLY B 1 68 ? -0.17 -22.469 11.641 1 88.31 68 GLY B O 1
ATOM 2638 N N . ASP B 1 69 ? -1.534 -20.984 12.773 1 92.12 69 ASP B N 1
ATOM 2639 C CA . ASP B 1 69 ? -2.393 -20.625 11.648 1 92.12 69 ASP B CA 1
ATOM 2640 C C . ASP B 1 69 ? -1.801 -19.453 10.852 1 92.12 69 ASP B C 1
ATOM 2642 O O . ASP B 1 69 ? -1.087 -18.625 11.414 1 92.12 69 ASP B O 1
ATOM 2646 N N . PRO B 1 70 ? -1.942 -19.438 9.508 1 97.06 70 PRO B N 1
ATOM 2647 C CA . PRO B 1 70 ? -2.77 -20.281 8.641 1 97.06 70 PRO B CA 1
ATOM 2648 C C . PRO B 1 70 ? -1.955 -21.328 7.891 1 97.06 70 PRO B C 1
ATOM 2650 O O . PRO B 1 70 ? -0.759 -21.5 8.148 1 97.06 70 PRO B O 1
ATOM 2653 N N . VAL B 1 71 ? -2.59 -22.094 7.004 1 97.94 71 VAL B N 1
ATOM 2654 C CA . VAL B 1 71 ? -1.945 -22.859 5.945 1 97.94 71 VAL B CA 1
ATOM 2655 C C . VAL B 1 71 ? -1.963 -22.062 4.645 1 97.94 71 VAL B C 1
ATOM 2657 O O . VAL B 1 71 ? -3.031 -21.703 4.141 1 97.94 71 VAL B O 1
ATOM 2660 N N . VAL B 1 72 ? -0.798 -21.781 4.172 1 98.56 72 VAL B N 1
ATOM 2661 C CA . VAL B 1 72 ? -0.666 -20.984 2.959 1 98.56 72 VAL B CA 1
ATOM 2662 C C . VAL B 1 72 ? -0.346 -21.891 1.775 1 98.56 72 VAL B C 1
ATOM 2664 O O . VAL B 1 72 ? 0.691 -22.562 1.761 1 98.56 72 VAL B O 1
ATOM 2667 N N . VAL B 1 73 ? -1.23 -22.016 0.823 1 98.88 73 VAL B N 1
ATOM 2668 C CA . VAL B 1 73 ? -0.948 -22.688 -0.445 1 98.88 73 VAL B CA 1
ATOM 2669 C C . VAL B 1 73 ? -0.325 -21.688 -1.423 1 98.88 73 VAL B C 1
ATOM 2671 O O . VAL B 1 73 ? -0.996 -20.766 -1.89 1 98.88 73 VAL B O 1
ATOM 2674 N N . PHE B 1 74 ? 0.933 -21.922 -1.722 1 98.81 74 PHE B N 1
ATOM 2675 C CA . PHE B 1 74 ? 1.726 -20.922 -2.436 1 98.81 74 PHE B CA 1
ATOM 2676 C C . PHE B 1 74 ? 2.055 -21.391 -3.844 1 98.81 74 PHE B C 1
ATOM 2678 O O . PHE B 1 74 ? 2.605 -22.484 -4.023 1 98.81 74 PHE B O 1
ATOM 2685 N N . ALA B 1 75 ? 1.699 -20.594 -4.867 1 98.88 75 ALA B N 1
ATOM 2686 C CA . ALA B 1 75 ? 2.1 -20.828 -6.254 1 98.88 75 ALA B CA 1
ATOM 2687 C C . ALA B 1 75 ? 3.238 -19.891 -6.66 1 98.88 75 ALA B C 1
ATOM 2689 O O . ALA B 1 75 ? 3.121 -18.672 -6.543 1 98.88 75 ALA B O 1
ATOM 2690 N N . HIS B 1 76 ? 4.309 -20.484 -7.117 1 98.31 76 HIS B N 1
ATOM 2691 C CA . HIS B 1 76 ? 5.488 -19.703 -7.461 1 98.31 76 HIS B CA 1
ATOM 2692 C C . HIS B 1 76 ? 5.285 -18.953 -8.773 1 98.31 76 HIS B C 1
ATOM 2694 O O . HIS B 1 76 ? 4.488 -19.359 -9.617 1 98.31 76 HIS B O 1
ATOM 2700 N N . GLY B 1 77 ? 6.051 -17.844 -8.914 1 98.31 77 GLY B N 1
ATOM 2701 C CA . GLY B 1 77 ? 6.09 -17.125 -10.18 1 98.31 77 GLY B CA 1
ATOM 2702 C C . GLY B 1 77 ? 6.953 -17.812 -11.227 1 98.31 77 GLY B C 1
ATOM 2703 O O . GLY B 1 77 ? 7.367 -18.953 -11.039 1 98.31 77 GLY B O 1
ATOM 2704 N N . GLY B 1 78 ? 7.137 -17.078 -12.344 1 97.75 78 GLY B N 1
ATOM 2705 C CA . GLY B 1 78 ? 7.93 -17.609 -13.438 1 97.75 78 GLY B CA 1
ATOM 2706 C C . GLY B 1 78 ? 7.184 -17.641 -14.758 1 97.75 78 GLY B C 1
ATOM 2707 O O . GLY B 1 78 ? 7.527 -18.422 -15.656 1 97.75 78 GLY B O 1
ATOM 2708 N N . GLY B 1 79 ? 6.148 -16.859 -14.859 1 98.31 79 GLY B N 1
ATOM 2709 C CA . GLY B 1 79 ? 5.422 -16.734 -16.109 1 98.31 79 GLY B CA 1
ATOM 2710 C C . GLY B 1 79 ? 4.793 -18.031 -16.578 1 98.31 79 GLY B C 1
ATOM 2711 O O . GLY B 1 79 ? 4.727 -18.312 -17.766 1 98.31 79 GLY B O 1
ATOM 2712 N N . TRP B 1 80 ? 4.512 -18.906 -15.617 1 98.62 80 TRP B N 1
ATOM 2713 C CA . TRP B 1 80 ? 3.928 -20.219 -15.844 1 98.62 80 TRP B CA 1
ATOM 2714 C C . TRP B 1 80 ? 4.918 -21.141 -16.547 1 98.62 80 TRP B C 1
ATOM 2716 O O . TRP B 1 80 ? 4.617 -22.312 -16.797 1 98.62 80 TRP B O 1
ATOM 2726 N N . VAL B 1 81 ? 6.059 -20.641 -16.891 1 98.38 81 VAL B N 1
ATOM 2727 C CA . VAL B 1 81 ? 6.977 -21.359 -17.766 1 98.38 81 VAL B CA 1
ATOM 2728 C C . VAL B 1 81 ? 8.25 -21.719 -16.984 1 98.38 81 VAL B C 1
ATOM 2730 O O . VAL B 1 81 ? 8.797 -22.812 -17.141 1 98.38 81 VAL B O 1
ATOM 2733 N N . LEU B 1 82 ? 8.672 -20.75 -16.172 1 96.5 82 LEU B N 1
ATOM 2734 C CA . LEU B 1 82 ? 9.969 -20.875 -15.508 1 96.5 82 LEU B CA 1
ATOM 2735 C C . LEU B 1 82 ? 9.797 -21.219 -14.031 1 96.5 82 LEU B C 1
ATOM 2737 O O . LEU B 1 82 ? 8.672 -21.281 -13.539 1 96.5 82 LEU B O 1
ATOM 2741 N N . CYS B 1 83 ? 10.836 -21.281 -13.305 1 95.62 83 CYS B N 1
ATOM 2742 C CA . CYS B 1 83 ? 10.938 -21.406 -11.852 1 95.62 83 CYS B CA 1
ATOM 2743 C C . CYS B 1 83 ? 10.312 -22.703 -11.367 1 95.62 83 CYS B C 1
ATOM 2745 O O . CYS B 1 83 ? 9.93 -23.562 -12.172 1 95.62 83 CYS B O 1
ATOM 2747 N N . ASP B 1 84 ? 10.445 -22.984 -10.172 1 94.81 84 ASP B N 1
ATOM 2748 C CA . ASP B 1 84 ? 10.008 -24.219 -9.531 1 94.81 84 ASP B CA 1
ATOM 2749 C C . ASP B 1 84 ? 10.148 -24.141 -8.008 1 94.81 84 ASP B C 1
ATOM 2751 O O . ASP B 1 84 ? 10.266 -23.031 -7.457 1 94.81 84 ASP B O 1
ATOM 2755 N N . LEU B 1 85 ? 10.031 -25.281 -7.328 1 95.56 85 LEU B N 1
ATOM 2756 C CA . LEU B 1 85 ? 10.109 -25.328 -5.871 1 95.56 85 LEU B CA 1
ATOM 2757 C C . LEU B 1 85 ? 11.438 -24.781 -5.379 1 95.56 85 LEU B C 1
ATOM 2759 O O . LEU B 1 85 ? 11.492 -24.094 -4.359 1 95.56 85 LEU B O 1
ATOM 2763 N N . ASP B 1 86 ? 12.5 -25.062 -6.121 1 93.69 86 ASP B N 1
ATOM 2764 C CA . ASP B 1 86 ? 13.836 -24.656 -5.695 1 93.69 86 ASP B CA 1
ATOM 2765 C C . ASP B 1 86 ? 14.008 -23.141 -5.805 1 93.69 86 ASP B C 1
ATOM 2767 O O . ASP B 1 86 ? 14.57 -22.5 -4.914 1 93.69 86 ASP B O 1
ATOM 2771 N N . THR B 1 87 ? 13.516 -22.578 -6.883 1 93.44 87 THR B N 1
ATOM 2772 C CA . THR B 1 87 ? 13.695 -21.156 -7.141 1 93.44 87 THR B CA 1
ATOM 2773 C C . THR B 1 87 ? 12.953 -20.312 -6.105 1 93.44 87 THR B C 1
ATOM 2775 O O . THR B 1 87 ? 13.305 -19.156 -5.867 1 93.44 87 THR B O 1
ATOM 2778 N N . HIS B 1 88 ? 11.93 -20.844 -5.484 1 95.06 88 HIS B N 1
ATOM 2779 C CA . HIS B 1 88 ? 11.133 -20.078 -4.539 1 95.06 88 HIS B CA 1
ATOM 2780 C C . HIS B 1 88 ? 11.266 -20.641 -3.125 1 95.06 88 HIS B C 1
ATOM 2782 O O . HIS B 1 88 ? 10.445 -20.328 -2.254 1 95.06 88 HIS B O 1
ATOM 2788 N N . ASP B 1 89 ? 12.266 -21.516 -2.906 1 94.5 89 ASP B N 1
ATOM 2789 C CA . ASP B 1 89 ? 12.469 -22.125 -1.597 1 94.5 89 ASP B CA 1
ATOM 2790 C C . ASP B 1 89 ? 12.695 -21.062 -0.521 1 94.5 89 ASP B C 1
ATOM 2792 O O . ASP B 1 89 ? 12.078 -21.109 0.545 1 94.5 89 ASP B O 1
ATOM 2796 N N . ARG B 1 90 ? 13.555 -20.109 -0.812 1 91.88 90 ARG B N 1
ATOM 2797 C CA . ARG B 1 90 ? 13.906 -19.094 0.167 1 91.88 90 ARG B CA 1
ATOM 2798 C C . ARG B 1 90 ? 12.695 -18.234 0.536 1 91.88 90 ARG B C 1
ATOM 2800 O O . ARG B 1 90 ? 12.508 -17.891 1.704 1 91.88 90 ARG B O 1
ATOM 2807 N N . THR B 1 91 ? 11.93 -17.875 -0.472 1 93.19 91 THR B N 1
ATOM 2808 C CA . THR B 1 91 ? 10.734 -17.062 -0.243 1 93.19 91 THR B CA 1
ATOM 2809 C C . THR B 1 91 ? 9.742 -17.812 0.646 1 93.19 91 THR B C 1
ATOM 2811 O O . THR B 1 91 ? 9.234 -17.25 1.62 1 93.19 91 THR B O 1
ATOM 2814 N N . CYS B 1 92 ? 9.445 -19.047 0.367 1 95.38 92 CYS B N 1
ATOM 2815 C CA . CYS B 1 92 ? 8.484 -19.844 1.129 1 95.38 92 CYS B CA 1
ATOM 2816 C C . CYS B 1 92 ? 8.977 -20.078 2.551 1 95.38 92 CYS B C 1
ATOM 2818 O O . CYS B 1 92 ? 8.203 -19.984 3.504 1 95.38 92 CYS B O 1
ATOM 2820 N N . ARG B 1 93 ? 10.266 -20.359 2.693 1 94.12 93 ARG B N 1
ATOM 2821 C CA . ARG B 1 93 ? 10.859 -20.547 4.016 1 94.12 93 ARG B CA 1
ATOM 2822 C C . ARG B 1 93 ? 10.75 -19.266 4.844 1 94.12 93 ARG B C 1
ATOM 2824 O O . ARG B 1 93 ? 10.469 -19.328 6.043 1 94.12 93 ARG B O 1
ATOM 2831 N N . ALA B 1 94 ? 11.062 -18.172 4.188 1 92.88 94 ALA B N 1
ATOM 2832 C CA . ALA B 1 94 ? 10.984 -16.891 4.879 1 92.88 94 ALA B CA 1
ATOM 2833 C C . ALA B 1 94 ? 9.555 -16.594 5.324 1 92.88 94 ALA B C 1
ATOM 2835 O O . ALA B 1 94 ? 9.328 -16.109 6.438 1 92.88 94 ALA B O 1
ATOM 2836 N N . LEU B 1 95 ? 8.617 -16.828 4.473 1 93.25 95 LEU B N 1
ATOM 2837 C CA . LEU B 1 95 ? 7.215 -16.609 4.805 1 93.25 95 LEU B CA 1
ATOM 2838 C C . LEU B 1 95 ? 6.789 -17.484 5.977 1 93.25 95 LEU B C 1
ATOM 2840 O O . LEU B 1 95 ? 6.145 -17.016 6.914 1 93.25 95 LEU B O 1
ATOM 2844 N N . ALA B 1 96 ? 7.141 -18.75 5.941 1 94.44 96 ALA B N 1
ATOM 2845 C CA . ALA B 1 96 ? 6.812 -19.672 7.02 1 94.44 96 ALA B CA 1
ATOM 2846 C C . ALA B 1 96 ? 7.438 -19.234 8.336 1 94.44 96 ALA B C 1
ATOM 2848 O O . ALA B 1 96 ? 6.773 -19.219 9.375 1 94.44 96 ALA B O 1
ATOM 2849 N N . SER B 1 97 ? 8.664 -18.859 8.25 1 92.94 97 SER B N 1
ATOM 2850 C CA . SER B 1 97 ? 9.406 -18.469 9.453 1 92.94 97 SER B CA 1
ATOM 2851 C C . SER B 1 97 ? 8.836 -17.203 10.078 1 92.94 97 SER B C 1
ATOM 2853 O O . SER B 1 97 ? 8.773 -17.094 11.297 1 92.94 97 SER B O 1
ATOM 2855 N N . ARG B 1 98 ? 8.406 -16.297 9.312 1 90.5 98 ARG B N 1
ATOM 2856 C CA . ARG B 1 98 ? 7.934 -15 9.797 1 90.5 98 ARG B CA 1
ATOM 2857 C C . ARG B 1 98 ? 6.512 -15.102 10.336 1 90.5 98 ARG B C 1
ATOM 2859 O O . ARG B 1 98 ? 6.09 -14.281 11.156 1 90.5 98 ARG B O 1
ATOM 2866 N N . THR B 1 99 ? 5.789 -16.062 9.914 1 90.06 99 THR B N 1
ATOM 2867 C CA . THR B 1 99 ? 4.371 -16.125 10.25 1 90.06 99 THR B CA 1
ATOM 2868 C C . THR B 1 99 ? 4.105 -17.281 11.219 1 90.06 99 THR B C 1
ATOM 2870 O O . THR B 1 99 ? 3.08 -17.297 11.898 1 90.06 99 THR B O 1
ATOM 2873 N N . GLY B 1 100 ? 4.93 -18.234 11.219 1 92.94 100 GLY B N 1
ATOM 2874 C CA . GLY B 1 100 ? 4.629 -19.484 11.891 1 92.94 100 GLY B CA 1
ATOM 2875 C C . GLY B 1 100 ? 3.635 -20.344 11.133 1 92.94 100 GLY B C 1
ATOM 2876 O O . GLY B 1 100 ? 3.234 -21.406 11.609 1 92.94 100 GLY B O 1
ATOM 2877 N N . ALA B 1 101 ? 3.295 -20 9.969 1 96 101 ALA B N 1
ATOM 2878 C CA . ALA B 1 101 ? 2.314 -20.719 9.156 1 96 101 ALA B CA 1
ATOM 2879 C C . ALA B 1 101 ? 2.93 -21.969 8.523 1 96 101 ALA B C 1
ATOM 2881 O O . ALA B 1 101 ? 4.152 -22.109 8.492 1 96 101 ALA B O 1
ATOM 2882 N N . THR B 1 102 ? 2.115 -22.875 8.18 1 97 102 THR B N 1
ATOM 2883 C CA . THR B 1 102 ? 2.498 -23.922 7.227 1 97 102 THR B CA 1
ATOM 2884 C C . THR B 1 102 ? 2.379 -23.406 5.793 1 97 102 THR B C 1
ATOM 2886 O O . THR B 1 102 ? 1.36 -22.812 5.422 1 97 102 THR B O 1
ATOM 2889 N N . VAL B 1 103 ? 3.414 -23.531 5.043 1 97.94 103 VAL B N 1
ATOM 2890 C CA . VAL B 1 103 ? 3.387 -23.141 3.639 1 97.94 103 VAL B CA 1
ATOM 2891 C C . VAL B 1 103 ? 3.473 -24.391 2.756 1 97.94 103 VAL B C 1
ATOM 2893 O O . VAL B 1 103 ? 4.391 -25.188 2.9 1 97.94 103 VAL B O 1
ATOM 2896 N N . VAL B 1 104 ? 2.494 -24.594 1.924 1 98.62 104 VAL B N 1
ATOM 2897 C CA . VAL B 1 104 ? 2.451 -25.641 0.904 1 98.62 104 VAL B CA 1
ATOM 2898 C C . VAL B 1 104 ? 2.838 -25.062 -0.452 1 98.62 104 VAL B C 1
ATOM 2900 O O . VAL B 1 104 ? 2.012 -24.438 -1.129 1 98.62 104 VAL B O 1
ATOM 2903 N N . SER B 1 105 ? 4.074 -25.25 -0.822 1 98.62 105 SER B N 1
ATOM 2904 C CA . SER B 1 105 ? 4.559 -24.75 -2.105 1 98.62 105 SER B CA 1
ATOM 2905 C C . SER B 1 105 ? 4.242 -25.734 -3.232 1 98.62 105 SER B C 1
ATOM 2907 O O . SER B 1 105 ? 4.637 -26.891 -3.18 1 98.62 105 SER B O 1
ATOM 2909 N N . VAL B 1 106 ? 3.592 -25.266 -4.262 1 98.81 106 VAL B N 1
ATOM 2910 C CA . VAL B 1 106 ? 3.039 -26.141 -5.281 1 98.81 106 VAL B CA 1
ATOM 2911 C C . VAL B 1 106 ? 3.98 -26.188 -6.484 1 98.81 106 VAL B C 1
ATOM 2913 O O . VAL B 1 106 ? 4.406 -25.156 -6.992 1 98.81 106 VAL B O 1
ATOM 2916 N N . ASP B 1 107 ? 4.363 -27.344 -6.898 1 98.31 107 ASP B N 1
ATOM 2917 C CA . ASP B 1 107 ? 5.098 -27.531 -8.148 1 98.31 107 ASP B CA 1
ATOM 2918 C C . ASP B 1 107 ? 4.145 -27.828 -9.305 1 98.31 107 ASP B C 1
ATOM 2920 O O . ASP B 1 107 ? 4.137 -28.922 -9.852 1 98.31 107 ASP B O 1
ATOM 2924 N N . TYR B 1 108 ? 3.445 -26.828 -9.695 1 98.75 108 TYR B N 1
ATOM 2925 C CA . TYR B 1 108 ? 2.4 -27 -10.703 1 98.75 108 TYR B CA 1
ATOM 2926 C C . TYR B 1 108 ? 3.002 -27.328 -12.062 1 98.75 108 TYR B C 1
ATOM 2928 O O . TYR B 1 108 ? 4.168 -27.016 -12.32 1 98.75 108 TYR B O 1
ATOM 2936 N N . ARG B 1 109 ? 2.244 -28 -12.969 1 98.69 109 ARG B N 1
ATOM 2937 C CA . ARG B 1 109 ? 2.646 -28.266 -14.344 1 98.69 109 ARG B CA 1
ATOM 2938 C C . ARG B 1 109 ? 2.869 -26.969 -15.109 1 98.69 109 ARG B C 1
ATOM 2940 O O . ARG B 1 109 ? 2.102 -26.016 -14.961 1 98.69 109 ARG B O 1
ATOM 2947 N N . ARG B 1 110 ? 3.883 -26.906 -15.953 1 98.38 110 ARG B N 1
ATOM 2948 C CA . ARG B 1 110 ? 4.27 -25.641 -16.562 1 98.38 110 ARG B CA 1
ATOM 2949 C C . ARG B 1 110 ? 4.066 -25.672 -18.062 1 98.38 110 ARG B C 1
ATOM 2951 O O . ARG B 1 110 ? 4.152 -26.734 -18.688 1 98.38 110 ARG B O 1
ATOM 2958 N N . ALA B 1 111 ? 3.73 -24.547 -18.531 1 98.19 111 ALA B N 1
ATOM 2959 C CA . ALA B 1 111 ? 3.693 -24.312 -19.984 1 98.19 111 ALA B CA 1
ATOM 2960 C C . ALA B 1 111 ? 5.102 -24.266 -20.562 1 98.19 111 ALA B C 1
ATOM 2962 O O . ALA B 1 111 ? 6.066 -23.984 -19.844 1 98.19 111 ALA B O 1
ATOM 2963 N N . PRO B 1 112 ? 5.348 -24.594 -21.844 1 97.19 112 PRO B N 1
ATOM 2964 C CA . PRO B 1 112 ? 4.305 -24.891 -22.828 1 97.19 112 PRO B CA 1
ATOM 2965 C C . PRO B 1 112 ? 3.912 -26.359 -22.859 1 97.19 112 PRO B C 1
ATOM 2967 O O . PRO B 1 112 ? 2.961 -26.734 -23.547 1 97.19 112 PRO B O 1
ATOM 2970 N N . GLU B 1 113 ? 4.664 -27.219 -22.109 1 97.81 113 GLU B N 1
ATOM 2971 C CA . GLU B 1 113 ? 4.352 -28.641 -22.094 1 97.81 113 GLU B CA 1
ATOM 2972 C C . GLU B 1 113 ? 2.934 -28.891 -21.578 1 97.81 113 GLU B C 1
ATOM 2974 O O . GLU B 1 113 ? 2.254 -29.812 -22.047 1 97.81 113 GLU B O 1
ATOM 2979 N N . HIS B 1 114 ? 2.498 -28.188 -20.594 1 98.25 114 HIS B N 1
ATOM 2980 C CA . HIS B 1 114 ? 1.15 -28.203 -20.047 1 98.25 114 HIS B CA 1
ATOM 2981 C C . HIS B 1 114 ? 0.535 -26.812 -20.016 1 98.25 114 HIS B C 1
ATOM 2983 O O . HIS B 1 114 ? 0.765 -26.047 -19.078 1 98.25 114 HIS B O 1
ATOM 2989 N N . ARG B 1 115 ? -0.279 -26.547 -20.938 1 98.38 115 ARG B N 1
ATOM 2990 C CA . ARG B 1 115 ? -0.874 -25.234 -21.109 1 98.38 115 ARG B CA 1
ATOM 2991 C C . ARG B 1 115 ? -2.125 -25.078 -20.25 1 98.38 115 ARG B C 1
ATOM 2993 O O . ARG B 1 115 ? -2.531 -26.016 -19.562 1 98.38 115 ARG B O 1
ATOM 3000 N N . PHE B 1 116 ? -2.693 -23.859 -20.156 1 98.38 116 PHE B N 1
ATOM 3001 C CA . PHE B 1 116 ? -3.941 -23.578 -19.469 1 98.38 116 PHE B CA 1
ATOM 3002 C C . PHE B 1 116 ? -5.012 -24.594 -19.812 1 98.38 116 PHE B C 1
ATOM 3004 O O . PHE B 1 116 ? -5.199 -24.938 -20.984 1 98.38 116 PHE B O 1
ATOM 3011 N N . PRO B 1 117 ? -5.555 -25.078 -18.75 1 98.31 117 PRO B N 1
ATOM 3012 C CA . PRO B 1 117 ? -5.621 -24.641 -17.359 1 98.31 117 PRO B CA 1
ATOM 3013 C C . PRO B 1 117 ? -4.859 -25.578 -16.406 1 98.31 117 PRO B C 1
ATOM 3015 O O . PRO B 1 117 ? -5.191 -25.656 -15.227 1 98.31 117 PRO B O 1
ATOM 3018 N N . ALA B 1 118 ? -3.857 -26.281 -16.891 1 98.62 118 ALA B N 1
ATOM 3019 C CA . ALA B 1 118 ? -3.182 -27.328 -16.125 1 98.62 118 ALA B CA 1
ATOM 3020 C C . ALA B 1 118 ? -2.645 -26.781 -14.812 1 98.62 118 ALA B C 1
ATOM 3022 O O . ALA B 1 118 ? -2.826 -27.391 -13.758 1 98.62 118 ALA B O 1
ATOM 3023 N N . ALA B 1 119 ? -1.951 -25.672 -14.883 1 98.81 119 ALA B N 1
ATOM 3024 C CA . ALA B 1 119 ? -1.374 -25.078 -13.68 1 98.81 119 ALA B CA 1
ATOM 3025 C C . ALA B 1 119 ? -2.461 -24.703 -12.672 1 98.81 119 ALA B C 1
ATOM 3027 O O . ALA B 1 119 ? -2.311 -24.953 -11.477 1 98.81 119 ALA B O 1
ATOM 3028 N N . GLU B 1 120 ? -3.541 -24.125 -13.148 1 98.25 120 GLU B N 1
ATOM 3029 C CA . GLU B 1 120 ? -4.672 -23.781 -12.289 1 98.25 120 GLU B CA 1
ATOM 3030 C C . GLU B 1 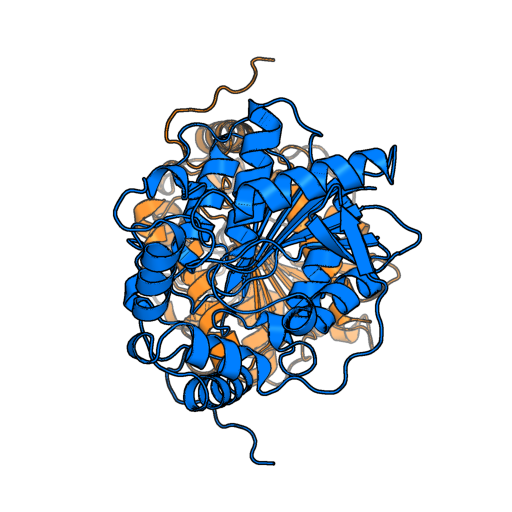120 ? -5.238 -25.016 -11.602 1 98.25 120 GLU B C 1
ATOM 3032 O O . GLU B 1 120 ? -5.527 -24.984 -10.398 1 98.25 120 GLU B O 1
ATOM 3037 N N . ASP B 1 121 ? -5.414 -26.078 -12.422 1 98.56 121 ASP B N 1
ATOM 3038 C CA . ASP B 1 121 ? -5.918 -27.344 -11.891 1 98.56 121 ASP B CA 1
ATOM 3039 C C . ASP B 1 121 ? -5.051 -27.844 -10.734 1 98.56 121 ASP B C 1
ATOM 3041 O O . ASP B 1 121 ? -5.566 -28.312 -9.719 1 98.56 121 ASP B O 1
ATOM 3045 N N . ASP B 1 122 ? -3.799 -27.734 -10.922 1 98.88 122 ASP B N 1
ATOM 3046 C CA . ASP B 1 122 ? -2.861 -28.234 -9.93 1 98.88 122 ASP B CA 1
ATOM 3047 C C . ASP B 1 122 ? -2.961 -27.438 -8.625 1 98.88 122 ASP B C 1
ATOM 3049 O O . ASP B 1 122 ? -2.924 -28 -7.535 1 98.88 122 ASP B O 1
ATOM 3053 N N . VAL B 1 123 ? -3.08 -26.125 -8.695 1 98.88 123 VAL B N 1
ATOM 3054 C CA . VAL B 1 123 ? -3.184 -25.297 -7.504 1 98.88 123 VAL B CA 1
ATOM 3055 C C . VAL B 1 123 ? -4.5 -25.594 -6.781 1 98.88 123 VAL B C 1
ATOM 3057 O O . VAL B 1 123 ? -4.535 -25.672 -5.555 1 98.88 123 VAL B O 1
ATOM 3060 N N . CYS B 1 124 ? -5.59 -25.766 -7.547 1 98.69 124 CYS B N 1
ATOM 3061 C CA . CYS B 1 124 ? -6.871 -26.125 -6.945 1 98.69 124 CYS B CA 1
ATOM 3062 C C . CYS B 1 124 ? -6.785 -27.469 -6.25 1 98.69 124 CYS B C 1
ATOM 3064 O O . CYS B 1 124 ? -7.344 -27.656 -5.168 1 98.69 124 CYS B O 1
ATOM 3066 N N . THR B 1 125 ? -6.129 -28.406 -6.918 1 98.62 125 THR B N 1
ATOM 3067 C CA . THR B 1 125 ? -5.934 -29.719 -6.324 1 98.62 125 THR B CA 1
ATOM 3068 C C . THR B 1 125 ? -5.168 -29.609 -5.008 1 98.62 125 THR B C 1
ATOM 3070 O O . THR B 1 125 ? -5.555 -30.219 -4.008 1 98.62 125 THR B O 1
ATOM 3073 N N . ALA B 1 126 ? -4.09 -28.828 -4.984 1 98.81 126 ALA B N 1
ATOM 3074 C CA . ALA B 1 126 ? -3.293 -28.625 -3.777 1 98.81 126 ALA B CA 1
ATOM 3075 C C . ALA B 1 126 ? -4.125 -27.969 -2.678 1 98.81 126 ALA B C 1
ATOM 3077 O O . ALA B 1 126 ? -3.963 -28.281 -1.497 1 98.81 126 ALA B O 1
ATOM 3078 N N . LEU B 1 127 ? -4.98 -27.016 -3.08 1 98.69 127 LEU B N 1
ATOM 3079 C CA . LEU B 1 127 ? -5.859 -26.359 -2.123 1 98.69 127 LEU B CA 1
ATOM 3080 C C . LEU B 1 127 ? -6.777 -27.359 -1.441 1 98.69 127 LEU B C 1
ATOM 3082 O O . LEU B 1 127 ? -6.906 -27.359 -0.215 1 98.69 127 LEU B O 1
ATOM 3086 N N . GLY B 1 128 ? -7.441 -28.172 -2.246 1 98.5 128 GLY B N 1
ATOM 3087 C CA . GLY B 1 128 ? -8.289 -29.219 -1.69 1 98.5 128 GLY B CA 1
ATOM 3088 C C . GLY B 1 128 ? -7.535 -30.188 -0.793 1 98.5 128 GLY B C 1
ATOM 3089 O O . GLY B 1 128 ? -8.016 -30.547 0.285 1 98.5 128 GLY B O 1
ATOM 3090 N N . TRP B 1 129 ? -6.383 -30.609 -1.232 1 98.56 129 TRP B N 1
ATOM 3091 C CA . TRP B 1 129 ? -5.535 -31.516 -0.458 1 98.56 129 TRP B CA 1
ATOM 3092 C C . TRP B 1 129 ? -5.172 -30.891 0.888 1 98.56 129 TRP B C 1
ATOM 3094 O O . TRP B 1 129 ? -5.203 -31.562 1.918 1 98.56 129 TRP B O 1
ATOM 3104 N N . ALA B 1 130 ? -4.734 -29.641 0.894 1 98.5 130 ALA B N 1
ATOM 3105 C CA . ALA B 1 130 ? -4.363 -28.938 2.117 1 98.5 130 ALA B CA 1
ATOM 3106 C C . ALA B 1 130 ? -5.535 -28.859 3.09 1 98.5 130 ALA B C 1
ATOM 3108 O O . ALA B 1 130 ? -5.352 -28.984 4.305 1 98.5 130 ALA B O 1
ATOM 3109 N N . ALA B 1 131 ? -6.73 -28.609 2.551 1 98.25 131 ALA B N 1
ATOM 3110 C CA . ALA B 1 131 ? -7.934 -28.562 3.381 1 98.25 131 ALA B CA 1
ATOM 3111 C C . ALA B 1 131 ? -8.148 -29.891 4.109 1 98.25 131 ALA B C 1
ATOM 3113 O O . ALA B 1 131 ? -8.547 -29.922 5.273 1 98.25 131 ALA B O 1
ATOM 3114 N N . ASP B 1 132 ? -7.914 -30.953 3.396 1 97.94 132 ASP B N 1
ATOM 3115 C CA . ASP B 1 132 ? -8.094 -32.281 3.971 1 97.94 132 ASP B CA 1
ATOM 3116 C C . ASP B 1 132 ? -6.988 -32.594 4.977 1 97.94 132 ASP B C 1
ATOM 3118 O O . ASP B 1 132 ? -7.242 -33.219 6.016 1 97.94 132 ASP B O 1
ATOM 3122 N N . ARG B 1 133 ? -5.824 -32.219 4.676 1 97.12 133 ARG B N 1
ATOM 3123 C CA . ARG B 1 133 ? -4.656 -32.594 5.477 1 97.12 133 ARG B CA 1
ATOM 3124 C C . ARG B 1 133 ? -4.621 -31.781 6.777 1 97.12 133 ARG B C 1
ATOM 3126 O O . ARG B 1 133 ? -4.145 -32.281 7.801 1 97.12 133 ARG B O 1
ATOM 3133 N N . TYR B 1 134 ? -5.023 -30.562 6.707 1 97.06 134 TYR B N 1
ATOM 3134 C CA . TYR B 1 134 ? -4.984 -29.672 7.859 1 97.06 134 TYR B CA 1
ATOM 3135 C C . TYR B 1 134 ? -6.383 -29.188 8.219 1 97.06 134 TYR B C 1
ATOM 3137 O O . TYR B 1 134 ? -6.66 -27.984 8.18 1 97.06 134 TYR B O 1
ATOM 3145 N N . PRO B 1 135 ? -7.242 -30.141 8.656 1 96.12 135 PRO B N 1
ATOM 3146 C CA . PRO B 1 135 ? -8.633 -29.781 8.945 1 96.12 135 PRO B CA 1
ATOM 3147 C C . PRO B 1 135 ? -8.758 -28.703 10.023 1 96.12 135 PRO B C 1
ATOM 3149 O O . PRO B 1 135 ? -8.062 -28.766 11.039 1 96.12 135 PRO B O 1
ATOM 3152 N N . GLY B 1 136 ? -9.562 -27.672 9.727 1 94.19 136 GLY B N 1
ATOM 3153 C CA . GLY B 1 136 ? -9.875 -26.656 10.711 1 94.19 136 GLY B CA 1
ATOM 3154 C C . GLY B 1 136 ? -8.953 -25.453 10.641 1 94.19 136 GLY B C 1
ATOM 3155 O O . GLY B 1 136 ? -9.25 -24.391 11.219 1 94.19 136 GLY B O 1
ATOM 3156 N N . ARG B 1 137 ? -7.812 -25.547 10.039 1 96.12 137 ARG B N 1
ATOM 3157 C CA . ARG B 1 137 ? -6.918 -24.406 9.891 1 96.12 137 ARG B CA 1
ATOM 3158 C C . ARG B 1 137 ? -7.344 -23.531 8.711 1 96.12 137 ARG B C 1
ATOM 3160 O O . ARG B 1 137 ? -7.664 -24.031 7.637 1 96.12 137 ARG B O 1
ATOM 3167 N N . PRO B 1 138 ? -7.379 -22.188 8.945 1 97.69 138 PRO B N 1
ATOM 3168 C CA . PRO B 1 138 ? -7.703 -21.312 7.812 1 97.69 138 PRO B CA 1
ATOM 3169 C C . PRO B 1 138 ? -6.734 -21.484 6.645 1 97.69 138 PRO B C 1
ATOM 3171 O O . PRO B 1 138 ? -5.531 -21.641 6.852 1 97.69 138 PRO B O 1
ATOM 3174 N N . LEU B 1 139 ? -7.258 -21.516 5.422 1 98.06 139 LEU B N 1
ATOM 3175 C CA . LEU B 1 139 ? -6.461 -21.625 4.207 1 98.06 139 LEU B CA 1
ATOM 3176 C C . LEU B 1 139 ? -6.258 -20.25 3.562 1 98.06 139 LEU B C 1
ATOM 3178 O O . LEU B 1 139 ? -7.18 -19.422 3.541 1 98.06 139 LEU B O 1
ATOM 3182 N N . VAL B 1 140 ? -5.07 -20.016 3.117 1 98.62 140 VAL B N 1
ATOM 3183 C CA . VAL B 1 140 ? -4.77 -18.812 2.363 1 98.62 140 VAL B CA 1
ATOM 3184 C C . VAL B 1 140 ? -4.125 -19.172 1.029 1 98.62 140 VAL B C 1
ATOM 3186 O O . VAL B 1 140 ? -3.227 -20.016 0.979 1 98.62 140 VAL B O 1
ATOM 3189 N N . LEU B 1 141 ? -4.629 -18.625 -0.054 1 98.81 141 LEU B N 1
ATOM 3190 C CA . LEU B 1 141 ? -3.996 -18.75 -1.362 1 98.81 141 LEU B CA 1
ATOM 3191 C C . LEU B 1 141 ? -2.992 -17.625 -1.588 1 98.81 141 LEU B C 1
ATOM 3193 O O . LEU B 1 141 ? -3.311 -16.453 -1.374 1 98.81 141 LEU B O 1
ATOM 3197 N N . ALA B 1 142 ? -1.767 -17.984 -1.968 1 98.88 142 ALA B N 1
ATOM 3198 C CA . ALA B 1 142 ? -0.732 -16.969 -2.16 1 98.88 142 ALA B CA 1
ATOM 3199 C C . ALA B 1 142 ? 0.126 -17.281 -3.383 1 98.88 142 ALA B C 1
ATOM 3201 O O . ALA B 1 142 ? 0.236 -18.453 -3.787 1 98.88 142 ALA B O 1
ATOM 3202 N N . GLY B 1 143 ? 0.732 -16.281 -3.93 1 98.75 143 GLY B N 1
ATOM 3203 C CA . GLY B 1 143 ? 1.673 -16.453 -5.027 1 98.75 143 GLY B CA 1
ATOM 3204 C C . GLY B 1 143 ? 2.188 -15.133 -5.578 1 98.75 143 GLY B C 1
ATOM 3205 O O . GLY B 1 143 ? 1.628 -14.07 -5.289 1 98.75 143 GLY B O 1
ATOM 3206 N N . ASP B 1 144 ? 3.271 -15.18 -6.301 1 98.56 144 ASP B N 1
ATOM 3207 C CA . ASP B 1 144 ? 3.816 -13.969 -6.918 1 98.56 144 ASP B CA 1
ATOM 3208 C C . ASP B 1 144 ? 3.779 -14.07 -8.438 1 98.56 144 ASP B C 1
ATOM 3210 O O . ASP B 1 144 ? 3.945 -15.156 -9 1 98.56 144 ASP B O 1
ATOM 3214 N N . SER B 1 145 ? 3.535 -12.906 -9.133 1 98.62 145 SER B N 1
ATOM 3215 C CA . SER B 1 145 ? 3.543 -12.836 -10.594 1 98.62 145 SER B CA 1
ATOM 3216 C C . SER B 1 145 ? 2.535 -13.812 -11.195 1 98.62 145 SER B C 1
ATOM 3218 O O . SER B 1 145 ? 1.348 -13.758 -10.875 1 98.62 145 SER B O 1
ATOM 3220 N N . SER B 1 146 ? 3.012 -14.844 -12.023 1 98.88 146 SER B N 1
ATOM 3221 C CA . SER B 1 146 ? 2.121 -15.867 -12.57 1 98.88 146 SER B CA 1
ATOM 3222 C C . SER B 1 146 ? 1.526 -16.719 -11.453 1 98.88 146 SER B C 1
ATOM 3224 O O . SER B 1 146 ? 0.398 -17.203 -11.578 1 98.88 146 SER B O 1
ATOM 3226 N N . GLY B 1 147 ? 2.295 -16.891 -10.359 1 98.88 147 GLY B N 1
ATOM 3227 C CA . GLY B 1 147 ? 1.728 -17.562 -9.203 1 98.88 147 GLY B CA 1
ATOM 3228 C C . GLY B 1 147 ? 0.592 -16.797 -8.562 1 98.88 147 GLY B C 1
ATOM 3229 O O . GLY B 1 147 ? -0.335 -17.391 -8.008 1 98.88 147 GLY B O 1
ATOM 3230 N N . GLY B 1 148 ? 0.735 -15.438 -8.531 1 98.94 148 GLY B N 1
ATOM 3231 C CA . GLY B 1 148 ? -0.38 -14.609 -8.094 1 98.94 148 GLY B CA 1
ATOM 3232 C C . GLY B 1 148 ? -1.618 -14.773 -8.953 1 98.94 148 GLY B C 1
ATOM 3233 O O . GLY B 1 148 ? -2.742 -14.734 -8.453 1 98.94 148 GLY B O 1
ATOM 3234 N N . ASN B 1 149 ? -1.417 -14.914 -10.266 1 98.94 149 ASN B N 1
ATOM 3235 C CA . ASN B 1 149 ? -2.496 -15.266 -11.18 1 98.94 149 ASN B CA 1
ATOM 3236 C C . ASN B 1 149 ? -3.197 -16.547 -10.75 1 98.94 149 ASN B C 1
ATOM 3238 O O . ASN B 1 149 ? -4.426 -16.594 -10.68 1 98.94 149 ASN B O 1
ATOM 3242 N N . LEU B 1 150 ? -2.404 -17.562 -10.477 1 98.94 150 LEU B N 1
ATOM 3243 C CA . LEU B 1 150 ? -2.941 -18.875 -10.133 1 98.94 150 LEU B CA 1
ATOM 3244 C C . LEU B 1 150 ? -3.684 -18.828 -8.805 1 98.94 150 LEU B C 1
ATOM 3246 O O . LEU B 1 150 ? -4.719 -19.469 -8.648 1 98.94 150 LEU B O 1
ATOM 3250 N N . ALA B 1 151 ? -3.15 -18.094 -7.844 1 98.88 151 ALA B N 1
ATOM 3251 C CA . ALA B 1 151 ? -3.83 -17.922 -6.562 1 98.88 151 ALA B CA 1
ATOM 3252 C C . ALA B 1 151 ? -5.191 -17.266 -6.75 1 98.88 151 ALA B C 1
ATOM 3254 O O . ALA B 1 151 ? -6.195 -17.719 -6.203 1 98.88 151 ALA B O 1
ATOM 3255 N N . ALA B 1 152 ? -5.258 -16.172 -7.504 1 98.88 152 ALA B N 1
ATOM 3256 C CA . ALA B 1 152 ? -6.512 -15.469 -7.773 1 98.88 152 ALA B CA 1
ATOM 3257 C C . ALA B 1 152 ? -7.504 -16.375 -8.5 1 98.88 152 ALA B C 1
ATOM 3259 O O . ALA B 1 152 ? -8.688 -16.406 -8.164 1 98.88 152 ALA B O 1
ATOM 3260 N N . ALA B 1 153 ? -6.992 -17.125 -9.5 1 98.62 153 ALA B N 1
ATOM 3261 C CA . ALA B 1 153 ? -7.84 -18.031 -10.273 1 98.62 153 ALA B CA 1
ATOM 3262 C C . ALA B 1 153 ? -8.414 -19.125 -9.383 1 98.62 153 ALA B C 1
ATOM 3264 O O . ALA B 1 153 ? -9.594 -19.469 -9.477 1 98.62 153 ALA B O 1
ATOM 3265 N N . ALA B 1 154 ? -7.559 -19.672 -8.539 1 98.69 154 ALA B N 1
ATOM 3266 C CA . ALA B 1 154 ? -8.008 -20.734 -7.641 1 98.69 154 ALA B CA 1
ATOM 3267 C C . ALA B 1 154 ? -9.078 -20.219 -6.68 1 98.69 154 ALA B C 1
ATOM 3269 O O . ALA B 1 154 ? -10.008 -20.953 -6.332 1 98.69 154 ALA B O 1
ATOM 3270 N N . ALA B 1 155 ? -8.961 -19.016 -6.195 1 98.62 155 ALA B N 1
ATOM 3271 C CA . ALA B 1 155 ? -9.969 -18.422 -5.32 1 98.62 155 ALA B CA 1
ATOM 3272 C C . ALA B 1 155 ? -11.312 -18.312 -6.027 1 98.62 155 ALA B C 1
ATOM 3274 O O . ALA B 1 155 ? -12.352 -18.625 -5.441 1 98.62 155 ALA B O 1
ATOM 3275 N N . LEU B 1 156 ? -11.273 -17.828 -7.25 1 98.38 156 LEU B N 1
ATOM 3276 C CA . LEU B 1 156 ? -12.492 -17.734 -8.047 1 98.38 156 LEU B CA 1
ATOM 3277 C C . LEU B 1 156 ? -13.133 -19.109 -8.227 1 98.38 156 LEU B C 1
ATOM 3279 O O . LEU B 1 156 ? -14.344 -19.25 -8.055 1 98.38 156 LEU B O 1
ATOM 3283 N N . ARG B 1 157 ? -12.32 -20.078 -8.539 1 97.75 157 ARG B N 1
ATOM 3284 C CA . ARG B 1 157 ? -12.828 -21.422 -8.773 1 97.75 157 ARG B CA 1
ATOM 3285 C C . ARG B 1 157 ? -13.391 -22.031 -7.484 1 97.75 157 ARG B C 1
ATOM 3287 O O . ARG B 1 157 ? -14.398 -22.734 -7.512 1 97.75 157 ARG B O 1
ATOM 3294 N N . ALA B 1 158 ? -12.688 -21.812 -6.406 1 97.75 158 ALA B N 1
ATOM 3295 C CA . ALA B 1 158 ? -13.195 -22.297 -5.121 1 97.75 158 ALA B CA 1
ATOM 3296 C C . ALA B 1 158 ? -14.57 -21.703 -4.82 1 97.75 158 ALA B C 1
ATOM 3298 O O . ALA B 1 158 ? -15.477 -22.406 -4.379 1 97.75 158 ALA B O 1
ATOM 3299 N N . ARG B 1 159 ? -14.75 -20.422 -5.043 1 96.69 159 ARG B N 1
ATOM 3300 C CA . ARG B 1 159 ? -16.031 -19.75 -4.832 1 96.69 159 ARG B CA 1
ATOM 3301 C C . ARG B 1 159 ? -17.109 -20.312 -5.742 1 96.69 159 ARG B C 1
ATOM 3303 O O . ARG B 1 159 ? -18.219 -20.625 -5.285 1 96.69 159 ARG B O 1
ATOM 3310 N N . ASP B 1 160 ? -16.797 -20.469 -7.012 1 95.75 160 ASP B N 1
ATOM 3311 C CA . ASP B 1 160 ? -17.781 -20.828 -8.031 1 95.75 160 ASP B CA 1
ATOM 3312 C C . ASP B 1 160 ? -18.094 -22.312 -7.996 1 95.75 160 ASP B C 1
ATOM 3314 O O . ASP B 1 160 ? -19.203 -22.734 -8.328 1 95.75 160 ASP B O 1
ATOM 3318 N N . GLY B 1 161 ? -17.094 -23.109 -7.703 1 91.5 161 GLY B N 1
ATOM 3319 C CA . GLY B 1 161 ? -17.234 -24.562 -7.773 1 91.5 161 GLY B CA 1
ATOM 3320 C C . GLY B 1 161 ? -17.516 -25.203 -6.426 1 91.5 161 GLY B C 1
ATOM 3321 O O . GLY B 1 161 ? -17.656 -26.422 -6.332 1 91.5 161 GLY B O 1
ATOM 3322 N N . GLY B 1 162 ? -17.422 -24.453 -5.52 1 86.5 162 GLY B N 1
ATOM 3323 C CA . GLY B 1 162 ? -17.734 -24.953 -4.195 1 86.5 162 GLY B CA 1
ATOM 3324 C C . GLY B 1 162 ? -16.562 -25.656 -3.529 1 86.5 162 GLY B C 1
ATOM 3325 O O . GLY B 1 162 ? -16.75 -26.578 -2.734 1 86.5 162 GLY B O 1
ATOM 3326 N N . GLY B 1 163 ? -15.344 -25.484 -3.85 1 90.75 163 GLY B N 1
ATOM 3327 C CA . GLY B 1 163 ? -14.172 -25.953 -3.119 1 90.75 163 GLY B CA 1
ATOM 3328 C C . GLY B 1 163 ? -13.992 -25.266 -1.778 1 90.75 163 GLY B C 1
ATOM 3329 O O . GLY B 1 163 ? -14.844 -24.484 -1.354 1 90.75 163 GLY B O 1
ATOM 3330 N N . PRO B 1 164 ? -12.938 -25.766 -1.082 1 95.88 164 PRO B N 1
ATOM 3331 C CA . PRO B 1 164 ? -12.719 -25.109 0.208 1 95.88 164 PRO B CA 1
ATOM 3332 C C . PRO B 1 164 ? -12.57 -23.594 0.078 1 95.88 164 PRO B C 1
ATOM 3334 O O . PRO B 1 164 ? -11.891 -23.109 -0.83 1 95.88 164 PRO B O 1
ATOM 3337 N N . ALA B 1 165 ? -13.25 -22.906 0.925 1 95.12 165 ALA B N 1
ATOM 3338 C CA . ALA B 1 165 ? -13.234 -21.453 0.895 1 95.12 165 ALA B CA 1
ATOM 3339 C C . ALA B 1 165 ? -11.969 -20.891 1.537 1 95.12 165 ALA B C 1
ATOM 3341 O O . ALA B 1 165 ? -11.75 -21.062 2.738 1 95.12 165 ALA B O 1
ATOM 3342 N N . PRO B 1 166 ? -11.117 -20.234 0.747 1 97.62 166 PRO B N 1
ATOM 3343 C CA . PRO B 1 166 ? -9.961 -19.609 1.385 1 97.62 166 PRO B CA 1
ATOM 3344 C C . PRO B 1 166 ? -10.344 -18.453 2.309 1 97.62 166 PRO B C 1
ATOM 3346 O O . PRO B 1 166 ? -11.273 -17.703 2.006 1 97.62 166 PRO B O 1
ATOM 3349 N N . ALA B 1 167 ? -9.562 -18.359 3.398 1 97.62 167 ALA B N 1
ATOM 3350 C CA . ALA B 1 167 ? -9.758 -17.266 4.355 1 97.62 167 ALA B CA 1
ATOM 3351 C C . ALA B 1 167 ? -9.164 -15.961 3.836 1 97.62 167 ALA B C 1
ATOM 3353 O O . ALA B 1 167 ? -9.508 -14.883 4.324 1 97.62 167 ALA B O 1
ATOM 3354 N N . GLY B 1 168 ? -8.266 -16.047 2.859 1 98.06 168 GLY B N 1
ATOM 3355 C CA . GLY B 1 168 ? -7.609 -14.891 2.281 1 98.06 168 GLY B CA 1
ATOM 3356 C C . GLY B 1 168 ? -6.805 -15.219 1.037 1 98.06 168 GLY B C 1
ATOM 3357 O O . GLY B 1 168 ? -6.598 -16.391 0.719 1 98.06 168 GLY B O 1
ATOM 3358 N N . GLN B 1 169 ? -6.387 -14.242 0.277 1 98.19 169 GLN B N 1
ATOM 3359 C CA . GLN B 1 169 ? -5.441 -14.391 -0.824 1 98.19 169 GLN B CA 1
ATOM 3360 C C . GLN B 1 169 ? -4.352 -13.328 -0.767 1 98.19 169 GLN B C 1
ATOM 3362 O O . GLN B 1 169 ? -4.637 -12.156 -0.515 1 98.19 169 GLN B O 1
ATOM 3367 N N . LEU B 1 170 ? -3.133 -13.711 -0.802 1 98.62 170 LEU B N 1
ATOM 3368 C CA . LEU B 1 170 ? -1.941 -12.875 -0.879 1 98.62 170 LEU B CA 1
ATOM 3369 C C . LEU B 1 170 ? -1.362 -12.883 -2.289 1 98.62 170 LEU B C 1
ATOM 3371 O O . LEU B 1 170 ? -0.759 -13.875 -2.713 1 98.62 170 LEU B O 1
ATOM 3375 N N . LEU B 1 171 ? -1.551 -11.75 -3.01 1 98.88 171 LEU B N 1
ATOM 3376 C CA . LEU B 1 171 ? -1.136 -11.656 -4.406 1 98.88 171 LEU B CA 1
ATOM 3377 C C . LEU B 1 171 ? 0.023 -10.68 -4.562 1 98.88 171 LEU B C 1
ATOM 3379 O O . LEU B 1 171 ? -0.149 -9.469 -4.375 1 98.88 171 LEU B O 1
ATOM 3383 N N . VAL B 1 172 ? 1.192 -11.172 -4.945 1 98.81 172 VAL B N 1
ATOM 3384 C CA . VAL B 1 172 ? 2.377 -10.336 -5.098 1 98.81 172 VAL B CA 1
ATOM 3385 C C . VAL B 1 172 ? 2.645 -10.086 -6.578 1 98.81 172 VAL B C 1
ATOM 3387 O O . VAL B 1 172 ? 2.957 -11.016 -7.324 1 98.81 172 VAL B O 1
ATOM 3390 N N . TYR B 1 173 ? 2.533 -8.812 -7.012 1 98.75 173 TYR B N 1
ATOM 3391 C CA . TYR B 1 173 ? 2.605 -8.32 -8.383 1 98.75 173 TYR B CA 1
ATOM 3392 C C . TYR B 1 173 ? 2.029 -9.344 -9.352 1 98.75 173 TYR B C 1
ATOM 3394 O O . TYR B 1 173 ? 2.697 -9.758 -10.305 1 98.75 173 TYR B O 1
ATOM 3402 N N . PRO B 1 174 ? 0.765 -9.633 -9.211 1 98.88 174 PRO B N 1
ATOM 3403 C CA . PRO B 1 174 ? 0.116 -10.727 -9.938 1 98.88 174 PRO B CA 1
ATOM 3404 C C . PRO B 1 174 ? -0.13 -10.398 -11.406 1 98.88 174 PRO B C 1
ATOM 3406 O O . PRO B 1 174 ? -0.428 -9.25 -11.742 1 98.88 174 PRO B O 1
ATOM 3409 N N . ALA B 1 175 ? -0.014 -11.414 -12.266 1 98.88 175 ALA B N 1
ATOM 3410 C CA . ALA B 1 175 ? -0.481 -11.32 -13.648 1 98.88 175 ALA B CA 1
ATOM 3411 C C . ALA B 1 175 ? -1.983 -11.57 -13.734 1 98.88 175 ALA B C 1
ATOM 3413 O O . ALA B 1 175 ? -2.445 -12.695 -13.516 1 98.88 175 ALA B O 1
ATOM 3414 N N . LEU B 1 176 ? -2.773 -10.562 -14.133 1 98.81 176 LEU B N 1
ATOM 3415 C CA . LEU B 1 176 ? -4.215 -10.695 -13.945 1 98.81 176 LEU B CA 1
ATOM 3416 C C . LEU B 1 176 ? -4.961 -10.406 -15.242 1 98.81 176 LEU B C 1
ATOM 3418 O O . LEU B 1 176 ? -6.156 -10.695 -15.352 1 98.81 176 LEU B O 1
ATOM 3422 N N . ASP B 1 177 ? -4.316 -9.852 -16.203 1 98.69 177 ASP B N 1
ATOM 3423 C CA . ASP B 1 177 ? -4.945 -9.391 -17.438 1 98.69 177 ASP B CA 1
ATOM 3424 C C . ASP B 1 177 ? -4.016 -9.562 -18.641 1 98.69 177 ASP B C 1
ATOM 3426 O O . ASP B 1 177 ? -3.041 -8.82 -18.781 1 98.69 177 ASP B O 1
ATOM 3430 N N . HIS B 1 178 ? -4.383 -10.43 -19.516 1 98.62 178 HIS B N 1
ATOM 3431 C CA . HIS B 1 178 ? -3.523 -10.797 -20.641 1 98.62 178 HIS B CA 1
ATOM 3432 C C . HIS B 1 178 ? -3.35 -9.633 -21.594 1 98.62 178 HIS B C 1
ATOM 3434 O O . HIS B 1 178 ? -2.445 -9.648 -22.438 1 98.62 178 HIS B O 1
ATOM 3440 N N . ARG B 1 179 ? -4.211 -8.68 -21.609 1 98.25 179 ARG B N 1
ATOM 3441 C CA . ARG B 1 179 ? -4.23 -7.602 -22.594 1 98.25 179 ARG B CA 1
ATOM 3442 C C . ARG B 1 179 ? -3.059 -6.648 -22.391 1 98.25 179 ARG B C 1
ATOM 3444 O O . ARG B 1 179 ? -2.598 -6.012 -23.328 1 98.25 179 ARG B O 1
ATOM 3451 N N . LEU B 1 180 ? -2.543 -6.543 -21.109 1 98 180 LEU B N 1
ATOM 3452 C CA . LEU B 1 180 ? -1.413 -5.68 -20.766 1 98 180 LEU B CA 1
ATOM 3453 C C . LEU B 1 180 ? -1.645 -4.262 -21.281 1 98 180 LEU B C 1
ATOM 3455 O O . LEU B 1 180 ? -0.779 -3.686 -21.938 1 98 180 LEU B O 1
ATOM 3459 N N . GLU B 1 181 ? -2.736 -3.682 -20.875 1 95.06 181 GLU B N 1
ATOM 3460 C CA . GLU B 1 181 ? -3.135 -2.393 -21.438 1 95.06 181 GLU B CA 1
ATOM 3461 C C . GLU B 1 181 ? -2.939 -1.269 -20.422 1 95.06 181 GLU B C 1
ATOM 3463 O O . GLU B 1 181 ? -3.15 -0.096 -20.734 1 95.06 181 GLU B O 1
ATOM 3468 N N . GLY B 1 182 ? -2.652 -1.595 -19.219 1 95 182 GLY B N 1
ATOM 3469 C CA . GLY B 1 182 ? -2.359 -0.539 -18.25 1 95 182 GLY B CA 1
ATOM 3470 C C . GLY B 1 182 ? -1.191 0.336 -18.672 1 95 182 GLY B C 1
ATOM 3471 O O . GLY B 1 182 ? -0.308 -0.108 -19.406 1 95 182 GLY B O 1
ATOM 3472 N N . ARG B 1 183 ? -1.119 1.602 -18.203 1 95.38 183 ARG B N 1
ATOM 3473 C CA . ARG B 1 183 ? -0.032 2.518 -18.531 1 95.38 183 ARG B CA 1
ATOM 3474 C C . ARG B 1 183 ? 1.317 1.936 -18.125 1 95.38 183 ARG B C 1
ATOM 3476 O O . ARG B 1 183 ? 2.328 2.17 -18.797 1 95.38 183 ARG B O 1
ATOM 3483 N N . SER B 1 184 ? 1.322 1.222 -17.031 1 97.69 184 SER B N 1
ATOM 3484 C CA . SER B 1 184 ? 2.576 0.674 -16.531 1 97.69 184 SER B CA 1
ATOM 3485 C C . SER B 1 184 ? 3.18 -0.326 -17.516 1 97.69 184 SER B C 1
ATOM 3487 O O . SER B 1 184 ? 4.398 -0.502 -17.547 1 97.69 184 SER B O 1
ATOM 3489 N N . ALA B 1 185 ? 2.35 -1.038 -18.281 1 97.94 185 ALA B N 1
ATOM 3490 C CA . ALA B 1 185 ? 2.83 -2 -19.281 1 97.94 185 ALA B CA 1
ATOM 3491 C C . ALA B 1 185 ? 3.652 -1.311 -20.359 1 97.94 185 ALA B C 1
ATOM 3493 O O . ALA B 1 185 ? 4.484 -1.944 -21.016 1 97.94 185 ALA B O 1
ATOM 3494 N N . HIS B 1 186 ? 3.424 -0.001 -20.516 1 97.19 186 HIS B N 1
ATOM 3495 C CA . HIS B 1 186 ? 4.168 0.808 -21.484 1 97.19 186 HIS B CA 1
ATOM 3496 C C . HIS B 1 186 ? 5.316 1.548 -20.812 1 97.19 186 HIS B C 1
ATOM 3498 O O . HIS B 1 186 ? 6.453 1.501 -21.281 1 97.19 186 HIS B O 1
ATOM 3504 N N . ASP B 1 187 ? 5.016 2.211 -19.656 1 96 187 ASP B N 1
ATOM 3505 C CA . ASP B 1 187 ? 5.984 3.051 -18.969 1 96 187 ASP B CA 1
ATOM 3506 C C . ASP B 1 187 ? 7.18 2.229 -18.484 1 96 187 ASP B C 1
ATOM 3508 O O . ASP B 1 187 ? 8.305 2.73 -18.438 1 96 187 ASP B O 1
ATOM 3512 N N . PHE B 1 188 ? 6.922 0.994 -18.141 1 97.75 188 PHE B N 1
ATOM 3513 C CA . PHE B 1 188 ? 7.969 0.15 -17.578 1 97.75 188 PHE B CA 1
ATOM 3514 C C . PHE B 1 188 ? 8.211 -1.07 -18.453 1 97.75 188 PHE B C 1
ATOM 3516 O O . PHE B 1 188 ? 8.562 -2.141 -17.953 1 97.75 188 PHE B O 1
ATOM 3523 N N . ALA B 1 189 ? 8.039 -0.904 -19.719 1 97.75 189 ALA B N 1
ATOM 3524 C CA . ALA B 1 189 ? 8.125 -1.981 -20.703 1 97.75 189 ALA B CA 1
ATOM 3525 C C . ALA B 1 189 ? 9.539 -2.561 -20.75 1 97.75 189 ALA B C 1
ATOM 3527 O O . ALA B 1 189 ? 9.719 -3.738 -21.078 1 97.75 189 ALA B O 1
ATOM 3528 N N . GLU B 1 190 ? 10.523 -1.778 -20.5 1 96.75 190 GLU B N 1
ATOM 3529 C CA . GLU B 1 190 ? 11.93 -2.174 -20.531 1 96.75 190 GLU B CA 1
ATOM 3530 C C . GLU B 1 190 ? 12.734 -1.417 -19.484 1 96.75 190 GLU B C 1
ATOM 3532 O O . GLU B 1 190 ? 12.297 -0.378 -18.984 1 96.75 190 GLU B O 1
ATOM 3537 N N . GLY B 1 191 ? 13.859 -2.064 -19.125 1 95.75 191 GLY B N 1
ATOM 3538 C CA . GLY B 1 191 ? 14.773 -1.372 -18.234 1 95.75 191 GLY B CA 1
ATOM 3539 C C . GLY B 1 191 ? 14.539 -1.693 -16.766 1 95.75 191 GLY B C 1
ATOM 3540 O O . GLY B 1 191 ? 15.273 -1.221 -15.898 1 95.75 191 GLY B O 1
ATOM 3541 N N . TYR B 1 192 ? 13.578 -2.539 -16.469 1 97.06 192 TYR B N 1
ATOM 3542 C CA . TYR B 1 192 ? 13.211 -2.869 -15.086 1 97.06 192 TYR B CA 1
ATOM 3543 C C . TYR B 1 192 ? 13.148 -4.379 -14.891 1 97.06 192 TYR B C 1
ATOM 3545 O O . TYR B 1 192 ? 12.273 -4.883 -14.18 1 97.06 192 TYR B O 1
ATOM 3553 N N . PHE B 1 193 ? 13.992 -5.168 -15.609 1 95.5 193 PHE B N 1
ATOM 3554 C CA . PHE B 1 193 ? 14.195 -6.609 -15.586 1 95.5 193 PHE B CA 1
ATOM 3555 C C . PHE B 1 193 ? 13.047 -7.328 -16.281 1 95.5 193 PHE B C 1
ATOM 3557 O O . PHE B 1 193 ? 13.195 -7.773 -17.422 1 95.5 193 PHE B O 1
ATOM 3564 N N . HIS B 1 194 ? 11.883 -7.344 -15.594 1 95.5 194 HIS B N 1
ATOM 3565 C CA . HIS B 1 194 ? 10.711 -7.91 -16.25 1 95.5 194 HIS B CA 1
ATOM 3566 C C . HIS B 1 194 ? 10.188 -6.98 -17.344 1 95.5 194 HIS B C 1
ATOM 3568 O O . HIS B 1 194 ? 9.977 -5.789 -17.109 1 95.5 194 HIS B O 1
ATOM 3574 N N . THR B 1 195 ? 10.031 -7.477 -18.578 1 97.38 195 THR B N 1
ATOM 3575 C CA . THR B 1 195 ? 9.609 -6.637 -19.688 1 97.38 195 THR B CA 1
ATOM 3576 C C . THR B 1 195 ? 8.211 -7.02 -20.156 1 97.38 195 THR B C 1
ATOM 3578 O O . THR B 1 195 ? 7.766 -8.148 -19.938 1 97.38 195 THR B O 1
ATOM 3581 N N . THR B 1 196 ? 7.551 -6.078 -20.781 1 98.31 196 THR B N 1
ATOM 3582 C CA . THR B 1 196 ? 6.254 -6.363 -21.391 1 98.31 196 THR B CA 1
ATOM 3583 C C . THR B 1 196 ? 6.383 -7.438 -22.453 1 98.31 196 THR B C 1
ATOM 3585 O O . THR B 1 196 ? 5.48 -8.266 -22.625 1 98.31 196 THR B O 1
ATOM 3588 N N . ALA B 1 197 ? 7.527 -7.445 -23.172 1 97.56 197 ALA B N 1
ATOM 3589 C CA . ALA B 1 197 ? 7.766 -8.477 -24.188 1 97.56 197 ALA B CA 1
ATOM 3590 C C . ALA B 1 197 ? 7.812 -9.859 -23.562 1 97.56 197 ALA B C 1
ATOM 3592 O O . ALA B 1 197 ? 7.227 -10.812 -24.094 1 97.56 197 ALA B O 1
ATOM 3593 N N . HIS B 1 198 ? 8.539 -9.984 -22.453 1 97.75 198 HIS B N 1
ATOM 3594 C CA . HIS B 1 198 ? 8.562 -11.258 -21.75 1 97.75 198 HIS B CA 1
ATOM 3595 C C . HIS B 1 198 ? 7.16 -11.672 -21.312 1 97.75 198 HIS B C 1
ATOM 3597 O O . HIS B 1 198 ? 6.773 -12.836 -21.453 1 97.75 198 HIS B O 1
ATOM 3603 N N . MET B 1 199 ? 6.391 -10.75 -20.781 1 98.44 199 MET B N 1
ATOM 3604 C CA . MET B 1 199 ? 5.051 -11.062 -20.281 1 98.44 199 MET B CA 1
ATOM 3605 C C . MET B 1 199 ? 4.152 -11.531 -21.422 1 98.44 199 MET B C 1
ATOM 3607 O O . MET B 1 199 ? 3.381 -12.484 -21.266 1 98.44 199 MET B O 1
ATOM 3611 N N . ARG B 1 200 ? 4.207 -10.883 -22.578 1 98.06 200 ARG B N 1
ATOM 3612 C CA . ARG B 1 200 ? 3.439 -11.312 -23.734 1 98.06 200 ARG B CA 1
ATOM 3613 C C . ARG B 1 200 ? 3.828 -12.719 -24.172 1 98.06 200 ARG B C 1
ATOM 3615 O O . ARG B 1 200 ? 2.965 -13.531 -24.516 1 98.06 200 ARG B O 1
ATOM 3622 N N . TRP B 1 201 ? 5.105 -12.938 -24.156 1 98.12 201 TRP B N 1
ATOM 3623 C CA . TRP B 1 201 ? 5.598 -14.266 -24.5 1 98.12 201 TRP B CA 1
ATOM 3624 C C . TRP B 1 201 ? 5.066 -15.32 -23.547 1 98.12 201 TRP B C 1
ATOM 3626 O O . TRP B 1 201 ? 4.609 -16.375 -23.969 1 98.12 201 TRP B O 1
ATOM 3636 N N . TYR B 1 202 ? 5.102 -15.039 -22.219 1 98.5 202 TYR B N 1
ATOM 3637 C CA . TYR B 1 202 ? 4.59 -15.961 -21.203 1 98.5 202 TYR B CA 1
ATOM 3638 C C . TYR B 1 202 ? 3.113 -16.266 -21.438 1 98.5 202 TYR B C 1
ATOM 3640 O O . TYR B 1 202 ? 2.688 -17.422 -21.375 1 98.5 202 TYR B O 1
ATOM 3648 N N . TRP B 1 203 ? 2.287 -15.258 -21.719 1 98.62 203 TRP B N 1
ATOM 3649 C CA . TRP B 1 203 ? 0.866 -15.445 -21.984 1 98.62 203 TRP B CA 1
ATOM 3650 C C . TRP B 1 203 ? 0.657 -16.359 -23.188 1 98.62 203 TRP B C 1
ATOM 3652 O O . TRP B 1 203 ? -0.207 -17.234 -23.172 1 98.62 203 TRP B O 1
ATOM 3662 N N . ARG B 1 204 ? 1.479 -16.156 -24.188 1 97.94 204 ARG B N 1
ATOM 3663 C CA . ARG B 1 204 ? 1.363 -17 -25.391 1 97.94 204 ARG B CA 1
ATOM 3664 C C . ARG B 1 204 ? 1.712 -18.438 -25.078 1 97.94 204 ARG B C 1
ATOM 3666 O O . ARG B 1 204 ? 1.051 -19.359 -25.562 1 97.94 204 ARG B O 1
ATOM 3673 N N . GLN B 1 205 ? 2.764 -18.625 -24.281 1 98.19 205 GLN B N 1
ATOM 3674 C CA . GLN B 1 205 ? 3.156 -19.984 -23.906 1 98.19 205 GLN B CA 1
ATOM 3675 C C . GLN B 1 205 ? 2.09 -20.641 -23.047 1 98.19 205 GLN B C 1
ATOM 3677 O O . GLN B 1 205 ? 1.822 -21.844 -23.188 1 98.19 205 GLN B O 1
ATOM 3682 N N . TYR B 1 206 ? 1.509 -19.891 -22.141 1 98.56 206 TYR B N 1
ATOM 3683 C CA . TYR B 1 206 ? 0.579 -20.406 -21.141 1 98.56 206 TYR B CA 1
ATOM 3684 C C . TYR B 1 206 ? -0.751 -20.781 -21.766 1 98.56 206 TYR B C 1
ATOM 3686 O O . TYR B 1 206 ? -1.296 -21.859 -21.5 1 98.56 206 TYR B O 1
ATOM 3694 N N . VAL B 1 207 ? -1.306 -19.969 -22.656 1 98.38 207 VAL B N 1
ATOM 3695 C CA . VAL B 1 207 ? -2.652 -20.141 -23.188 1 98.38 207 VAL B CA 1
ATOM 3696 C C . VAL B 1 207 ? -2.596 -20.969 -24.469 1 98.38 207 VAL B C 1
ATOM 3698 O O . VAL B 1 207 ? -3.484 -21.781 -24.734 1 98.38 207 VAL B O 1
ATOM 3701 N N . GLY B 1 208 ? -1.498 -20.75 -25.266 1 96.12 208 GLY B N 1
ATOM 3702 C CA . GLY B 1 208 ? -1.376 -21.422 -26.547 1 96.12 208 GLY B CA 1
ATOM 3703 C C . GLY B 1 208 ? -2.264 -20.812 -27.625 1 96.12 208 GLY B C 1
ATOM 3704 O O . GLY B 1 208 ? -3.105 -19.953 -27.328 1 96.12 208 GLY B O 1
ATOM 3705 N N . PRO B 1 209 ? -2.082 -21.203 -28.812 1 93.44 209 PRO B N 1
ATOM 3706 C CA . PRO B 1 209 ? -2.766 -20.594 -29.953 1 93.44 209 PRO B CA 1
ATOM 3707 C C . PRO B 1 209 ? -4.266 -20.875 -29.969 1 93.44 209 PRO B C 1
ATOM 3709 O O . PRO B 1 209 ? -5.047 -20.078 -30.5 1 93.44 209 PRO B O 1
ATOM 3712 N N . ASP B 1 210 ? -4.695 -21.922 -29.359 1 94 210 ASP B N 1
ATOM 3713 C CA . ASP B 1 210 ? -6.094 -22.328 -29.422 1 94 210 ASP B CA 1
ATOM 3714 C C . ASP B 1 210 ? -6.816 -22 -28.109 1 94 210 ASP B C 1
ATOM 3716 O O . ASP B 1 210 ? -7.984 -22.359 -27.938 1 94 210 ASP B O 1
ATOM 3720 N N . GLY B 1 211 ? -6.113 -21.422 -27.172 1 96.19 211 GLY B N 1
ATOM 3721 C CA . GLY B 1 211 ? -6.715 -21.156 -25.875 1 96.19 211 GLY B CA 1
ATOM 3722 C C . GLY B 1 211 ? -7.422 -19.828 -25.797 1 96.19 211 GLY B C 1
ATOM 3723 O O . GLY B 1 211 ? -7.352 -19.031 -26.734 1 96.19 211 GLY B O 1
ATOM 3724 N N . ASP B 1 212 ? -8.172 -19.578 -24.719 1 96.94 212 ASP B N 1
ATOM 3725 C CA . ASP B 1 212 ? -8.867 -18.328 -24.438 1 96.94 212 ASP B CA 1
ATOM 3726 C C . ASP B 1 212 ? -8.156 -17.531 -23.344 1 96.94 212 ASP B C 1
ATOM 3728 O O . ASP B 1 212 ? -8.352 -17.781 -22.156 1 96.94 212 ASP B O 1
ATOM 3732 N N . PRO B 1 213 ? -7.457 -16.578 -23.75 1 97.69 213 PRO B N 1
ATOM 3733 C CA . PRO B 1 213 ? -6.691 -15.828 -22.75 1 97.69 213 PRO B CA 1
ATOM 3734 C C . PRO B 1 213 ? -7.586 -15.156 -21.703 1 97.69 213 PRO B C 1
ATOM 3736 O O . PRO B 1 213 ? -7.164 -14.945 -20.562 1 97.69 213 PRO B O 1
ATOM 3739 N N . ALA B 1 214 ? -8.789 -14.812 -22.062 1 97.69 214 ALA B N 1
ATOM 3740 C CA . ALA B 1 214 ? -9.711 -14.195 -21.109 1 97.69 214 ALA B CA 1
ATOM 3741 C C . ALA B 1 214 ? -10.039 -15.141 -19.969 1 97.69 214 ALA B C 1
ATOM 3743 O O . ALA B 1 214 ? -10.141 -14.719 -18.812 1 97.69 214 ALA B O 1
ATOM 3744 N N . ALA B 1 215 ? -10.18 -16.359 -20.266 1 97.75 215 ALA B N 1
ATOM 3745 C CA . ALA B 1 215 ? -10.477 -17.375 -19.25 1 97.75 215 ALA B CA 1
ATOM 3746 C C . ALA B 1 215 ? -9.297 -17.547 -18.281 1 97.75 215 ALA B C 1
ATOM 3748 O O . ALA B 1 215 ? -9.484 -17.922 -17.125 1 97.75 215 ALA B O 1
ATOM 3749 N N . ALA B 1 216 ? -8.102 -17.219 -18.75 1 98.5 216 ALA B N 1
ATOM 3750 C CA . ALA B 1 216 ? -6.891 -17.359 -17.953 1 98.5 216 ALA B CA 1
ATOM 3751 C C . ALA B 1 216 ? -6.562 -16.062 -17.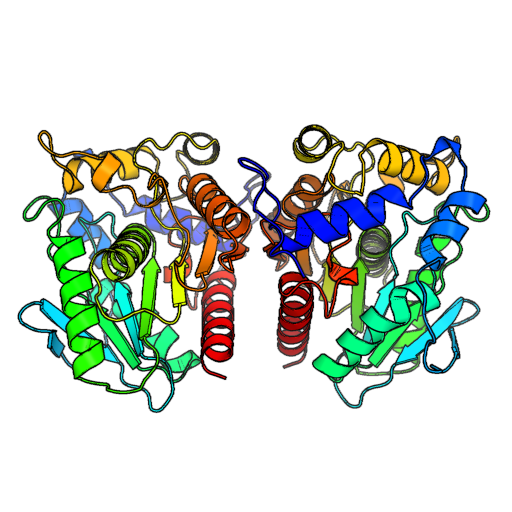219 1 98.5 216 ALA B C 1
ATOM 3753 O O . ALA B 1 216 ? -5.531 -15.961 -16.547 1 98.5 216 ALA B O 1
ATOM 3754 N N . SER B 1 217 ? -7.41 -15.047 -17.391 1 98.81 217 SER B N 1
ATOM 3755 C CA . SER B 1 217 ? -7.195 -13.727 -16.812 1 98.81 217 SER B CA 1
ATOM 3756 C C . SER B 1 217 ? -8.188 -13.445 -15.695 1 98.81 217 SER B C 1
ATOM 3758 O O . SER B 1 217 ? -9.234 -12.836 -15.922 1 98.81 217 SER B O 1
ATOM 3760 N N . PRO B 1 218 ? -7.785 -13.812 -14.438 1 98.25 218 PRO B N 1
ATOM 3761 C CA . PRO B 1 218 ? -8.711 -13.57 -13.328 1 98.25 218 PRO B CA 1
ATOM 3762 C C . PRO B 1 218 ? -9.117 -12.102 -13.203 1 98.25 218 PRO B C 1
ATOM 3764 O O . PRO B 1 218 ? -10.219 -11.805 -12.734 1 98.25 218 PRO B O 1
ATOM 3767 N N . GLY B 1 219 ? -8.281 -11.211 -13.664 1 97.81 219 GLY B N 1
ATOM 3768 C CA . GLY B 1 219 ? -8.578 -9.789 -13.578 1 97.81 219 GLY B CA 1
ATOM 3769 C C . GLY B 1 219 ? -9.742 -9.367 -14.461 1 97.81 219 GLY B C 1
ATOM 3770 O O . GLY B 1 219 ? -10.266 -8.258 -14.305 1 97.81 219 GLY B O 1
ATOM 3771 N N . LEU B 1 220 ? -10.18 -10.203 -15.336 1 97.06 220 LEU B N 1
ATOM 3772 C CA . LEU B 1 220 ? -11.242 -9.859 -16.281 1 97.06 220 LEU B CA 1
ATOM 3773 C C . LEU B 1 220 ? -12.555 -10.531 -15.875 1 97.06 220 LEU B C 1
ATOM 3775 O O . LEU B 1 220 ? -13.57 -10.359 -16.547 1 97.06 220 LEU B O 1
ATOM 3779 N N . THR B 1 221 ? -12.555 -11.297 -14.758 1 96.31 221 THR B N 1
ATOM 3780 C CA . THR B 1 221 ? -13.781 -11.945 -14.312 1 96.31 221 THR B CA 1
ATOM 3781 C C . THR B 1 221 ? -14.883 -10.914 -14.062 1 96.31 221 THR B C 1
ATOM 3783 O O . THR B 1 221 ? -14.625 -9.859 -13.484 1 96.31 221 THR B O 1
ATOM 3786 N N . PRO B 1 222 ? -16.062 -11.164 -14.469 1 93.62 222 PRO B N 1
ATOM 3787 C CA . PRO B 1 222 ? -17.109 -10.156 -14.367 1 93.62 222 PRO B CA 1
ATOM 3788 C C . PRO B 1 222 ? -17.562 -9.922 -12.93 1 93.62 222 PRO B C 1
ATOM 3790 O O . PRO B 1 222 ? -18.031 -8.82 -12.594 1 93.62 222 PRO B O 1
ATOM 3793 N N . ASP B 1 223 ? -17.562 -10.938 -12.156 1 95.88 223 ASP B N 1
ATOM 3794 C CA . ASP B 1 223 ? -18.078 -10.859 -10.789 1 95.88 223 ASP B CA 1
ATOM 3795 C C . ASP B 1 223 ? -17.016 -11.305 -9.781 1 95.88 223 ASP B C 1
ATOM 3797 O O . ASP B 1 223 ? -16.594 -12.461 -9.789 1 95.88 223 ASP B O 1
ATOM 3801 N N . VAL B 1 224 ? -16.625 -10.398 -8.898 1 96.94 224 VAL B N 1
ATOM 3802 C CA . VAL B 1 224 ? -15.609 -10.727 -7.906 1 96.94 224 VAL B CA 1
ATOM 3803 C C . VAL B 1 224 ? -16.234 -10.758 -6.516 1 96.94 224 VAL B C 1
ATOM 3805 O O . VAL B 1 224 ? -15.531 -10.867 -5.508 1 96.94 224 VAL B O 1
ATOM 3808 N N . THR B 1 225 ? -17.578 -10.625 -6.406 1 95.69 225 THR B N 1
ATOM 3809 C CA . THR B 1 225 ? -18.25 -10.648 -5.113 1 95.69 225 THR B CA 1
ATOM 3810 C C . THR B 1 225 ? -18 -11.969 -4.395 1 95.69 225 THR B C 1
ATOM 3812 O O . THR B 1 225 ? -17.906 -13.016 -5.031 1 95.69 225 THR B O 1
ATOM 3815 N N . GLY B 1 226 ? -17.844 -11.906 -3.119 1 95.88 226 GLY B N 1
ATOM 3816 C CA . GLY B 1 226 ? -17.734 -13.109 -2.316 1 95.88 226 GLY B CA 1
ATOM 3817 C C . GLY B 1 226 ? -16.328 -13.672 -2.262 1 95.88 226 GLY B C 1
ATOM 3818 O O . GLY B 1 226 ? -16.062 -14.641 -1.553 1 95.88 226 GLY B O 1
ATOM 3819 N N . LEU B 1 227 ? -15.383 -13.094 -2.953 1 97.81 227 LEU B N 1
ATOM 3820 C CA . LEU B 1 227 ? -13.984 -13.5 -2.832 1 97.81 227 LEU B CA 1
ATOM 3821 C C . LEU B 1 227 ? -13.438 -13.156 -1.453 1 97.81 227 LEU B C 1
ATOM 3823 O O . LEU B 1 227 ? -14 -12.32 -0.747 1 97.81 227 LEU B O 1
ATOM 3827 N N . PRO B 1 228 ? -12.422 -13.867 -1.019 1 97.5 228 PRO B N 1
ATOM 3828 C CA . PRO B 1 228 ? -11.898 -13.625 0.324 1 97.5 228 PRO B CA 1
ATOM 3829 C C . PRO B 1 228 ? -11.125 -12.312 0.424 1 97.5 228 PRO B C 1
ATOM 3831 O O . PRO B 1 228 ? -10.758 -11.727 -0.599 1 97.5 228 PRO B O 1
ATOM 3834 N N . PRO B 1 229 ? -10.875 -11.844 1.716 1 97.19 229 PRO B N 1
ATOM 3835 C CA . PRO B 1 229 ? -9.977 -10.703 1.907 1 97.19 229 PRO B CA 1
ATOM 3836 C C . PRO B 1 229 ? -8.648 -10.867 1.18 1 97.19 229 PRO B C 1
ATOM 3838 O O . PRO B 1 229 ? -8.094 -11.969 1.141 1 97.19 229 PRO B O 1
ATOM 3841 N N . THR B 1 230 ? -8.219 -9.773 0.579 1 98.12 230 THR B N 1
ATOM 3842 C CA . THR B 1 230 ? -7.074 -9.875 -0.319 1 98.12 230 THR B CA 1
ATOM 3843 C C . THR B 1 230 ? -6.027 -8.82 0.018 1 98.12 230 THR B C 1
ATOM 3845 O O . THR B 1 230 ? -6.359 -7.652 0.226 1 98.12 230 THR B O 1
ATOM 3848 N N . LEU B 1 231 ? -4.793 -9.227 0.185 1 97.88 231 LEU B N 1
ATOM 3849 C CA . LEU B 1 231 ? -3.658 -8.312 0.139 1 97.88 231 LEU B CA 1
ATOM 3850 C C . LEU B 1 231 ? -2.941 -8.398 -1.204 1 97.88 231 LEU B C 1
ATOM 3852 O O . LEU B 1 231 ? -2.559 -9.492 -1.635 1 97.88 231 LEU B O 1
ATOM 3856 N N . ILE B 1 232 ? -2.801 -7.262 -1.879 1 98.69 232 ILE B N 1
ATOM 3857 C CA . ILE B 1 232 ? -2.045 -7.172 -3.123 1 98.69 232 ILE B CA 1
ATOM 3858 C C . ILE B 1 232 ? -0.776 -6.352 -2.898 1 98.69 232 ILE B C 1
ATOM 3860 O O . ILE B 1 232 ? -0.841 -5.207 -2.447 1 98.69 232 ILE B O 1
ATOM 3864 N N . VAL B 1 233 ? 0.352 -6.961 -3.123 1 98.69 233 VAL B N 1
ATOM 3865 C CA . VAL B 1 233 ? 1.656 -6.312 -3.039 1 98.69 233 VAL B CA 1
ATOM 3866 C C . VAL B 1 233 ? 2.156 -5.977 -4.441 1 98.69 233 VAL B C 1
ATOM 3868 O O . VAL B 1 233 ? 2.246 -6.852 -5.305 1 98.69 233 VAL B O 1
ATOM 3871 N N . LEU B 1 234 ? 2.492 -4.68 -4.664 1 98.69 234 LEU B N 1
ATOM 3872 C CA . LEU B 1 234 ? 2.873 -4.246 -6.004 1 98.69 234 LEU B CA 1
ATOM 3873 C C . LEU B 1 234 ? 4.234 -3.555 -5.988 1 98.69 234 LEU B C 1
ATOM 3875 O O . LEU B 1 234 ? 4.602 -2.924 -4.992 1 98.69 234 LEU B O 1
ATOM 3879 N N . ALA B 1 235 ? 4.945 -3.725 -7.051 1 98.44 235 ALA B N 1
ATOM 3880 C CA . ALA B 1 235 ? 6.117 -2.908 -7.352 1 98.44 235 ALA B CA 1
ATOM 3881 C C . ALA B 1 235 ? 5.75 -1.732 -8.25 1 98.44 235 ALA B C 1
ATOM 3883 O O . ALA B 1 235 ? 5.035 -1.9 -9.242 1 98.44 235 ALA B O 1
ATOM 3884 N N . ASP B 1 236 ? 6.25 -0.589 -7.906 1 97.44 236 ASP B N 1
ATOM 3885 C CA . ASP B 1 236 ? 5.871 0.621 -8.625 1 97.44 236 ASP B CA 1
ATOM 3886 C C . ASP B 1 236 ? 6.391 0.587 -10.062 1 97.44 236 ASP B C 1
ATOM 3888 O O . ASP B 1 236 ? 5.707 1.037 -10.984 1 97.44 236 ASP B O 1
ATOM 3892 N N . CYS B 1 237 ? 7.633 0.074 -10.273 1 97.69 237 CYS B N 1
ATOM 3893 C CA . CYS B 1 237 ? 8.258 0.01 -11.594 1 97.69 237 CYS B CA 1
ATOM 3894 C C . CYS B 1 237 ? 8.07 -1.366 -12.219 1 97.69 237 CYS B C 1
ATOM 3896 O O . CYS B 1 237 ? 9.047 -2.076 -12.469 1 97.69 237 CYS B O 1
ATOM 3898 N N . ASP B 1 238 ? 6.836 -1.716 -12.477 1 98.56 238 ASP B N 1
ATOM 3899 C CA . ASP B 1 238 ? 6.418 -3.031 -12.945 1 98.56 238 ASP B CA 1
ATOM 3900 C C . ASP B 1 238 ? 5.324 -2.912 -14.008 1 98.56 238 ASP B C 1
ATOM 3902 O O . ASP B 1 238 ? 4.309 -2.25 -13.789 1 98.56 238 ASP B O 1
ATOM 3906 N N . PRO B 1 239 ? 5.477 -3.598 -15.195 1 98.62 239 PRO B N 1
ATOM 3907 C CA . PRO B 1 239 ? 4.414 -3.605 -16.203 1 98.62 239 PRO B CA 1
ATOM 3908 C C . PRO B 1 239 ? 3.072 -4.066 -15.648 1 98.62 239 PRO B C 1
ATOM 3910 O O . PRO B 1 239 ? 2.02 -3.699 -16.172 1 98.62 239 PRO B O 1
ATOM 3913 N N . LEU B 1 240 ? 3.066 -4.855 -14.57 1 98.81 240 LEU B N 1
ATOM 3914 C CA . LEU B 1 240 ? 1.848 -5.473 -14.055 1 98.81 240 LEU B CA 1
ATOM 3915 C C . LEU B 1 240 ? 1.205 -4.594 -12.984 1 98.81 240 LEU B C 1
ATOM 3917 O O . LEU B 1 240 ? 0.14 -4.926 -12.461 1 98.81 240 LEU B O 1
ATOM 3921 N N . ARG B 1 241 ? 1.802 -3.461 -12.617 1 98.31 241 ARG B N 1
ATOM 3922 C CA . ARG B 1 241 ? 1.341 -2.619 -11.523 1 98.31 241 ARG B CA 1
ATOM 3923 C C . ARG B 1 241 ? -0.12 -2.225 -11.711 1 98.31 241 ARG B C 1
ATOM 3925 O O . ARG B 1 241 ? -0.938 -2.408 -10.805 1 98.31 241 ARG B O 1
ATOM 3932 N N . ASP B 1 242 ? -0.478 -1.733 -12.914 1 97.62 242 ASP B N 1
ATOM 3933 C CA . ASP B 1 242 ? -1.797 -1.144 -13.117 1 97.62 242 ASP B CA 1
ATOM 3934 C C . ASP B 1 242 ? -2.883 -2.219 -13.133 1 97.62 242 ASP B C 1
ATOM 3936 O O . ASP B 1 242 ? -4.008 -1.975 -12.695 1 97.62 242 ASP B O 1
ATOM 3940 N N . GLU B 1 243 ? -2.596 -3.406 -13.609 1 98.25 243 GLU B N 1
ATOM 3941 C CA . GLU B 1 243 ? -3.609 -4.457 -13.578 1 98.25 243 GLU B CA 1
ATOM 3942 C C . GLU B 1 243 ? -3.832 -4.965 -12.156 1 98.25 243 GLU B C 1
ATOM 3944 O O . GLU B 1 243 ? -4.945 -5.352 -11.797 1 98.25 243 GLU B O 1
ATOM 3949 N N . GLY B 1 244 ? -2.746 -4.988 -11.32 1 98.5 244 GLY B N 1
ATOM 3950 C CA . GLY B 1 244 ? -2.945 -5.273 -9.906 1 98.5 244 GLY B CA 1
ATOM 3951 C C . GLY B 1 244 ? -3.834 -4.258 -9.219 1 98.5 244 GLY B C 1
ATOM 3952 O O . GLY B 1 244 ? -4.727 -4.625 -8.453 1 98.5 244 GLY B O 1
ATOM 3953 N N . LEU B 1 245 ? -3.598 -2.973 -9.523 1 97.25 245 LEU B N 1
ATOM 3954 C CA . LEU B 1 245 ? -4.402 -1.897 -8.953 1 97.25 245 LEU B CA 1
ATOM 3955 C C . LEU B 1 245 ? -5.852 -1.994 -9.43 1 97.25 245 LEU B C 1
ATOM 3957 O O . LEU B 1 245 ? -6.781 -1.792 -8.648 1 97.25 245 LEU B O 1
ATOM 3961 N N . ALA B 1 246 ? -6.035 -2.275 -10.711 1 97.06 246 ALA B N 1
ATOM 3962 C CA . ALA B 1 246 ? -7.379 -2.408 -11.273 1 97.06 246 ALA B CA 1
ATOM 3963 C C . ALA B 1 246 ? -8.148 -3.527 -10.578 1 97.06 246 ALA B C 1
ATOM 3965 O O . ALA B 1 246 ? -9.336 -3.377 -10.281 1 97.06 246 ALA B O 1
ATOM 3966 N N . TYR B 1 247 ? -7.484 -4.613 -10.367 1 98.25 247 TYR B N 1
ATOM 3967 C CA . TYR B 1 247 ? -8.133 -5.73 -9.688 1 98.25 247 TYR B CA 1
ATOM 3968 C C . TYR B 1 247 ? -8.516 -5.359 -8.266 1 98.25 247 TYR B C 1
ATOM 3970 O O . TYR B 1 247 ? -9.617 -5.668 -7.809 1 98.25 247 TYR B O 1
ATOM 3978 N N . ALA B 1 248 ? -7.609 -4.703 -7.527 1 97.94 248 ALA B N 1
ATOM 3979 C CA . ALA B 1 248 ? -7.891 -4.246 -6.168 1 97.94 248 ALA B CA 1
ATOM 3980 C C . ALA B 1 248 ? -9.117 -3.342 -6.137 1 97.94 248 ALA B C 1
ATOM 3982 O O . ALA B 1 248 ? -9.969 -3.477 -5.258 1 97.94 248 ALA B O 1
ATOM 3983 N N . ARG B 1 249 ? -9.195 -2.424 -7.078 1 96.56 249 ARG B N 1
ATOM 3984 C CA . ARG B 1 249 ? -10.312 -1.495 -7.168 1 96.56 249 ARG B CA 1
ATOM 3985 C C . ARG B 1 249 ? -11.633 -2.244 -7.348 1 96.56 249 ARG B C 1
ATOM 3987 O O . ARG B 1 249 ? -12.633 -1.918 -6.703 1 96.56 249 ARG B O 1
ATOM 3994 N N . ARG B 1 250 ? -11.586 -3.238 -8.211 1 96.62 250 ARG B N 1
ATOM 3995 C CA . ARG B 1 250 ? -12.789 -4.023 -8.445 1 96.62 250 ARG B CA 1
ATOM 3996 C C . ARG B 1 250 ? -13.211 -4.777 -7.191 1 96.62 250 ARG B C 1
ATOM 3998 O O . ARG B 1 250 ? -14.398 -4.844 -6.871 1 96.62 250 ARG B O 1
ATOM 4005 N N . LEU B 1 251 ? -12.242 -5.375 -6.508 1 97.56 251 LEU B N 1
ATOM 4006 C CA . LEU B 1 251 ? -12.539 -6.074 -5.258 1 97.56 251 LEU B CA 1
ATOM 4007 C C . LEU B 1 251 ? -13.188 -5.133 -4.25 1 97.56 251 LEU B C 1
ATOM 4009 O O . LEU B 1 251 ? -14.25 -5.438 -3.705 1 97.56 251 LEU B O 1
ATOM 4013 N N . SER B 1 252 ? -12.578 -3.975 -4.066 1 96.25 252 SER B N 1
ATOM 4014 C CA . SER B 1 252 ? -13.086 -3.006 -3.1 1 96.25 252 SER B CA 1
ATOM 4015 C C . SER B 1 252 ? -14.492 -2.535 -3.469 1 96.25 252 SER B C 1
ATOM 4017 O O . SER B 1 252 ? -15.367 -2.457 -2.607 1 96.25 252 SER B O 1
ATOM 4019 N N . ALA B 1 253 ? -14.656 -2.23 -4.746 1 93.94 253 ALA B N 1
ATOM 4020 C CA . ALA B 1 253 ? -15.945 -1.744 -5.227 1 93.94 253 ALA B CA 1
ATOM 4021 C C . ALA B 1 253 ? -17.047 -2.781 -4.996 1 93.94 253 ALA B C 1
ATOM 4023 O O . ALA B 1 253 ? -18.203 -2.426 -4.781 1 93.94 253 ALA B O 1
ATOM 4024 N N . ALA B 1 254 ? -16.656 -4.055 -5.008 1 95.31 254 ALA B N 1
ATOM 4025 C CA . ALA B 1 254 ? -17.609 -5.148 -4.816 1 95.31 254 ALA B CA 1
ATOM 4026 C C . ALA B 1 254 ? -17.812 -5.449 -3.332 1 95.31 254 ALA B C 1
ATOM 4028 O O . ALA B 1 254 ? -18.547 -6.367 -2.973 1 95.31 254 ALA B O 1
ATOM 4029 N N . GLY B 1 255 ? -17.125 -4.75 -2.479 1 93.31 255 GLY B N 1
ATOM 4030 C CA . GLY B 1 255 ? -17.266 -4.93 -1.042 1 93.31 255 GLY B CA 1
ATOM 4031 C C . GLY B 1 255 ? -16.328 -5.984 -0.481 1 93.31 255 GLY B C 1
ATOM 4032 O O . GLY B 1 255 ? -16.469 -6.391 0.675 1 93.31 255 GLY B O 1
ATOM 4033 N N . VAL B 1 256 ? -15.422 -6.523 -1.284 1 95.88 256 VAL B N 1
ATOM 4034 C CA . VAL B 1 256 ? -14.398 -7.453 -0.82 1 95.88 256 VAL B CA 1
ATOM 4035 C C . VAL B 1 256 ? -13.258 -6.676 -0.174 1 95.88 256 VAL B C 1
ATOM 4037 O O . VAL B 1 256 ? -12.688 -5.766 -0.786 1 95.88 256 VAL B O 1
ATOM 4040 N N . PRO B 1 257 ? -12.922 -7.012 1.103 1 94.62 257 PRO B N 1
ATOM 4041 C CA . PRO B 1 257 ? -11.781 -6.312 1.7 1 94.62 257 PRO B CA 1
ATOM 4042 C C . PRO B 1 257 ? -10.492 -6.496 0.901 1 94.62 257 PRO B C 1
ATOM 4044 O O . PRO B 1 257 ? -10.047 -7.629 0.685 1 94.62 257 PRO B O 1
ATOM 4047 N N . ALA B 1 258 ? -9.945 -5.402 0.406 1 96.19 258 ALA B N 1
ATOM 4048 C CA . ALA B 1 258 ? -8.719 -5.426 -0.392 1 96.19 258 ALA B CA 1
ATOM 4049 C C . ALA B 1 258 ? -7.746 -4.348 0.068 1 96.19 258 ALA B C 1
ATOM 4051 O O . ALA B 1 258 ? -8.156 -3.225 0.382 1 96.19 258 ALA B O 1
ATOM 4052 N N . ARG B 1 259 ? -6.473 -4.77 0.158 1 94.12 259 ARG B N 1
ATOM 4053 C CA . ARG B 1 259 ? -5.379 -3.873 0.526 1 94.12 259 ARG B CA 1
ATOM 4054 C C . ARG B 1 259 ? -4.27 -3.904 -0.521 1 94.12 259 ARG B C 1
ATOM 4056 O O . ARG B 1 259 ? -4.008 -4.945 -1.124 1 94.12 259 ARG B O 1
ATOM 4063 N N . VAL B 1 260 ? -3.668 -2.684 -0.674 1 97.81 260 VAL B N 1
ATOM 4064 C CA . VAL B 1 260 ? -2.547 -2.615 -1.604 1 97.81 260 VAL B CA 1
ATOM 4065 C C . VAL B 1 260 ? -1.314 -2.066 -0.889 1 97.81 260 VAL B C 1
ATOM 4067 O O . VAL B 1 260 ? -1.345 -0.956 -0.352 1 97.81 260 VAL B O 1
ATOM 4070 N N . HIS B 1 261 ? -0.296 -2.826 -0.8 1 97.62 261 HIS B N 1
ATOM 4071 C CA . HIS B 1 261 ? 1.042 -2.352 -0.464 1 97.62 261 HIS B CA 1
ATOM 4072 C C . HIS B 1 261 ? 1.86 -2.076 -1.721 1 97.62 261 HIS B C 1
ATOM 4074 O O . HIS B 1 261 ? 2.285 -3.008 -2.406 1 97.62 261 HIS B O 1
ATOM 4080 N N . LEU B 1 262 ? 2.039 -0.797 -2.035 1 97.94 262 LEU B N 1
ATOM 4081 C CA . LEU B 1 262 ? 2.812 -0.397 -3.205 1 97.94 262 LEU B CA 1
ATOM 4082 C C . LEU B 1 262 ? 4.238 -0.03 -2.812 1 97.94 262 LEU B C 1
ATOM 4084 O O . LEU B 1 262 ? 4.453 0.851 -1.976 1 97.94 262 LEU B O 1
ATOM 4088 N N . HIS B 1 263 ? 5.184 -0.687 -3.355 1 97.75 263 HIS B N 1
ATOM 4089 C CA . HIS B 1 263 ? 6.59 -0.431 -3.068 1 97.75 263 HIS B CA 1
ATOM 4090 C C . HIS B 1 263 ? 7.234 0.404 -4.168 1 97.75 263 HIS B C 1
ATOM 4092 O O . HIS B 1 263 ? 7.617 -0.128 -5.215 1 97.75 263 HIS B O 1
ATOM 4098 N N . THR B 1 264 ? 7.422 1.708 -3.875 1 97.19 264 THR B N 1
ATOM 4099 C CA . THR B 1 264 ? 8.125 2.598 -4.789 1 97.19 264 THR B CA 1
ATOM 4100 C C . THR B 1 264 ? 9.617 2.268 -4.828 1 97.19 264 THR B C 1
ATOM 4102 O O . THR B 1 264 ? 10.148 1.678 -3.887 1 97.19 264 THR B O 1
ATOM 4105 N N . GLY B 1 265 ? 10.258 2.516 -5.98 1 97 265 GLY B N 1
ATOM 4106 C CA . GLY B 1 265 ? 11.68 2.244 -6.137 1 97 265 GLY B CA 1
ATOM 4107 C C . GLY B 1 265 ? 11.977 0.784 -6.414 1 97 265 GLY B C 1
ATOM 4108 O O . GLY B 1 265 ? 13.141 0.38 -6.441 1 97 265 GLY B O 1
ATOM 4109 N N . MET B 1 266 ? 10.914 0.045 -6.602 1 98.19 266 MET B N 1
ATOM 4110 C CA . MET B 1 266 ? 11.109 -1.394 -6.758 1 98.19 266 MET B CA 1
ATOM 4111 C C . MET B 1 266 ? 10.617 -1.864 -8.125 1 98.19 266 MET B C 1
ATOM 4113 O O . MET B 1 266 ? 9.758 -1.226 -8.727 1 98.19 266 MET B O 1
ATOM 4117 N N . PHE B 1 267 ? 11.211 -2.949 -8.641 1 97.94 267 PHE B N 1
ATOM 4118 C CA . PHE B 1 267 ? 10.867 -3.564 -9.914 1 97.94 267 PHE B CA 1
ATOM 4119 C C . PHE B 1 267 ? 10.227 -4.934 -9.703 1 97.94 267 PHE B C 1
ATOM 4121 O O . PHE B 1 267 ? 10.203 -5.445 -8.578 1 97.94 267 PHE B O 1
ATOM 4128 N N . HIS B 1 268 ? 9.609 -5.496 -10.797 1 97.94 268 HIS B N 1
ATOM 4129 C CA . HIS B 1 268 ? 8.984 -6.812 -10.758 1 97.94 268 HIS B CA 1
ATOM 4130 C C . HIS B 1 268 ? 9.969 -7.883 -10.297 1 97.94 268 HIS B C 1
ATOM 4132 O O . HIS B 1 268 ? 11.094 -7.949 -10.797 1 97.94 268 HIS B O 1
ATOM 4138 N N . GLY B 1 269 ? 9.547 -8.727 -9.336 1 96.75 269 GLY B N 1
ATOM 4139 C CA . GLY B 1 269 ? 10.391 -9.812 -8.852 1 96.75 269 GLY B CA 1
ATOM 4140 C C . GLY B 1 269 ? 11.242 -9.414 -7.664 1 96.75 269 GLY B C 1
ATOM 4141 O O . GLY B 1 269 ? 11.977 -10.242 -7.117 1 96.75 269 GLY B O 1
ATOM 4142 N N . PHE B 1 270 ? 11.07 -8.195 -7.16 1 96.88 270 PHE B N 1
ATOM 4143 C CA . PHE B 1 270 ? 11.93 -7.703 -6.09 1 96.88 270 PHE B CA 1
ATOM 4144 C C . PHE B 1 270 ? 11.805 -8.578 -4.848 1 96.88 270 PHE B C 1
ATOM 4146 O O . PHE B 1 270 ? 12.695 -8.586 -3.996 1 96.88 270 PHE B O 1
ATOM 4153 N N . LEU B 1 271 ? 10.719 -9.328 -4.676 1 95.5 271 LEU B N 1
ATOM 4154 C CA . LEU B 1 271 ? 10.523 -10.195 -3.521 1 95.5 271 LEU B CA 1
ATOM 4155 C C . LEU B 1 271 ? 11.648 -11.211 -3.41 1 95.5 271 LEU B C 1
ATOM 4157 O O . LEU B 1 271 ? 12.008 -11.633 -2.307 1 95.5 271 LEU B O 1
ATOM 4161 N N . GLY B 1 272 ? 12.211 -11.617 -4.527 1 90.88 272 GLY B N 1
ATOM 4162 C CA . GLY B 1 272 ? 13.328 -12.547 -4.539 1 90.88 272 GLY B CA 1
ATOM 4163 C C . GLY B 1 272 ? 14.602 -11.945 -3.975 1 90.88 272 GLY B C 1
ATOM 4164 O O . GLY B 1 272 ? 15.562 -12.664 -3.689 1 90.88 272 GLY B O 1
ATOM 4165 N N . GLY B 1 273 ? 14.641 -10.633 -3.777 1 92.19 273 GLY B N 1
ATOM 4166 C CA . GLY B 1 273 ? 15.82 -9.945 -3.264 1 92.19 273 GLY B CA 1
ATOM 4167 C C . GLY B 1 273 ? 15.836 -9.852 -1.75 1 92.19 273 GLY B C 1
ATOM 4168 O O . GLY B 1 273 ? 16.375 -8.891 -1.192 1 92.19 273 GLY B O 1
ATOM 4169 N N . THR B 1 274 ? 15.164 -10.781 -1.061 1 90.25 274 THR B N 1
ATOM 4170 C CA . THR B 1 274 ? 15.211 -10.812 0.397 1 90.25 274 THR B CA 1
ATOM 4171 C C . THR B 1 274 ? 16.656 -10.914 0.891 1 90.25 274 THR B C 1
ATOM 4173 O O . THR B 1 274 ? 17.438 -11.719 0.374 1 90.25 274 THR B O 1
ATOM 4176 N N . GLY B 1 275 ? 17.047 -10.102 1.861 1 88.75 275 GLY B N 1
ATOM 4177 C CA . GLY B 1 275 ? 18.422 -10.039 2.34 1 88.75 275 GLY B CA 1
ATOM 4178 C C . GLY B 1 275 ? 19.266 -9.047 1.577 1 88.75 275 GLY B C 1
ATOM 4179 O O . GLY B 1 275 ? 20.312 -8.609 2.068 1 88.75 275 GLY B O 1
ATOM 4180 N N . LEU B 1 276 ? 18.875 -8.695 0.353 1 90.94 276 LEU B N 1
ATOM 4181 C CA . LEU B 1 276 ? 19.609 -7.762 -0.489 1 90.94 276 LEU B CA 1
ATOM 4182 C C . LEU B 1 276 ? 18.891 -6.422 -0.577 1 90.94 276 LEU B C 1
ATOM 4184 O O . LEU B 1 276 ? 19.531 -5.367 -0.621 1 90.94 276 LEU B O 1
ATOM 4188 N N . LEU B 1 277 ? 17.609 -6.492 -0.662 1 94.69 277 LEU B N 1
ATOM 4189 C CA . LEU B 1 277 ? 16.75 -5.316 -0.744 1 94.69 277 LEU B CA 1
ATOM 4190 C C . LEU B 1 277 ? 15.898 -5.176 0.513 1 94.69 277 LEU B C 1
ATOM 4192 O O . LEU B 1 277 ? 15.047 -6.023 0.788 1 94.69 277 LEU B O 1
ATOM 4196 N N . PRO B 1 278 ? 16.094 -4.109 1.257 1 92.81 278 PRO B N 1
ATOM 4197 C CA . PRO B 1 278 ? 15.266 -3.914 2.443 1 92.81 278 PRO B CA 1
ATOM 4198 C C . PRO B 1 278 ? 13.773 -3.928 2.125 1 92.81 278 PRO B C 1
ATOM 4200 O O . PRO B 1 278 ? 12.969 -4.363 2.949 1 92.81 278 PRO B O 1
ATOM 4203 N N . GLU B 1 279 ? 13.43 -3.445 0.957 1 94 279 GLU B N 1
ATOM 4204 C CA . GLU B 1 279 ? 12.031 -3.406 0.533 1 94 279 GLU B CA 1
ATOM 4205 C C . GLU B 1 279 ? 11.453 -4.812 0.408 1 94 279 GLU B C 1
ATOM 4207 O O . GLU B 1 279 ? 10.266 -5.027 0.671 1 94 279 GLU B O 1
ATOM 4212 N N . ALA B 1 280 ? 12.25 -5.773 -0.018 1 95.19 280 ALA B N 1
ATOM 4213 C CA . ALA B 1 280 ? 11.805 -7.16 -0.095 1 95.19 280 ALA B CA 1
ATOM 4214 C C . ALA B 1 280 ? 11.508 -7.719 1.294 1 95.19 280 ALA B C 1
ATOM 4216 O O . ALA B 1 280 ? 10.477 -8.359 1.505 1 95.19 280 ALA B O 1
ATOM 4217 N N . ASP B 1 281 ? 12.406 -7.465 2.213 1 93.25 281 ASP B N 1
ATOM 4218 C CA . ASP B 1 281 ? 12.195 -7.883 3.596 1 93.25 281 ASP B CA 1
ATOM 4219 C C . ASP B 1 281 ? 10.945 -7.23 4.184 1 93.25 281 ASP B C 1
ATOM 4221 O O . ASP B 1 281 ? 10.172 -7.887 4.883 1 93.25 281 ASP B O 1
ATOM 4225 N N . GLU B 1 282 ? 10.805 -6.055 3.854 1 92.25 282 GLU B N 1
ATOM 4226 C CA . GLU B 1 282 ? 9.641 -5.316 4.336 1 92.25 282 GLU B CA 1
ATOM 4227 C C . GLU B 1 282 ? 8.344 -5.879 3.752 1 92.25 282 GLU B C 1
ATOM 4229 O O . GLU B 1 282 ? 7.328 -5.961 4.445 1 92.25 282 GLU B O 1
ATOM 4234 N N . ALA B 1 283 ? 8.352 -6.145 2.498 1 94.94 283 ALA B N 1
ATOM 4235 C CA . ALA B 1 283 ? 7.18 -6.73 1.852 1 94.94 283 ALA B CA 1
ATOM 4236 C C . ALA B 1 283 ? 6.777 -8.039 2.523 1 94.94 283 ALA B C 1
ATOM 4238 O O . ALA B 1 283 ? 5.598 -8.266 2.789 1 94.94 283 ALA B O 1
ATOM 4239 N N . LEU B 1 284 ? 7.738 -8.875 2.818 1 94.5 284 LEU B N 1
ATOM 4240 C CA . LEU B 1 284 ? 7.465 -10.148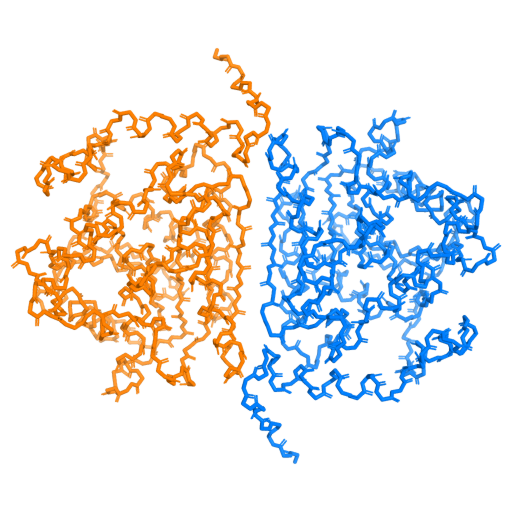 3.477 1 94.5 284 LEU B CA 1
ATOM 4241 C C . LEU B 1 284 ? 6.965 -9.93 4.902 1 94.5 284 LEU B C 1
ATOM 4243 O O . LEU B 1 284 ? 6.051 -10.625 5.355 1 94.5 284 LEU B O 1
ATOM 4247 N N . ALA B 1 285 ? 7.551 -8.992 5.598 1 91.94 285 ALA B N 1
ATOM 4248 C CA . ALA B 1 285 ? 7.105 -8.68 6.949 1 91.94 285 ALA B CA 1
ATOM 4249 C C . ALA B 1 285 ? 5.664 -8.172 6.949 1 91.94 285 ALA B C 1
ATOM 4251 O O . ALA B 1 285 ? 4.871 -8.539 7.82 1 91.94 285 ALA B O 1
ATOM 4252 N N . GLY B 1 286 ? 5.398 -7.285 6.004 1 92.19 286 GLY B N 1
ATOM 4253 C CA . GLY B 1 286 ? 4.031 -6.801 5.871 1 92.19 286 GLY B CA 1
ATOM 4254 C C . GLY B 1 286 ? 3.035 -7.902 5.562 1 92.19 286 GLY B C 1
ATOM 4255 O O . GLY B 1 286 ? 1.94 -7.93 6.129 1 92.19 286 GLY B O 1
ATOM 4256 N N . ALA B 1 287 ? 3.391 -8.766 4.648 1 93.81 287 ALA B N 1
ATOM 4257 C CA . ALA B 1 287 ? 2.545 -9.906 4.316 1 93.81 287 ALA B CA 1
ATOM 4258 C C . ALA B 1 287 ? 2.326 -10.797 5.535 1 93.81 287 ALA B C 1
ATOM 4260 O O . ALA B 1 287 ? 1.208 -11.266 5.781 1 93.81 287 ALA B O 1
ATOM 4261 N N . ALA B 1 288 ? 3.393 -11.047 6.246 1 92.56 288 ALA B N 1
ATOM 4262 C CA . ALA B 1 288 ? 3.307 -11.875 7.449 1 92.56 288 ALA B CA 1
ATOM 4263 C C . ALA B 1 288 ? 2.365 -11.25 8.477 1 92.56 288 ALA B C 1
ATOM 4265 O O . ALA B 1 288 ? 1.54 -11.945 9.07 1 92.56 288 ALA B O 1
ATOM 4266 N N . ALA B 1 289 ? 2.508 -9.977 8.703 1 89.94 289 ALA B N 1
ATOM 4267 C CA . ALA B 1 289 ? 1.63 -9.273 9.633 1 89.94 289 ALA B CA 1
ATOM 4268 C C . ALA B 1 289 ? 0.172 -9.375 9.195 1 89.94 289 ALA B C 1
ATOM 4270 O O . ALA B 1 289 ? -0.716 -9.602 10.016 1 89.94 289 ALA B O 1
ATOM 4271 N N . TRP B 1 290 ? -0.069 -9.195 7.941 1 92.88 290 TRP B N 1
ATOM 4272 C CA . TRP B 1 290 ? -1.426 -9.281 7.406 1 92.88 290 TRP B CA 1
ATOM 4273 C C . TRP B 1 290 ? -2.006 -10.68 7.617 1 92.88 290 TRP B C 1
ATOM 4275 O O . TRP B 1 290 ? -3.166 -10.82 8.016 1 92.88 290 TRP B O 1
ATOM 4285 N N . LEU B 1 291 ? -1.206 -11.672 7.336 1 92.81 291 LEU B N 1
ATOM 4286 C CA . LEU B 1 291 ? -1.648 -13.055 7.516 1 92.81 291 LEU B CA 1
ATOM 4287 C C . LEU B 1 291 ? -2.053 -13.312 8.961 1 92.81 291 LEU B C 1
ATOM 4289 O O . LEU B 1 291 ? -3.008 -14.047 9.227 1 92.81 291 LEU B O 1
ATOM 4293 N N . THR B 1 292 ? -1.366 -12.719 9.844 1 86.38 292 THR B N 1
ATOM 4294 C CA . THR B 1 292 ? -1.658 -12.883 11.266 1 86.38 292 THR B CA 1
ATOM 4295 C C . THR B 1 292 ? -3.002 -12.258 11.617 1 86.38 292 THR B C 1
ATOM 4297 O O . THR B 1 292 ? -3.729 -12.766 12.477 1 86.38 292 THR B O 1
ATOM 4300 N N . THR B 1 293 ? -3.375 -11.203 10.953 1 84.31 293 THR B N 1
ATOM 4301 C CA . THR B 1 293 ? -4.633 -10.523 11.25 1 84.31 293 THR B CA 1
ATOM 4302 C C . THR B 1 293 ? -5.82 -11.344 10.742 1 84.31 293 THR B C 1
ATOM 4304 O O . THR B 1 293 ? -6.949 -11.148 11.203 1 84.31 293 THR B O 1
ATOM 4307 N N . LEU B 1 294 ? -5.609 -12.164 9.75 1 86.06 294 LEU B N 1
ATOM 4308 C CA . LEU B 1 294 ? -6.684 -12.977 9.188 1 86.06 294 LEU B CA 1
ATOM 4309 C C . LEU B 1 294 ? -7.117 -14.055 10.172 1 86.06 294 LEU B C 1
ATOM 4311 O O . LEU B 1 294 ? -8.258 -14.516 10.141 1 86.06 294 LEU B O 1
ATOM 4315 N N . CYS B 1 295 ? -6.184 -14.547 11 1 81.69 295 CYS B N 1
ATOM 4316 C CA . CYS B 1 295 ? -6.438 -15.711 11.836 1 81.69 295 CYS B CA 1
ATOM 4317 C C . CYS B 1 295 ? -6.75 -15.297 13.273 1 81.69 295 CYS B C 1
ATOM 4319 O O . CYS B 1 295 ? -7.184 -16.109 14.078 1 81.69 295 CYS B O 1
ATOM 4321 N N . GLY B 1 296 ? -6.473 -14.055 13.656 1 66.19 296 GLY B N 1
ATOM 4322 C CA . GLY B 1 296 ? -6.754 -13.633 15.016 1 66.19 296 GLY B CA 1
ATOM 4323 C C . GLY B 1 296 ? -8.125 -13 15.172 1 66.19 296 GLY B C 1
ATOM 4324 O O . GLY B 1 296 ? -8.797 -12.703 14.18 1 66.19 296 GLY B O 1
#

Nearest PDB structures (foldseek):
  3wj1-assembly1_A  TM=8.916E-01  e=1.218E-26  Saccharolobus shibatae
  7at4-assembly1_A  TM=9.286E-01  e=1.964E-24  uncultured bacterium
  3g9u-assembly1_A  TM=9.104E-01  e=7.856E-24  uncultured bacterium
  6qin-assembly1_B  TM=8.190E-01  e=1.037E-17  permafrost metagenome
  3d7r-assembly2_B  TM=8.242E-01  e=6.738E-14  Staphylococcus aureus subsp. aureus USA300_TCH1516

pLDDT: mean 94.21, std 8.81, range [26.02, 98.94]